Protein AF-A0A9D1VMW0-F1 (afdb_monomer_lite)

Organism: NCBI:txid2838499

InterPro domains:
  IPR000719 Protein kinase domain [PS50011] (1-130)
  IPR003343 Bacterial Ig-like domain, group 2 [PF02368] (404-442)
  IPR008964 Invasin/intimin cell-adhesion fragments [SSF49373] (404-441)
  IPR011009 Protein kinase-like domain superfamily [SSF56112] (6-121)

pLDDT: mean 77.7, std 22.32, range [23.52, 98.25]

Radius of gyration: 31.99 Å; chains: 1; bounding box: 73×51×107 Å

Foldseek 3Di:
DPDPDDDDDDCQQDDDPVDPDPDPPSHPLPDPLLFALCSVVVVSVLDDQLRVLSSVLQVVLCVQQVDTDDPPPVDPPDPASHDCQRPVNLQFFPVLRVLNRVLSPQSNDNHSVSHDRHPVVSVVSVVVSVCQRQLVDFDAADPPPCPPPPPPDPDDPDDDDDDDDDDPDDDDDDDDDDDDDDDDDDDDDDDDDDDDDDPPPPPPPPPPDPPLPDDWDFDPQKFKDWQVGAATPDSLEAEAAAQDKTFIKIFGHPDDDDFDLVDAQQQKKKFKFWDFDPPPSDTHGPPDIDGLNVPSRQKDKYKGAQSHRDNGWGFKIWMKMFGPVLAWFKKWKAFQFKWQQWPVRDIDTDCRQGGIMIATGHNVRRMGIHMDRVVVVPGTHSNGRHRIIIIIMMGMHGPVVFKQKDKDKPDVCQWDADSRRMIGGHDADKTKMKMWIATPPPRDIDMTMHMYGYDHDDD

Secondary structure (DSSP, 8-state):
----------GGG---SSS----GGG-----GGG--HHHHTT-GGG-SHHHHHHHHHHHHHHHHHSSPPPS----TT-S-SS-TTSTTTTTS-HHHHHHHHHHHHHHT-SSGGGS-SSHHHHHHHHHHHHHHHTT-S-PPPP---------------------------S----------------------------------------GGGS-----TTEEEEESSS-SBPGGGEEEEETT-EEEEEEEETT---PPPSS---TTEEEEEEEEETT--S--B-TT--EEGGG-TTSEEEEEEE-----SSBEEEEEEEEEETT--SEEEEEEEEEEEEE-TT--EEE-GGG-EEEEEEE-SS--EEEEEE-GGGGT--BHHHHTT-EEEEEEEEE-STTTEEEEEEES-TTTEEE-TT-EEEE-SSEEEEEEEEEEETTT--EEEEEEEEEEEPPP-

Structure (mmCIF, N/CA/C/O backbone):
data_AF-A0A9D1VMW0-F1
#
_entry.id   AF-A0A9D1VMW0-F1
#
loop_
_atom_site.group_PDB
_atom_site.id
_atom_site.type_symbol
_atom_site.label_atom_id
_atom_site.label_alt_id
_atom_site.label_comp_id
_atom_site.label_asym_id
_atom_site.label_entity_id
_atom_site.label_seq_id
_atom_site.pdbx_PDB_ins_code
_atom_site.Cartn_x
_atom_site.Cartn_y
_atom_site.Cartn_z
_atom_site.occupancy
_atom_site.B_iso_or_equiv
_atom_site.auth_seq_id
_atom_site.auth_comp_id
_atom_site.auth_asym_id
_atom_site.auth_atom_id
_atom_site.pdbx_PDB_model_num
ATOM 1 N N . GLY A 1 1 ? 2.054 22.415 -22.295 1.00 46.44 1 GLY A N 1
ATOM 2 C CA . GLY A 1 1 ? 2.366 21.023 -22.658 1.00 46.44 1 GLY A CA 1
ATOM 3 C C . GLY A 1 1 ? 3.862 20.893 -22.797 1.00 46.44 1 GLY A C 1
ATOM 4 O O . GLY A 1 1 ? 4.492 21.871 -23.187 1.00 46.44 1 GLY A O 1
ATOM 5 N N . PHE A 1 2 ? 4.420 19.737 -22.445 1.00 48.75 2 PHE A N 1
ATOM 6 C CA . PHE A 1 2 ? 5.805 19.427 -22.792 1.00 48.75 2 PHE A CA 1
ATOM 7 C C . PHE A 1 2 ? 5.940 19.350 -24.323 1.00 48.75 2 PHE A C 1
ATOM 9 O O . PHE A 1 2 ? 4.995 18.905 -24.980 1.00 48.75 2 PHE A O 1
ATOM 16 N N . PRO A 1 3 ? 7.051 19.828 -24.904 1.00 61.44 3 PRO A N 1
ATOM 17 C CA . PRO A 1 3 ? 7.286 19.706 -26.338 1.00 61.44 3 PRO A CA 1
ATOM 18 C C . PRO A 1 3 ? 7.309 18.225 -26.739 1.00 61.44 3 PRO A C 1
ATOM 20 O O . PRO A 1 3 ? 7.966 17.417 -26.088 1.00 61.44 3 PRO A O 1
ATOM 23 N N . THR A 1 4 ? 6.576 17.874 -27.796 1.00 75.12 4 THR A N 1
ATOM 24 C CA . THR A 1 4 ? 6.484 16.500 -28.323 1.00 75.12 4 THR A CA 1
ATOM 25 C C . THR A 1 4 ? 7.500 16.212 -29.424 1.00 75.12 4 THR A C 1
ATOM 27 O O . THR A 1 4 ? 7.718 15.051 -29.756 1.00 75.12 4 THR A O 1
ATOM 30 N N . ASP A 1 5 ? 8.134 17.255 -29.965 1.00 81.56 5 ASP A N 1
ATOM 31 C CA . ASP A 1 5 ? 9.057 17.154 -31.091 1.00 81.56 5 ASP A CA 1
ATOM 32 C C . ASP A 1 5 ? 10.479 17.512 -30.645 1.00 81.56 5 ASP A C 1
ATOM 34 O O . ASP A 1 5 ? 10.716 18.579 -30.070 1.00 81.56 5 ASP A O 1
ATOM 38 N N . LEU A 1 6 ? 11.433 16.623 -30.935 1.00 82.75 6 LEU A N 1
ATOM 39 C CA . LEU A 1 6 ? 12.857 16.811 -30.661 1.00 82.75 6 LEU A CA 1
ATOM 40 C C . LEU A 1 6 ? 13.628 16.873 -31.986 1.00 82.75 6 LEU A C 1
ATOM 42 O O . LEU A 1 6 ? 13.471 16.002 -32.841 1.00 82.75 6 LEU A O 1
ATOM 46 N N . LEU A 1 7 ? 14.472 17.892 -32.156 1.00 85.94 7 LEU A N 1
ATOM 47 C CA . LEU A 1 7 ? 15.321 18.068 -33.338 1.00 85.94 7 LEU A CA 1
ATOM 48 C C . LEU A 1 7 ? 16.794 17.993 -32.931 1.00 85.94 7 LEU A C 1
ATOM 50 O O . LEU A 1 7 ? 17.223 18.725 -32.039 1.00 85.94 7 LEU A O 1
ATOM 54 N N . LEU A 1 8 ? 17.568 17.136 -33.604 1.00 85.81 8 LEU A N 1
ATOM 55 C CA . LEU A 1 8 ? 19.022 17.105 -33.459 1.00 85.81 8 LEU A CA 1
ATOM 56 C C . LEU A 1 8 ? 19.636 18.270 -34.245 1.00 85.81 8 LEU A C 1
ATOM 58 O O . LEU A 1 8 ? 19.323 18.474 -35.419 1.00 85.81 8 LEU A O 1
ATOM 62 N N . LEU A 1 9 ? 20.496 19.039 -33.585 1.00 87.25 9 LEU A N 1
ATOM 63 C CA . LEU A 1 9 ? 21.149 20.231 -34.123 1.00 87.25 9 LEU A CA 1
ATOM 64 C C . LEU A 1 9 ? 22.665 20.133 -33.895 1.00 87.25 9 LEU A C 1
ATOM 66 O O . LEU A 1 9 ? 23.126 19.254 -33.175 1.00 87.25 9 LEU A O 1
ATOM 70 N N . ASP A 1 10 ? 23.413 21.080 -34.468 1.00 80.56 10 ASP A N 1
ATOM 71 C CA . ASP A 1 10 ? 24.866 21.242 -34.284 1.00 80.56 10 ASP A CA 1
ATOM 72 C C . ASP A 1 10 ? 25.735 20.116 -34.885 1.00 80.56 10 ASP A C 1
ATOM 74 O O . ASP A 1 10 ? 26.447 19.385 -34.205 1.00 80.56 10 ASP A O 1
ATOM 78 N N . PHE A 1 11 ? 25.718 20.015 -36.217 1.00 80.06 11 PHE A N 1
ATOM 79 C CA . PHE A 1 11 ? 26.520 19.058 -36.995 1.00 80.06 11 PHE A CA 1
ATOM 80 C C . PHE A 1 11 ? 27.968 19.524 -37.253 1.00 80.06 11 PHE A C 1
ATOM 82 O O . PHE A 1 11 ? 28.629 19.041 -38.172 1.00 80.06 11 PHE A O 1
ATOM 89 N N . ASN A 1 12 ? 28.488 20.463 -36.457 1.00 73.12 12 ASN A N 1
ATOM 90 C CA . ASN A 1 12 ? 29.848 20.992 -36.622 1.00 73.12 12 ASN A CA 1
ATOM 91 C C . ASN A 1 12 ? 30.946 19.970 -36.270 1.00 73.12 12 ASN A C 1
ATOM 93 O O . ASN A 1 12 ? 32.117 20.199 -36.568 1.00 73.12 12 ASN A O 1
ATOM 97 N N . SER A 1 13 ? 30.572 18.854 -35.641 1.00 72.38 13 SER A N 1
ATOM 98 C CA . SER A 1 13 ? 31.471 17.789 -35.177 1.00 72.38 13 SER A CA 1
ATOM 99 C C . SER A 1 13 ? 31.332 16.479 -35.964 1.00 72.38 13 SER A C 1
ATOM 101 O O . SER A 1 13 ? 31.787 15.440 -35.497 1.00 72.38 13 SER A O 1
ATOM 103 N N . VAL A 1 14 ? 30.692 16.500 -37.139 1.00 78.06 14 VAL A N 1
ATOM 104 C CA . VAL A 1 14 ? 30.499 15.298 -37.970 1.00 78.06 14 VAL A CA 1
ATOM 105 C C . VAL A 1 14 ? 31.824 14.820 -38.566 1.00 78.06 14 VAL A C 1
ATOM 107 O O . VAL A 1 14 ? 32.599 15.609 -39.106 1.00 78.06 14 VAL A O 1
ATOM 110 N N . TYR A 1 15 ? 32.050 13.506 -38.520 1.00 75.94 15 TYR A N 1
ATOM 111 C CA . TYR A 1 15 ? 33.213 12.839 -39.101 1.00 75.94 15 TYR A CA 1
ATOM 112 C C . TYR A 1 15 ? 32.792 11.906 -40.247 1.00 75.94 15 TYR A C 1
ATOM 114 O O . TYR A 1 15 ? 31.902 11.074 -40.079 1.00 75.94 15 TYR A O 1
ATOM 122 N N . SER A 1 16 ? 33.435 12.030 -41.414 1.00 78.19 16 SER A N 1
ATOM 123 C CA . SER A 1 16 ? 33.201 11.131 -42.553 1.00 78.19 16 SER A CA 1
ATOM 124 C C . SER A 1 16 ? 34.070 9.879 -42.437 1.00 78.19 16 SER A C 1
ATOM 126 O O . SER A 1 16 ? 35.296 9.971 -42.394 1.00 78.19 16 SER A O 1
ATOM 128 N N . LEU A 1 17 ? 33.439 8.701 -42.419 1.00 75.31 17 LEU A N 1
ATOM 129 C CA . LEU A 1 17 ? 34.142 7.411 -42.405 1.00 75.31 17 LEU A CA 1
ATOM 130 C C . LEU A 1 17 ? 34.727 7.044 -43.782 1.00 75.31 17 LEU A C 1
ATOM 132 O O . LEU A 1 17 ? 35.713 6.308 -43.858 1.00 75.31 17 LEU A O 1
ATOM 136 N N . GLU A 1 18 ? 34.130 7.558 -44.863 1.00 72.81 18 GLU A N 1
ATOM 137 C CA . GLU A 1 18 ? 34.525 7.277 -46.251 1.00 72.81 18 GLU A CA 1
ATOM 138 C C . GLU A 1 18 ? 35.667 8.192 -46.717 1.00 72.81 18 GLU A C 1
ATOM 140 O O . GLU A 1 18 ? 36.624 7.740 -47.348 1.00 72.81 18 GLU A O 1
ATOM 145 N N . GLU A 1 19 ? 35.604 9.474 -46.354 1.00 66.12 19 GLU A N 1
ATOM 146 C CA . GLU A 1 19 ? 36.605 10.483 -46.697 1.00 66.12 19 GLU A CA 1
ATOM 147 C C . GLU A 1 19 ? 37.485 10.768 -45.478 1.00 66.12 19 GLU A C 1
ATOM 149 O O . GLU A 1 19 ? 37.269 11.725 -44.733 1.00 66.12 19 GLU A O 1
ATOM 154 N N . LYS A 1 20 ? 38.497 9.920 -45.261 1.00 59.88 20 LYS A N 1
ATOM 155 C CA . LYS A 1 20 ? 39.499 10.126 -44.204 1.00 59.88 20 LYS A CA 1
ATOM 156 C C . LYS A 1 20 ? 40.309 11.392 -44.507 1.00 59.88 20 LYS A C 1
ATOM 158 O O . LYS A 1 20 ? 41.326 11.323 -45.193 1.00 59.88 20 LYS A O 1
ATOM 163 N N . SER A 1 21 ? 39.861 12.553 -44.027 1.00 54.66 21 SER A N 1
ATOM 164 C CA . SER A 1 21 ? 40.627 13.792 -44.170 1.00 54.66 21 SER A CA 1
ATOM 165 C C . SER A 1 21 ? 41.919 13.705 -43.344 1.00 54.66 21 SER A C 1
ATOM 167 O O . SER A 1 21 ? 41.921 13.286 -42.184 1.00 54.66 21 SER A O 1
ATOM 169 N N . GLU A 1 22 ? 43.051 14.061 -43.956 1.00 50.72 22 GLU A N 1
ATOM 170 C CA . GLU A 1 22 ? 44.382 13.987 -43.329 1.00 50.72 22 GLU A CA 1
ATOM 171 C C . GLU A 1 22 ? 44.661 15.141 -42.347 1.00 50.72 22 GLU A C 1
ATOM 173 O O . GLU A 1 22 ? 45.708 15.162 -41.700 1.00 50.72 22 GLU A O 1
ATOM 178 N N . SER A 1 23 ? 43.757 16.118 -42.199 1.00 52.16 23 SER A N 1
ATOM 179 C CA . SER A 1 23 ? 44.008 17.254 -41.308 1.00 52.16 23 SER A CA 1
ATOM 180 C C . SER A 1 23 ? 43.686 16.906 -39.851 1.00 52.16 23 SER A C 1
ATOM 182 O O . SER A 1 23 ? 42.519 16.813 -39.471 1.00 52.16 23 SER A O 1
ATOM 184 N N . GLU A 1 24 ? 44.717 16.799 -39.007 1.00 49.41 24 GLU A N 1
ATOM 185 C CA . GLU A 1 24 ? 44.599 16.635 -37.543 1.00 49.41 24 GLU A CA 1
ATOM 186 C C . GLU A 1 24 ? 43.756 17.729 -36.858 1.00 49.41 24 GLU A C 1
ATOM 188 O O . GLU A 1 24 ? 43.249 17.517 -35.761 1.00 49.41 24 GLU A O 1
ATOM 193 N N . TYR A 1 25 ? 43.559 18.876 -37.514 1.00 47.44 25 TYR A N 1
ATOM 194 C CA . TYR A 1 25 ? 42.905 20.064 -36.958 1.00 47.44 25 TYR A CA 1
ATOM 195 C C . TYR A 1 25 ? 41.378 20.134 -37.143 1.00 47.44 25 TYR A C 1
ATOM 197 O O . TYR A 1 25 ? 40.768 21.091 -36.673 1.00 47.44 25 TYR A O 1
ATOM 205 N N . GLN A 1 26 ? 40.746 19.158 -37.806 1.00 49.38 26 GLN A N 1
ATOM 206 C CA . GLN A 1 26 ? 39.281 19.125 -37.996 1.00 49.38 26 GLN A CA 1
ATOM 207 C C . GLN A 1 26 ? 38.539 18.180 -37.042 1.00 49.38 26 GLN A C 1
ATOM 209 O O . GLN A 1 26 ? 37.317 18.080 -37.104 1.00 49.38 26 GLN A O 1
ATOM 214 N N . TYR A 1 27 ? 39.250 17.494 -36.148 1.00 52.78 27 TYR A N 1
ATOM 215 C CA . TYR A 1 27 ? 38.648 16.517 -35.247 1.00 52.78 27 TYR A CA 1
ATOM 216 C C . TYR A 1 27 ? 38.183 17.199 -33.950 1.00 52.78 27 TYR A C 1
ATOM 218 O O . TYR A 1 27 ? 38.945 17.325 -32.992 1.00 52.78 27 TYR A O 1
ATOM 226 N N . TYR A 1 28 ? 36.938 17.689 -33.918 1.00 55.91 28 TYR A N 1
ATOM 227 C CA . TYR A 1 28 ? 36.309 18.106 -32.663 1.00 55.91 28 TYR A CA 1
ATOM 228 C C . TYR A 1 28 ? 35.990 16.851 -31.846 1.00 55.91 28 TYR A C 1
ATOM 230 O O . TYR A 1 28 ? 35.134 16.061 -32.226 1.00 55.91 28 TYR A O 1
ATOM 238 N N . LEU A 1 29 ? 36.690 16.673 -30.725 1.00 61.06 29 LEU A N 1
ATOM 239 C CA . LEU A 1 29 ? 36.656 15.462 -29.892 1.00 61.06 29 LEU A CA 1
ATOM 240 C C . LEU A 1 29 ? 35.330 15.259 -29.131 1.00 61.06 29 LEU A C 1
ATOM 242 O O . LEU A 1 29 ? 35.194 14.300 -28.384 1.00 61.06 29 LEU A O 1
ATOM 246 N N . GLY A 1 30 ? 34.339 16.133 -29.311 1.00 66.25 30 GLY A N 1
ATOM 247 C CA . GLY A 1 30 ? 33.106 16.103 -28.531 1.00 66.25 30 GLY A CA 1
ATOM 248 C C . GLY A 1 30 ? 33.297 16.668 -27.121 1.00 66.25 30 GLY A C 1
ATOM 249 O O . GLY A 1 30 ? 34.339 17.229 -26.777 1.00 66.25 30 GLY A O 1
ATOM 250 N N . LYS A 1 31 ? 32.253 16.559 -26.298 1.00 81.19 31 LYS A N 1
ATOM 251 C CA . LYS A 1 31 ? 32.287 16.974 -24.890 1.00 81.19 31 LYS A CA 1
ATOM 252 C C . LYS A 1 31 ? 32.791 15.821 -24.026 1.00 81.19 31 LYS A C 1
ATOM 254 O O . LYS A 1 31 ? 32.276 14.716 -24.152 1.00 81.19 31 LYS A O 1
ATOM 259 N N . GLU A 1 32 ? 33.734 16.106 -23.127 1.00 81.75 32 GLU A N 1
ATOM 260 C CA . GLU A 1 32 ? 34.427 15.111 -22.287 1.00 81.75 32 GLU A CA 1
ATOM 261 C C . GLU A 1 32 ? 33.472 14.119 -21.604 1.00 81.75 32 GLU A C 1
ATOM 263 O O . GLU A 1 32 ? 33.677 12.916 -21.711 1.00 81.75 32 GLU A O 1
ATOM 268 N N . ASP A 1 33 ? 32.383 14.604 -21.002 1.00 83.25 33 ASP A N 1
ATOM 269 C CA . ASP A 1 33 ? 31.451 13.772 -20.221 1.00 83.25 33 ASP A CA 1
ATOM 270 C C . ASP A 1 33 ? 30.588 12.803 -21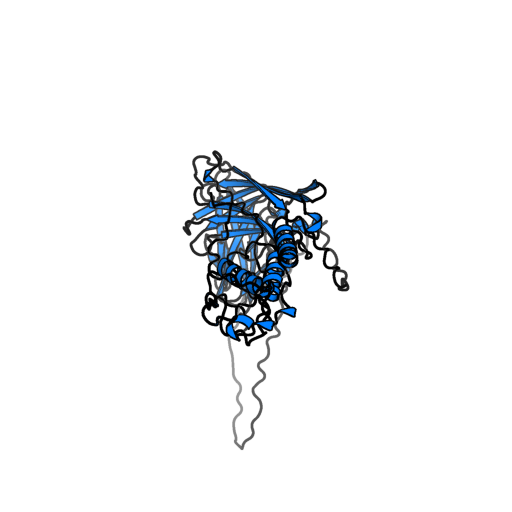.056 1.00 83.25 33 ASP A C 1
ATOM 272 O O . ASP A 1 33 ? 29.948 11.912 -20.501 1.00 83.25 33 ASP A O 1
ATOM 276 N N . TYR A 1 34 ? 30.549 12.968 -22.381 1.00 89.06 34 TYR A N 1
ATOM 277 C CA . TYR A 1 34 ? 29.753 12.134 -23.296 1.00 89.06 34 TYR A CA 1
ATOM 278 C C . TYR A 1 34 ? 30.626 11.374 -24.293 1.00 89.06 34 TYR A C 1
ATOM 280 O O . TYR A 1 34 ? 30.114 10.668 -25.156 1.00 89.06 34 TYR A O 1
ATOM 288 N N . MET A 1 35 ? 31.943 11.543 -24.197 1.00 87.75 35 MET A N 1
ATOM 289 C CA . MET A 1 35 ? 32.893 11.030 -25.166 1.00 87.75 35 MET A CA 1
ATOM 290 C C . MET A 1 35 ? 33.036 9.513 -25.040 1.00 87.75 35 MET A C 1
ATOM 292 O O . MET A 1 35 ? 33.275 8.989 -23.951 1.00 87.75 35 MET A O 1
ATOM 296 N N . ALA A 1 36 ? 32.935 8.810 -26.167 1.00 89.31 36 ALA A N 1
ATOM 297 C CA . ALA A 1 36 ? 33.214 7.381 -26.212 1.00 89.31 36 ALA A CA 1
ATOM 298 C C . ALA A 1 36 ? 34.722 7.095 -26.008 1.00 89.31 36 ALA A C 1
ATOM 300 O O . ALA A 1 36 ? 35.558 7.901 -26.439 1.00 89.31 36 ALA A O 1
ATOM 301 N N . PRO A 1 37 ? 35.101 5.953 -25.399 1.00 88.50 37 PRO A N 1
ATOM 302 C CA . PRO A 1 37 ? 36.499 5.638 -25.083 1.00 88.50 37 PRO A CA 1
ATOM 303 C C . PRO A 1 37 ? 37.457 5.688 -26.283 1.00 88.50 37 PRO A C 1
ATOM 305 O O . PRO A 1 37 ? 38.575 6.183 -26.165 1.00 88.50 37 PRO A O 1
ATOM 308 N N . GLU A 1 38 ? 37.028 5.233 -27.457 1.00 87.44 38 GLU A N 1
ATOM 309 C CA . GLU A 1 38 ? 37.821 5.218 -28.690 1.00 87.44 38 GLU A CA 1
ATOM 310 C C . GLU A 1 38 ? 38.173 6.627 -29.192 1.00 87.44 38 GLU A C 1
ATOM 312 O O . GLU A 1 38 ? 39.244 6.828 -29.772 1.00 87.44 38 GLU A O 1
ATOM 317 N N . ILE A 1 39 ? 37.321 7.627 -28.924 1.00 86.00 39 ILE A N 1
ATOM 318 C CA . ILE A 1 39 ? 37.619 9.032 -29.228 1.00 86.00 39 ILE A CA 1
ATOM 319 C C . ILE A 1 39 ? 38.713 9.532 -28.280 1.00 86.00 39 ILE A C 1
ATOM 321 O O . ILE A 1 39 ? 39.692 10.124 -28.742 1.00 86.00 39 ILE A O 1
ATOM 325 N N . PHE A 1 40 ? 38.570 9.258 -26.978 1.00 80.88 40 PHE A N 1
ATOM 326 C CA . PHE A 1 40 ? 39.535 9.652 -25.947 1.00 80.88 40 PHE A CA 1
ATOM 327 C C . PHE A 1 40 ? 40.914 9.014 -26.175 1.00 80.88 40 PHE A C 1
ATOM 329 O O . PHE A 1 40 ? 41.945 9.661 -26.008 1.00 80.88 40 PHE A O 1
ATOM 336 N N . LEU A 1 41 ? 40.937 7.754 -26.617 1.00 82.94 41 LEU A N 1
ATOM 337 C CA . LEU A 1 41 ? 42.154 7.001 -26.932 1.00 82.94 41 LEU A CA 1
ATOM 338 C C . LEU A 1 41 ? 42.695 7.274 -28.347 1.00 82.94 41 LEU A C 1
ATOM 340 O O . LEU A 1 41 ? 43.680 6.656 -28.753 1.00 82.94 41 LEU A O 1
ATOM 344 N N . HIS A 1 42 ? 42.070 8.182 -29.105 1.00 81.12 42 HIS A N 1
ATOM 345 C CA . HIS A 1 42 ? 42.429 8.528 -30.485 1.00 81.12 42 HIS A CA 1
ATOM 346 C C . HIS A 1 42 ? 42.480 7.326 -31.452 1.00 81.12 42 HIS A C 1
ATOM 348 O O . HIS A 1 42 ? 43.236 7.318 -32.430 1.00 81.12 42 HIS A O 1
ATOM 354 N N . GLN A 1 43 ? 41.644 6.314 -31.223 1.00 83.56 43 GLN A N 1
ATOM 355 C CA . GLN A 1 43 ? 41.577 5.087 -32.016 1.00 83.56 43 GLN A CA 1
ATOM 356 C C . GLN A 1 43 ? 40.698 5.280 -33.257 1.00 83.56 43 GLN A C 1
ATOM 358 O O . GLN A 1 43 ? 39.620 4.711 -33.391 1.00 83.56 43 GLN A O 1
ATOM 363 N N . LYS A 1 44 ? 41.180 6.077 -34.219 1.00 80.69 44 LYS A N 1
ATOM 364 C CA . LYS A 1 44 ? 40.423 6.435 -35.439 1.00 80.69 44 LYS A CA 1
ATOM 365 C C . LYS A 1 44 ? 39.919 5.234 -36.253 1.00 80.69 44 LYS A C 1
ATOM 367 O O . LYS A 1 44 ? 38.943 5.359 -36.983 1.00 80.69 44 LYS A O 1
ATOM 372 N N . ALA A 1 45 ? 40.605 4.093 -36.174 1.00 83.31 45 ALA A N 1
ATOM 373 C CA . ALA A 1 45 ? 40.218 2.871 -36.880 1.00 83.31 45 ALA A CA 1
ATOM 374 C C . ALA A 1 45 ? 38.971 2.195 -36.286 1.00 83.31 45 ALA A C 1
ATOM 376 O O . ALA A 1 45 ? 38.343 1.398 -36.975 1.00 83.31 45 ALA A O 1
ATOM 377 N N . GLU A 1 46 ? 38.628 2.521 -35.041 1.00 86.06 46 GLU A N 1
ATOM 378 C CA . GLU A 1 46 ? 37.496 1.957 -34.306 1.00 86.06 46 GLU A CA 1
ATOM 379 C C . GLU A 1 46 ? 36.289 2.901 -34.283 1.00 86.06 46 GLU A C 1
ATOM 381 O O . GLU A 1 46 ? 35.307 2.619 -33.607 1.00 86.06 46 GLU A O 1
ATOM 386 N N . LEU A 1 47 ? 36.336 4.023 -35.010 1.00 88.19 47 LEU A N 1
ATOM 387 C CA . LEU A 1 47 ? 35.206 4.945 -35.104 1.00 88.19 47 LEU A CA 1
ATOM 388 C C . LEU A 1 47 ? 34.097 4.358 -35.975 1.00 88.19 47 LEU A C 1
ATOM 390 O O . LEU A 1 47 ? 34.347 3.846 -37.068 1.00 88.19 47 LEU A O 1
ATOM 394 N N . GLY A 1 48 ? 32.860 4.507 -35.513 1.00 90.25 48 GLY A N 1
ATOM 395 C CA . GLY A 1 48 ? 31.673 4.078 -36.239 1.00 90.25 48 GLY A CA 1
ATOM 396 C C . GLY A 1 48 ? 30.387 4.568 -35.576 1.00 90.25 48 GLY A C 1
ATOM 397 O O . GLY A 1 48 ? 30.442 5.338 -34.619 1.00 90.25 48 GLY A O 1
ATOM 398 N N . PRO A 1 49 ? 29.211 4.124 -36.049 1.00 92.50 49 PRO A N 1
ATOM 399 C CA . PRO A 1 49 ? 27.924 4.542 -35.485 1.00 92.50 49 PRO A CA 1
ATOM 400 C C . PRO A 1 49 ? 27.795 4.301 -33.970 1.00 92.50 49 PRO A C 1
ATOM 402 O O . PRO A 1 49 ? 27.208 5.114 -33.260 1.00 92.50 49 PRO A O 1
ATOM 405 N N . TRP A 1 50 ? 28.396 3.227 -33.447 1.00 94.56 50 TRP A N 1
ATOM 406 C CA . TRP A 1 50 ? 28.452 2.906 -32.011 1.00 94.56 50 TRP A CA 1
ATOM 407 C C . TRP A 1 50 ? 29.099 4.002 -31.147 1.00 94.56 50 TRP A C 1
ATOM 409 O O . TRP A 1 50 ? 28.848 4.068 -29.940 1.00 94.56 50 TRP A O 1
ATOM 419 N N . THR A 1 51 ? 29.938 4.854 -31.739 1.00 92.06 51 THR A N 1
ATOM 420 C CA . THR A 1 51 ? 30.582 5.989 -31.074 1.00 92.06 51 THR A CA 1
ATOM 421 C C . THR A 1 51 ? 29.549 7.061 -30.706 1.00 92.06 51 THR A C 1
ATOM 423 O O . THR A 1 51 ? 29.523 7.541 -29.570 1.00 92.06 51 THR A O 1
ATOM 426 N N . ASP A 1 52 ? 28.625 7.370 -31.618 1.00 91.44 52 ASP A N 1
ATOM 427 C CA . ASP A 1 52 ? 27.513 8.289 -31.348 1.00 91.44 52 ASP A CA 1
ATOM 428 C C . ASP A 1 52 ? 26.507 7.663 -30.376 1.00 91.44 52 ASP A C 1
ATOM 430 O O . ASP A 1 52 ? 26.007 8.331 -29.469 1.00 91.44 52 ASP A O 1
ATOM 434 N N . LEU A 1 53 ? 26.244 6.359 -30.510 1.00 94.44 53 LEU A N 1
ATOM 435 C CA . LEU A 1 53 ? 25.308 5.638 -29.640 1.00 94.44 53 LEU A CA 1
ATOM 436 C C . LEU A 1 53 ? 25.767 5.599 -28.174 1.00 94.44 53 LEU A C 1
ATOM 438 O O . LEU A 1 53 ? 24.928 5.689 -27.278 1.00 94.44 53 LEU A O 1
ATOM 442 N N . TYR A 1 54 ? 27.078 5.560 -27.918 1.00 93.62 54 TYR A N 1
ATOM 443 C CA . TYR A 1 54 ? 27.618 5.755 -26.569 1.00 93.62 54 TYR A CA 1
ATOM 444 C C . TYR A 1 54 ? 27.220 7.126 -26.002 1.00 93.62 54 TYR A C 1
ATOM 446 O O . TYR A 1 54 ? 26.700 7.221 -24.889 1.00 93.62 54 TYR A O 1
ATOM 454 N N . SER A 1 55 ? 27.401 8.184 -26.798 1.00 92.12 55 SER A N 1
ATOM 455 C CA . SER A 1 55 ? 27.059 9.559 -26.410 1.00 92.12 55 SER A CA 1
ATOM 456 C C . SER A 1 55 ? 25.557 9.710 -26.132 1.00 92.12 55 SER A C 1
ATOM 458 O O . SER A 1 55 ? 25.164 10.364 -25.166 1.00 92.12 55 SER A O 1
ATOM 460 N N . VAL A 1 56 ? 24.706 9.057 -26.932 1.00 93.94 56 VAL A N 1
ATOM 461 C CA . VAL A 1 56 ? 23.249 9.012 -26.716 1.00 93.94 56 VAL A CA 1
ATOM 462 C C . VAL A 1 56 ? 22.910 8.362 -25.374 1.00 93.94 56 VAL A C 1
ATOM 464 O O . VAL A 1 56 ? 22.117 8.915 -24.613 1.00 93.94 56 VAL A O 1
ATOM 467 N N . CYS A 1 57 ? 23.525 7.225 -25.037 1.00 94.06 57 CYS A N 1
ATOM 468 C CA . CYS A 1 57 ? 23.294 6.573 -23.747 1.00 94.06 57 CYS A CA 1
ATOM 469 C C . CYS A 1 57 ? 23.831 7.384 -22.561 1.00 94.06 57 CYS A C 1
ATOM 471 O O . CYS A 1 57 ? 23.236 7.343 -21.486 1.00 94.06 57 CYS A O 1
ATOM 473 N N . ALA A 1 58 ? 24.906 8.153 -22.749 1.00 92.38 58 ALA A N 1
ATOM 474 C CA . ALA A 1 58 ? 25.423 9.062 -21.731 1.00 92.38 58 ALA A CA 1
ATOM 475 C C . ALA A 1 58 ? 24.433 10.192 -21.422 1.00 92.38 58 ALA A C 1
ATOM 477 O O . ALA A 1 58 ? 24.149 10.472 -20.258 1.00 92.38 58 ALA A O 1
ATOM 478 N N . VAL A 1 59 ? 23.836 10.781 -22.463 1.00 93.19 59 VAL A N 1
ATOM 479 C CA . VAL A 1 59 ? 22.742 11.753 -22.313 1.00 93.19 59 VAL A CA 1
ATOM 480 C C . VAL A 1 59 ? 21.524 11.102 -21.659 1.00 93.19 59 VAL A C 1
ATOM 482 O O . VAL A 1 59 ? 20.918 11.695 -20.770 1.00 93.19 59 VAL A O 1
ATOM 485 N N . PHE A 1 60 ? 21.172 9.876 -22.057 1.00 92.88 60 PHE A N 1
ATOM 486 C CA . PHE A 1 60 ? 20.024 9.172 -21.489 1.00 92.88 60 PHE A CA 1
ATOM 487 C C . PHE A 1 60 ? 20.196 8.911 -19.986 1.00 92.88 60 PHE A C 1
ATOM 489 O O . PHE A 1 60 ? 19.282 9.188 -19.213 1.00 92.88 60 PHE A O 1
ATOM 496 N N . TYR A 1 61 ? 21.380 8.465 -19.559 1.00 91.31 61 TYR A N 1
ATOM 497 C CA . TYR A 1 61 ? 21.719 8.316 -18.143 1.00 91.31 61 TYR A CA 1
ATOM 498 C C . TYR A 1 61 ? 21.552 9.630 -17.369 1.00 91.31 61 TYR A C 1
ATOM 500 O O . TYR A 1 61 ? 20.950 9.645 -16.294 1.00 91.31 61 TYR A O 1
ATOM 508 N N . GLU A 1 62 ? 22.044 10.740 -17.918 1.00 91.25 62 GLU A N 1
ATOM 509 C CA . GLU A 1 62 ? 21.949 12.043 -17.258 1.00 91.25 62 GLU A CA 1
ATOM 510 C C . GLU A 1 62 ? 20.504 12.531 -17.140 1.00 91.25 62 GLU A C 1
ATOM 512 O O . GLU A 1 62 ? 20.125 13.073 -16.105 1.00 91.25 62 GLU A O 1
ATOM 517 N N . ILE A 1 63 ? 19.666 12.295 -18.152 1.00 90.12 63 ILE A N 1
ATOM 518 C CA . ILE A 1 63 ? 18.234 12.623 -18.084 1.00 90.12 63 ILE A CA 1
ATOM 519 C C . ILE A 1 63 ? 17.548 11.846 -16.952 1.00 90.12 63 ILE A C 1
ATOM 521 O O . ILE A 1 63 ? 16.707 12.400 -16.247 1.00 90.12 63 ILE A O 1
ATOM 525 N N . LEU A 1 64 ? 17.900 10.572 -16.777 1.00 88.69 64 LEU A N 1
ATOM 526 C CA . LEU A 1 64 ? 17.271 9.691 -15.791 1.00 88.69 64 LEU A CA 1
ATOM 527 C C . LEU A 1 64 ? 17.717 9.979 -14.355 1.00 88.69 64 LEU A C 1
ATOM 529 O O . LEU A 1 64 ? 16.929 9.832 -13.422 1.00 88.69 64 LEU A O 1
ATOM 533 N N . THR A 1 65 ? 18.982 10.355 -14.172 1.00 85.81 65 THR A N 1
ATOM 534 C CA . THR A 1 65 ? 19.599 10.497 -12.844 1.00 85.81 65 THR A CA 1
ATOM 535 C C . THR A 1 65 ? 19.744 11.947 -12.393 1.00 85.81 65 THR A C 1
ATOM 537 O O . THR A 1 65 ? 19.819 12.208 -11.197 1.00 85.81 65 THR A O 1
ATOM 540 N N . GLY A 1 66 ? 19.779 12.896 -13.331 1.00 88.44 66 GLY A N 1
ATOM 541 C CA . GLY A 1 66 ? 20.202 14.273 -13.078 1.00 88.44 66 GLY A CA 1
ATOM 542 C C . GLY A 1 66 ? 21.714 14.424 -12.864 1.00 88.44 66 GLY A C 1
ATOM 543 O O . GLY A 1 66 ? 22.171 15.522 -12.548 1.00 88.44 66 GLY A O 1
ATOM 544 N N . GLU A 1 67 ? 22.492 13.351 -13.032 1.00 86.75 67 GLU A N 1
ATOM 545 C CA . GLU A 1 67 ? 23.928 13.300 -12.757 1.00 86.75 67 GLU A CA 1
ATOM 546 C C . GLU A 1 67 ? 24.735 12.938 -14.012 1.00 86.75 67 GLU A C 1
ATOM 548 O O . GLU A 1 67 ? 24.263 12.253 -14.920 1.00 86.75 67 GLU A O 1
ATOM 553 N N . LYS A 1 68 ? 25.995 13.386 -14.070 1.00 86.69 68 LYS A N 1
ATOM 554 C CA . LYS A 1 68 ? 26.928 12.980 -15.132 1.00 86.69 68 LYS A CA 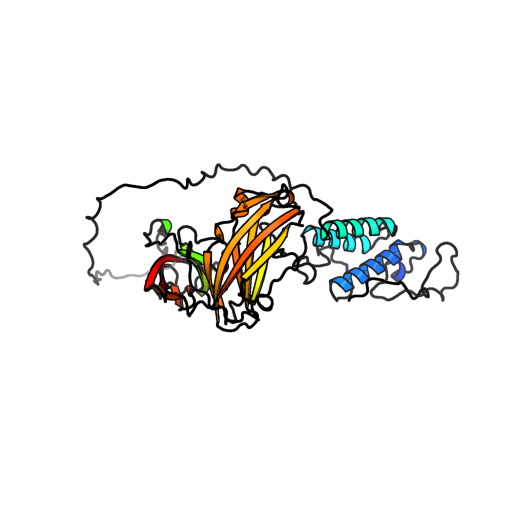1
ATOM 555 C C . LYS A 1 68 ? 27.349 11.525 -14.956 1.00 86.69 68 LYS A C 1
ATOM 557 O O . LYS A 1 68 ? 27.394 11.019 -13.835 1.00 86.69 68 LYS A O 1
ATOM 562 N N . LEU A 1 69 ? 27.733 10.878 -16.057 1.00 84.12 69 LEU A N 1
ATOM 563 C CA . LEU A 1 69 ? 28.329 9.546 -15.993 1.00 84.12 69 LEU A CA 1
ATOM 564 C C . LEU A 1 69 ? 29.582 9.548 -15.090 1.00 84.12 69 LEU A C 1
ATOM 566 O O . LEU A 1 69 ? 30.448 10.412 -15.255 1.00 84.12 69 LEU A O 1
ATOM 570 N N . PRO A 1 70 ? 29.719 8.581 -14.163 1.00 77.38 70 PRO A N 1
ATOM 571 C CA . PRO A 1 70 ? 30.912 8.457 -13.329 1.00 77.38 70 PRO A CA 1
ATOM 572 C C . PRO A 1 70 ? 32.178 8.214 -14.166 1.00 77.38 70 PRO A C 1
ATOM 574 O O . PRO A 1 70 ? 32.184 7.345 -15.040 1.00 77.38 70 PRO A O 1
ATOM 577 N N . LYS A 1 71 ? 33.261 8.951 -13.871 1.00 69.88 71 LYS A N 1
ATOM 578 C CA . LYS A 1 71 ? 34.548 8.844 -14.591 1.00 69.88 71 LYS A CA 1
ATOM 579 C C . LYS A 1 71 ? 35.306 7.542 -14.287 1.00 69.88 71 LYS A C 1
ATOM 581 O O . LYS A 1 71 ? 35.964 7.000 -15.170 1.00 69.88 71 LYS A O 1
ATOM 586 N N . ASP A 1 72 ? 35.164 7.011 -13.073 1.00 62.84 72 ASP A N 1
ATOM 587 C CA . ASP A 1 72 ? 35.830 5.782 -12.627 1.00 62.84 72 ASP A CA 1
ATOM 588 C C . ASP A 1 72 ? 34.925 4.561 -12.850 1.00 62.84 72 ASP A C 1
ATOM 590 O O . ASP A 1 72 ? 34.172 4.143 -11.971 1.00 62.84 72 ASP A O 1
ATOM 594 N N . ARG A 1 73 ? 34.980 3.982 -14.054 1.00 60.66 73 ARG A N 1
ATOM 595 C CA . ARG A 1 73 ? 34.218 2.773 -14.428 1.00 60.66 73 ARG A CA 1
ATOM 596 C C . ARG A 1 73 ? 34.881 1.441 -14.071 1.00 60.66 73 ARG A C 1
ATOM 598 O O . ARG A 1 73 ? 34.294 0.392 -14.312 1.00 60.66 73 ARG A O 1
ATOM 605 N N . GLU A 1 74 ? 36.053 1.473 -13.444 1.00 47.28 74 GLU A N 1
ATOM 606 C CA . GLU A 1 74 ? 36.863 0.305 -13.044 1.00 47.28 74 GLU A CA 1
ATOM 607 C C . GLU A 1 74 ? 36.290 -0.508 -11.858 1.00 47.28 74 GLU A C 1
ATOM 609 O O . GLU A 1 74 ? 37.022 -1.184 -11.141 1.00 47.28 74 GLU A O 1
ATOM 614 N N . LEU A 1 75 ? 34.975 -0.497 -11.626 1.00 42.78 75 LEU A N 1
ATOM 615 C CA . LEU A 1 75 ? 34.341 -1.414 -10.678 1.00 42.78 75 LEU A CA 1
ATOM 616 C C . LEU A 1 75 ? 33.052 -1.971 -11.280 1.00 42.78 75 LEU A C 1
ATOM 618 O O . LEU A 1 75 ? 31.960 -1.443 -11.078 1.00 42.78 75 LEU A O 1
ATOM 622 N N . GLU A 1 76 ? 33.207 -3.113 -11.948 1.00 48.75 76 GLU A N 1
ATOM 623 C CA . GLU A 1 76 ? 32.213 -4.073 -12.460 1.00 48.75 76 GLU A CA 1
ATOM 624 C C . GLU A 1 76 ? 31.159 -4.553 -11.426 1.00 48.75 76 GLU A C 1
ATOM 626 O O . GLU A 1 76 ? 30.510 -5.580 -11.612 1.00 48.75 76 GLU A O 1
ATOM 631 N N . ARG A 1 77 ? 30.983 -3.864 -10.292 1.00 51.69 77 ARG A N 1
ATOM 632 C CA . ARG A 1 77 ? 30.243 -4.368 -9.129 1.00 51.69 77 ARG A CA 1
ATOM 633 C C . ARG A 1 77 ? 28.859 -3.777 -8.913 1.00 51.69 77 ARG A C 1
ATOM 635 O O . ARG A 1 77 ? 28.143 -4.304 -8.064 1.00 51.69 77 ARG A O 1
ATOM 642 N N . ASN A 1 78 ? 28.465 -2.740 -9.650 1.00 56.94 78 ASN A N 1
ATOM 643 C CA . ASN A 1 78 ? 27.089 -2.252 -9.580 1.00 56.94 78 ASN A CA 1
ATOM 644 C C . ASN A 1 78 ? 26.226 -2.996 -10.605 1.00 56.94 78 ASN A C 1
ATOM 646 O O . ASN A 1 78 ? 26.325 -2.804 -11.821 1.00 56.94 78 ASN A O 1
ATOM 650 N N . SER A 1 79 ? 25.370 -3.880 -10.090 1.00 63.28 79 SER A N 1
ATOM 651 C CA . SER A 1 79 ? 24.376 -4.614 -10.876 1.00 63.28 79 SER A CA 1
ATOM 652 C C . SER A 1 79 ? 23.369 -3.688 -11.584 1.00 63.28 79 SER A C 1
ATOM 654 O O . SER A 1 79 ? 22.690 -4.128 -12.508 1.00 63.28 79 SER A O 1
ATOM 656 N N . GLU A 1 80 ? 23.308 -2.406 -11.212 1.00 74.19 80 GLU A N 1
ATOM 657 C CA . GLU A 1 80 ? 22.348 -1.411 -11.699 1.00 74.19 80 GLU A CA 1
ATOM 658 C C . GLU A 1 80 ? 23.062 -0.054 -11.864 1.00 74.19 80 GLU A C 1
ATOM 660 O O . GLU A 1 80 ? 23.711 0.425 -10.934 1.00 74.19 80 GLU A O 1
ATOM 665 N N . LEU A 1 81 ? 22.979 0.551 -13.056 1.00 81.50 81 LEU A N 1
ATOM 666 C CA . LEU A 1 81 ? 23.476 1.907 -13.339 1.00 81.50 81 LEU A CA 1
ATOM 667 C C . LEU A 1 81 ? 22.487 2.966 -12.850 1.00 81.50 81 LEU A C 1
ATOM 669 O O . LEU A 1 81 ? 22.886 3.993 -12.314 1.00 81.50 81 LEU A O 1
ATOM 673 N N . VAL A 1 82 ? 21.196 2.700 -13.030 1.00 85.06 82 VAL A N 1
ATOM 674 C CA . VAL A 1 82 ? 20.109 3.511 -12.490 1.00 85.06 82 VAL A CA 1
ATOM 675 C C . VAL A 1 82 ? 19.361 2.644 -11.499 1.00 85.06 82 VAL A C 1
ATOM 677 O O . VAL A 1 82 ? 18.834 1.592 -11.862 1.00 85.06 82 VAL A O 1
ATOM 680 N N . SER A 1 83 ? 19.322 3.092 -10.246 1.00 82.75 83 SER A N 1
ATOM 681 C CA . SER A 1 83 ? 18.586 2.396 -9.194 1.00 82.75 83 SER A CA 1
ATOM 682 C C . SER A 1 83 ? 17.108 2.246 -9.589 1.00 82.75 83 SER A C 1
ATOM 684 O O . SER A 1 83 ? 16.478 3.252 -9.941 1.00 82.75 83 SER A O 1
ATOM 686 N N . PRO A 1 84 ? 16.513 1.044 -9.475 1.00 76.12 84 PRO A N 1
ATOM 687 C CA . PRO A 1 84 ? 15.068 0.842 -9.587 1.00 76.12 84 PRO A CA 1
ATOM 688 C C . PRO A 1 84 ? 14.264 1.688 -8.588 1.00 76.12 84 PRO A C 1
ATOM 690 O O . PRO A 1 84 ? 13.095 1.963 -8.819 1.00 76.12 84 PRO A O 1
ATOM 693 N N . TYR A 1 85 ? 14.900 2.142 -7.502 1.00 75.69 85 TYR A N 1
ATOM 694 C CA . TYR A 1 85 ? 14.323 3.026 -6.481 1.00 75.69 85 TYR A CA 1
ATOM 695 C C . TYR A 1 85 ? 14.583 4.509 -6.748 1.00 75.69 85 TYR A C 1
ATOM 697 O O . TYR A 1 85 ? 14.326 5.358 -5.893 1.00 75.69 85 TYR A O 1
ATOM 705 N N . SER A 1 86 ? 15.157 4.843 -7.904 1.00 80.44 86 SER A N 1
ATOM 706 C CA . SER A 1 86 ? 15.265 6.234 -8.325 1.00 80.44 86 SER A CA 1
ATOM 707 C C . SER A 1 86 ? 13.869 6.840 -8.453 1.00 80.44 86 SER A C 1
ATOM 709 O O . SER A 1 86 ? 12.908 6.159 -8.811 1.00 80.44 86 SER A O 1
ATOM 711 N N . ARG A 1 87 ? 13.752 8.144 -8.185 1.00 74.06 87 ARG A N 1
ATOM 712 C CA . ARG A 1 87 ? 12.470 8.868 -8.197 1.00 74.06 87 ARG A CA 1
ATOM 713 C C . ARG A 1 87 ? 11.644 8.619 -9.466 1.00 74.06 87 ARG A C 1
ATOM 715 O O . ARG A 1 87 ? 10.424 8.607 -9.384 1.00 74.06 87 ARG A O 1
ATOM 722 N N . ILE A 1 88 ? 12.304 8.446 -10.613 1.00 80.94 88 ILE A N 1
ATOM 723 C CA . ILE A 1 88 ? 11.650 8.264 -11.915 1.00 80.94 88 ILE A CA 1
ATOM 724 C C . ILE A 1 88 ? 11.181 6.818 -12.160 1.00 80.94 88 ILE A C 1
ATOM 726 O O . ILE A 1 88 ? 10.322 6.613 -13.005 1.00 80.94 88 ILE A O 1
ATOM 730 N N . LEU A 1 89 ? 11.734 5.830 -11.441 1.00 80.00 89 LEU A N 1
ATOM 731 C CA . LEU A 1 89 ? 11.423 4.402 -11.606 1.00 80.00 89 LEU A CA 1
ATOM 732 C C . LEU A 1 89 ? 10.664 3.791 -10.424 1.00 80.00 89 LEU A C 1
ATOM 734 O O . LEU A 1 89 ? 10.158 2.679 -10.551 1.00 80.00 89 LEU A O 1
ATOM 738 N N . LEU A 1 90 ? 10.561 4.504 -9.298 1.00 74.81 90 LEU A N 1
ATOM 739 C CA . LEU A 1 90 ? 9.955 4.001 -8.063 1.00 74.81 90 LEU A CA 1
ATOM 740 C C . LEU A 1 90 ? 8.535 3.446 -8.289 1.00 74.81 90 LEU A C 1
ATOM 742 O O . LEU A 1 90 ? 8.175 2.407 -7.756 1.00 74.81 90 LEU A O 1
ATOM 746 N N . HIS A 1 91 ? 7.736 4.102 -9.127 1.00 72.19 91 HIS A N 1
ATOM 747 C CA . HIS A 1 91 ? 6.356 3.688 -9.407 1.00 72.19 91 HIS A CA 1
ATOM 748 C C . HIS A 1 91 ? 6.186 2.982 -10.756 1.00 72.19 91 HIS A C 1
ATOM 750 O O . HIS A 1 91 ? 5.062 2.755 -11.185 1.00 72.19 91 HIS A O 1
ATOM 756 N N . GLU A 1 92 ? 7.287 2.615 -11.415 1.00 79.38 92 GLU A N 1
ATOM 757 C CA . GLU A 1 92 ? 7.273 1.910 -12.701 1.00 79.38 92 GLU A CA 1
ATOM 758 C C . GLU A 1 92 ? 7.297 0.388 -12.525 1.00 79.38 92 GLU A C 1
ATOM 760 O O . GLU A 1 92 ? 7.472 -0.100 -11.413 1.00 79.38 92 GLU A O 1
ATOM 765 N N . LYS A 1 93 ? 7.132 -0.388 -13.608 1.00 80.44 93 LYS A N 1
ATOM 766 C CA . LYS A 1 93 ? 7.186 -1.873 -13.617 1.00 80.44 93 LYS A CA 1
ATOM 767 C C . LYS A 1 93 ? 8.609 -2.414 -13.416 1.00 80.44 93 LYS A C 1
ATOM 769 O O . LYS A 1 93 ? 9.578 -1.734 -13.748 1.00 80.44 93 LYS A O 1
ATOM 774 N N . GLU A 1 94 ? 8.780 -3.646 -12.920 1.00 79.31 94 GLU A N 1
ATOM 775 C CA . GLU A 1 94 ? 10.128 -4.165 -12.560 1.00 79.31 94 GLU A CA 1
ATOM 776 C C . GLU A 1 94 ? 10.982 -4.316 -13.793 1.00 79.31 94 GLU A C 1
ATOM 778 O O . GLU A 1 94 ? 12.107 -3.822 -13.893 1.00 79.31 94 GLU A O 1
ATOM 783 N N . ARG A 1 95 ? 10.330 -4.884 -14.798 1.00 83.12 95 ARG A N 1
ATOM 784 C CA . ARG A 1 95 ? 10.854 -5.072 -16.134 1.00 83.12 95 ARG A CA 1
ATOM 785 C C . ARG A 1 95 ? 11.240 -3.754 -16.804 1.00 83.12 95 ARG A C 1
ATOM 787 O O . ARG A 1 95 ? 12.152 -3.753 -17.627 1.00 83.12 95 ARG A O 1
ATOM 794 N N . THR A 1 96 ? 10.626 -2.625 -16.428 1.00 87.50 96 THR A N 1
ATOM 795 C CA . THR A 1 96 ? 11.051 -1.296 -16.898 1.00 87.50 96 THR A CA 1
ATOM 796 C C . THR A 1 96 ? 12.465 -0.992 -16.414 1.00 87.50 96 THR A C 1
ATOM 798 O O . THR A 1 96 ? 13.330 -0.658 -17.225 1.00 87.50 96 THR A O 1
ATOM 801 N N . ALA A 1 97 ? 12.723 -1.133 -15.110 1.00 87.38 97 ALA A N 1
ATOM 802 C CA . ALA A 1 97 ? 14.033 -0.846 -14.530 1.00 87.38 97 ALA A CA 1
ATOM 803 C C . ALA A 1 97 ? 15.108 -1.812 -15.052 1.00 87.38 97 ALA A C 1
ATOM 805 O O . ALA A 1 97 ? 16.216 -1.380 -15.382 1.00 87.38 97 ALA A O 1
ATOM 806 N N . GLU A 1 98 ? 14.775 -3.097 -15.195 1.00 87.50 98 GLU A N 1
ATOM 807 C CA . GLU A 1 98 ? 15.672 -4.104 -15.770 1.00 87.50 98 GLU A CA 1
ATOM 808 C C . GLU A 1 98 ? 16.043 -3.784 -17.223 1.00 87.50 98 GLU A C 1
ATOM 810 O O . GLU A 1 98 ? 17.229 -3.707 -17.559 1.00 87.50 98 GLU A O 1
ATOM 815 N N . LYS A 1 99 ? 15.044 -3.556 -18.091 1.00 92.50 99 LYS A N 1
ATOM 816 C CA . LYS A 1 99 ? 15.276 -3.284 -19.516 1.00 92.50 99 LYS A CA 1
ATOM 817 C C . LYS A 1 99 ? 16.046 -1.983 -19.718 1.00 92.50 99 LYS A C 1
ATOM 819 O O . LYS A 1 99 ? 16.965 -1.936 -20.535 1.00 92.50 99 LYS A O 1
ATOM 824 N N . LEU A 1 100 ? 15.720 -0.944 -18.953 1.00 93.62 100 LEU A N 1
ATOM 825 C CA . LEU A 1 100 ? 16.432 0.330 -18.980 1.00 93.62 100 LEU A CA 1
ATOM 826 C C . LEU A 1 100 ? 17.907 0.164 -18.593 1.00 93.62 100 LEU A C 1
ATOM 828 O O . LEU A 1 100 ? 18.788 0.663 -19.295 1.00 93.62 100 LEU A O 1
ATOM 832 N N . ASN A 1 101 ? 18.197 -0.586 -17.527 1.00 91.31 101 ASN A N 1
ATOM 833 C CA . ASN A 1 101 ? 19.575 -0.873 -17.133 1.00 91.31 101 ASN A CA 1
ATOM 834 C C . ASN A 1 101 ? 20.308 -1.721 -18.181 1.00 91.31 101 ASN A C 1
ATOM 836 O O . ASN A 1 101 ? 21.487 -1.475 -18.432 1.00 91.31 101 ASN A O 1
ATOM 840 N N . ALA A 1 102 ? 19.632 -2.671 -18.833 1.00 92.88 102 ALA A N 1
ATOM 841 C CA . ALA A 1 102 ? 20.206 -3.449 -19.930 1.00 92.88 102 ALA A CA 1
ATOM 842 C C . ALA A 1 102 ? 20.602 -2.564 -21.128 1.00 92.88 102 ALA A C 1
ATOM 844 O O . ALA A 1 102 ? 21.702 -2.722 -21.660 1.00 92.88 102 ALA A O 1
ATOM 845 N N . ILE A 1 103 ? 19.758 -1.590 -21.497 1.00 95.31 103 ILE A N 1
ATOM 846 C CA . ILE A 1 103 ? 20.050 -0.615 -22.562 1.00 95.31 103 ILE A CA 1
ATOM 847 C C . ILE A 1 103 ? 21.279 0.219 -22.216 1.00 95.31 103 ILE A C 1
ATOM 849 O O . ILE A 1 103 ? 22.201 0.330 -23.025 1.00 95.31 103 ILE A O 1
ATOM 853 N N . LEU A 1 104 ? 21.315 0.789 -21.007 1.00 93.25 104 LEU A N 1
ATOM 854 C CA . LEU A 1 104 ? 22.441 1.612 -20.564 1.00 93.25 104 LEU A CA 1
ATOM 855 C C . LEU A 1 104 ? 23.738 0.802 -20.494 1.00 93.25 104 LEU A C 1
ATOM 857 O O . LEU A 1 104 ? 24.787 1.304 -20.885 1.00 93.25 104 LEU A O 1
ATOM 861 N N . ARG A 1 105 ? 23.675 -0.457 -20.051 1.00 91.31 105 ARG A N 1
ATOM 862 C CA . ARG A 1 105 ? 24.830 -1.363 -20.023 1.00 91.31 105 ARG A CA 1
ATOM 863 C C . ARG A 1 105 ? 25.368 -1.623 -21.420 1.00 91.31 105 ARG A C 1
ATOM 865 O O . ARG A 1 105 ? 26.529 -1.324 -21.662 1.00 91.31 105 ARG A O 1
ATOM 872 N N . LYS A 1 106 ? 24.522 -2.096 -22.343 1.00 93.62 106 LYS A N 1
ATOM 873 C CA . LYS A 1 106 ? 24.938 -2.394 -23.720 1.00 93.62 106 LYS A CA 1
ATOM 874 C C . LYS A 1 106 ? 25.437 -1.140 -24.438 1.00 93.62 106 LYS A C 1
ATOM 876 O O . LYS A 1 106 ? 26.487 -1.170 -25.065 1.00 93.62 106 LYS A O 1
ATOM 881 N N . GLY A 1 107 ? 24.712 -0.027 -24.351 1.00 93.31 107 GLY A N 1
ATOM 882 C CA . GLY A 1 107 ? 25.070 1.205 -25.057 1.00 93.31 107 GLY A CA 1
ATOM 883 C C . GLY A 1 107 ? 26.319 1.896 -24.515 1.00 93.31 107 GLY A C 1
ATOM 884 O O . GLY A 1 107 ? 27.012 2.576 -25.266 1.00 93.31 107 GLY A O 1
ATOM 885 N N . LEU A 1 108 ? 26.642 1.679 -23.241 1.00 91.81 108 LEU A N 1
ATOM 886 C CA . LEU A 1 108 ? 27.835 2.227 -22.615 1.00 91.81 108 LEU A CA 1
ATOM 887 C C . LEU A 1 108 ? 28.961 1.192 -22.461 1.00 91.81 108 LEU A C 1
ATOM 889 O O . LEU A 1 108 ? 29.874 1.420 -21.677 1.00 91.81 108 LEU A O 1
ATOM 893 N N . GLU A 1 109 ? 28.943 0.065 -23.164 1.00 89.94 109 GLU A N 1
ATOM 894 C CA . GLU A 1 109 ? 30.075 -0.869 -23.151 1.00 89.94 109 GLU A CA 1
ATOM 895 C C . GLU A 1 109 ? 31.382 -0.189 -23.595 1.00 89.94 109 GLU A C 1
ATOM 897 O O . GLU A 1 109 ? 31.394 0.629 -24.521 1.00 89.94 109 GLU A O 1
ATOM 902 N N . LEU A 1 110 ? 32.502 -0.531 -22.944 1.00 87.81 110 LEU A N 1
ATOM 903 C CA . LEU A 1 110 ? 33.805 0.067 -23.271 1.00 87.81 110 LEU A CA 1
ATOM 904 C C . LEU A 1 110 ? 34.239 -0.322 -24.688 1.00 87.81 110 LEU A C 1
ATOM 906 O O . LEU A 1 110 ? 34.659 0.525 -25.477 1.00 87.81 110 LEU A O 1
ATOM 910 N N . LEU A 1 111 ? 34.084 -1.605 -25.017 1.00 89.12 111 LEU A N 1
ATOM 911 C CA . LEU A 1 111 ? 34.487 -2.178 -26.294 1.00 89.12 111 LEU A CA 1
ATOM 912 C C . LEU A 1 111 ? 33.414 -1.928 -27.373 1.00 89.12 111 LEU A C 1
ATOM 914 O O . LEU A 1 111 ? 32.281 -2.388 -27.199 1.00 89.12 111 LEU A O 1
ATOM 918 N N . PRO A 1 112 ? 33.745 -1.260 -28.498 1.00 91.69 112 PRO A N 1
ATOM 919 C CA . PRO A 1 112 ? 32.806 -0.978 -29.589 1.00 91.69 112 PRO A CA 1
ATOM 920 C C . PRO A 1 112 ? 31.991 -2.181 -30.073 1.00 91.69 112 PRO A C 1
ATOM 922 O O . PRO A 1 112 ? 30.789 -2.074 -30.301 1.00 91.69 112 PRO A O 1
ATOM 925 N N . GLN A 1 113 ? 32.620 -3.351 -30.174 1.00 92.31 113 GLN A N 1
ATOM 926 C CA . GLN A 1 113 ? 31.993 -4.590 -30.638 1.00 92.31 113 GLN A CA 1
ATOM 927 C C . GLN A 1 113 ? 30.898 -5.133 -29.706 1.00 92.31 113 GLN A C 1
ATOM 929 O O . GLN A 1 113 ? 30.085 -5.944 -30.140 1.00 92.31 113 GLN A O 1
ATOM 934 N N . ASN A 1 114 ? 30.873 -4.701 -28.441 1.00 92.06 114 ASN A N 1
ATOM 935 C CA . ASN A 1 114 ? 29.864 -5.111 -27.464 1.00 92.06 114 ASN A CA 1
ATOM 936 C C . ASN A 1 114 ? 28.696 -4.109 -27.374 1.00 92.06 114 ASN A C 1
ATOM 938 O O . ASN A 1 114 ? 27.696 -4.395 -26.714 1.00 92.06 114 ASN A O 1
ATOM 942 N N . ARG A 1 115 ? 28.800 -2.949 -28.042 1.00 94.56 115 ARG A N 1
ATOM 943 C CA . ARG A 1 115 ? 27.731 -1.944 -28.121 1.00 94.56 115 ARG A CA 1
ATOM 944 C C . ARG A 1 115 ? 26.714 -2.273 -29.208 1.00 94.56 115 ARG A C 1
ATOM 946 O O . ARG A 1 115 ? 26.886 -3.189 -30.012 1.00 94.56 115 ARG A O 1
ATOM 953 N N . TYR A 1 116 ? 25.650 -1.476 -29.252 1.00 97.06 116 TYR A N 1
ATOM 954 C CA . TYR A 1 116 ? 24.783 -1.389 -30.423 1.00 97.06 116 TYR A CA 1
ATOM 955 C C . TYR A 1 116 ? 25.602 -1.018 -31.659 1.00 97.06 116 TYR A C 1
ATOM 957 O O . TYR A 1 116 ? 26.278 0.010 -31.661 1.00 97.06 116 TYR A O 1
ATOM 965 N N . GLN A 1 117 ? 25.542 -1.852 -32.696 1.00 95.75 117 GLN A N 1
ATOM 966 C CA . GLN A 1 117 ? 26.310 -1.618 -33.924 1.00 95.75 117 GLN A CA 1
ATOM 967 C C . GLN A 1 117 ? 25.656 -0.568 -34.827 1.00 95.75 117 GLN A C 1
ATOM 969 O O . GLN A 1 117 ? 26.341 0.141 -35.563 1.00 95.75 117 GLN A O 1
ATOM 974 N N . ASP A 1 118 ? 24.335 -0.427 -34.731 1.00 95.69 118 ASP A N 1
ATOM 975 C CA . ASP A 1 118 ? 23.558 0.564 -35.457 1.00 95.69 118 ASP A CA 1
ATOM 976 C C . ASP A 1 118 ? 22.342 1.046 -34.650 1.00 95.69 118 ASP A C 1
ATOM 978 O O . ASP A 1 118 ? 21.970 0.493 -33.609 1.00 95.69 118 ASP A O 1
ATOM 982 N N . ILE A 1 119 ? 21.716 2.120 -35.140 1.00 94.06 119 ILE A N 1
ATOM 983 C CA . ILE A 1 119 ? 20.540 2.726 -34.505 1.00 94.06 119 ILE A CA 1
ATOM 984 C C . ILE A 1 119 ? 19.311 1.807 -34.533 1.00 94.06 119 ILE A C 1
ATOM 986 O O . ILE A 1 119 ? 18.423 1.954 -33.697 1.00 94.06 119 ILE A O 1
ATOM 990 N N . GLY A 1 120 ? 19.233 0.874 -35.484 1.00 96.31 120 GLY A N 1
ATOM 991 C CA . GLY A 1 120 ? 18.146 -0.092 -35.594 1.00 96.31 120 GLY A CA 1
ATOM 992 C C . GLY A 1 120 ? 18.120 -1.042 -34.402 1.00 96.31 120 GLY A C 1
ATOM 993 O O . GLY A 1 120 ? 17.052 -1.240 -33.822 1.00 96.31 120 GLY A O 1
ATOM 994 N N . GLU A 1 121 ? 19.282 -1.550 -33.982 1.00 96.69 121 GLU A N 1
ATOM 995 C CA . GLU A 1 121 ? 19.385 -2.384 -32.779 1.00 96.69 121 GLU A CA 1
ATOM 996 C C . GLU A 1 121 ? 18.941 -1.632 -31.517 1.00 96.69 121 GLU A C 1
ATOM 998 O O . GLU A 1 121 ? 18.111 -2.133 -30.758 1.00 96.69 121 GLU A O 1
ATOM 1003 N N . MET A 1 122 ? 19.456 -0.414 -31.301 1.00 96.62 122 MET A N 1
ATOM 1004 C CA . MET A 1 122 ? 19.078 0.396 -30.135 1.00 96.62 122 MET A CA 1
ATOM 1005 C C . MET A 1 122 ? 17.587 0.741 -30.162 1.00 96.62 122 MET A C 1
ATOM 1007 O O . MET A 1 122 ? 16.908 0.675 -29.139 1.00 96.62 122 MET A O 1
ATOM 1011 N N . LYS A 1 123 ? 17.051 1.078 -31.340 1.00 96.19 123 LYS A N 1
ATOM 1012 C CA . LYS A 1 123 ? 15.626 1.360 -31.517 1.00 96.19 123 LYS A CA 1
ATOM 1013 C C . LYS A 1 123 ? 14.764 0.152 -31.157 1.00 96.19 123 LYS A C 1
ATOM 1015 O O . LYS A 1 123 ? 13.712 0.359 -30.562 1.00 96.19 123 LYS A O 1
ATOM 1020 N N . GLY A 1 124 ? 15.195 -1.067 -31.479 1.00 96.06 124 GLY A N 1
ATOM 1021 C CA . GLY A 1 124 ? 14.507 -2.293 -31.071 1.00 96.06 124 GLY A CA 1
ATOM 1022 C C . GLY A 1 124 ? 14.367 -2.394 -29.551 1.00 96.06 124 GLY A C 1
ATOM 1023 O O . GLY A 1 124 ? 13.259 -2.570 -29.048 1.00 96.06 124 GLY A O 1
ATOM 1024 N N . ASP A 1 125 ? 15.454 -2.166 -28.813 1.00 96.25 125 ASP A N 1
ATOM 1025 C CA . ASP A 1 125 ? 15.425 -2.213 -27.348 1.00 96.25 125 ASP A CA 1
ATOM 1026 C C . ASP A 1 125 ? 14.614 -1.070 -26.721 1.00 96.25 125 ASP A C 1
ATOM 1028 O O . ASP A 1 125 ? 13.918 -1.282 -25.729 1.00 96.25 125 ASP A O 1
ATOM 1032 N N . ILE A 1 126 ? 14.654 0.131 -27.306 1.00 95.81 126 ILE A N 1
ATOM 1033 C CA . ILE A 1 126 ? 13.817 1.260 -26.874 1.00 95.81 126 ILE A CA 1
ATOM 1034 C C . ILE A 1 126 ? 12.335 0.978 -27.146 1.00 95.81 126 ILE A C 1
ATOM 1036 O O . ILE A 1 126 ? 11.488 1.292 -26.313 1.00 95.81 126 ILE A O 1
ATOM 1040 N N . GLN A 1 127 ? 11.999 0.365 -28.283 1.00 95.38 127 GLN A N 1
ATOM 1041 C CA . GLN A 1 127 ? 10.630 -0.061 -28.583 1.00 95.38 127 GLN A CA 1
ATOM 1042 C C . GLN A 1 127 ? 10.154 -1.143 -27.617 1.00 95.38 127 GLN A C 1
ATOM 1044 O O . GLN A 1 127 ? 8.995 -1.115 -27.211 1.00 95.38 127 GLN A O 1
ATOM 1049 N N . GLU A 1 128 ? 11.039 -2.052 -27.211 1.00 93.25 128 GLU A N 1
ATOM 1050 C CA . GLU A 1 128 ? 10.740 -3.035 -26.177 1.00 93.25 128 GLU A CA 1
ATOM 1051 C C . GLU A 1 128 ? 10.498 -2.363 -24.819 1.00 93.25 128 GLU A C 1
ATOM 1053 O O . GLU A 1 128 ? 9.472 -2.616 -24.197 1.00 93.25 128 GLU A O 1
ATOM 1058 N N . LEU A 1 129 ? 11.361 -1.432 -24.394 1.00 92.81 129 LEU A N 1
ATOM 1059 C CA . LEU A 1 129 ? 11.162 -0.655 -23.164 1.00 92.81 129 LEU A CA 1
ATOM 1060 C C . LEU A 1 129 ? 9.823 0.098 -23.175 1.00 92.81 129 LEU A C 1
ATOM 1062 O O . LEU A 1 129 ? 9.070 0.038 -22.206 1.00 92.81 129 LEU A O 1
ATOM 1066 N N . LEU A 1 130 ? 9.497 0.768 -24.283 1.00 91.00 130 LEU A N 1
ATOM 1067 C CA . LEU A 1 130 ? 8.200 1.425 -24.462 1.00 91.00 130 LEU A CA 1
ATOM 1068 C C . LEU A 1 130 ? 7.046 0.420 -24.425 1.00 91.00 130 LEU A C 1
ATOM 1070 O O . LEU A 1 130 ? 5.987 0.733 -23.888 1.00 91.00 130 LEU A O 1
ATOM 1074 N N . GLY A 1 131 ? 7.262 -0.779 -24.966 1.00 88.12 131 GLY A N 1
ATOM 1075 C CA . GLY A 1 131 ? 6.316 -1.883 -24.935 1.00 88.12 131 GLY A CA 1
ATOM 1076 C C . GLY A 1 131 ? 6.039 -2.415 -23.526 1.00 88.12 131 GLY A C 1
ATOM 1077 O O . GLY A 1 131 ? 4.918 -2.809 -23.218 1.00 88.12 131 GLY A O 1
ATOM 1078 N N . ILE A 1 132 ? 7.036 -2.383 -22.645 1.00 86.69 132 ILE A N 1
ATOM 1079 C CA . ILE A 1 132 ? 6.881 -2.704 -21.221 1.00 86.69 132 ILE A CA 1
ATOM 1080 C C . ILE A 1 132 ? 6.137 -1.566 -20.514 1.00 86.69 132 ILE A C 1
ATOM 1082 O O . ILE A 1 132 ? 5.135 -1.787 -19.831 1.00 86.69 132 ILE A O 1
ATOM 1086 N N . LEU A 1 133 ? 6.570 -0.320 -20.727 1.00 83.69 133 LEU A N 1
ATOM 1087 C CA . LEU A 1 133 ? 5.960 0.872 -20.130 1.00 83.69 133 LEU A CA 1
ATOM 1088 C C . LEU A 1 133 ? 4.466 0.982 -20.457 1.00 83.69 133 LEU A C 1
ATOM 1090 O O . LEU A 1 133 ? 3.659 1.227 -19.566 1.00 83.69 133 LEU A O 1
ATOM 1094 N N . ASN A 1 134 ? 4.074 0.716 -21.700 1.00 81.69 134 ASN A N 1
ATOM 1095 C CA . ASN A 1 134 ? 2.672 0.759 -22.118 1.00 81.69 134 ASN A CA 1
ATOM 1096 C C . ASN A 1 134 ? 1.916 -0.575 -21.944 1.00 81.69 134 ASN A C 1
ATOM 1098 O O . ASN A 1 134 ? 0.740 -0.640 -22.291 1.00 81.69 134 ASN A O 1
ATOM 1102 N N . GLY A 1 135 ? 2.577 -1.627 -21.446 1.00 76.31 135 GLY A N 1
ATOM 1103 C CA . GLY A 1 135 ? 1.979 -2.943 -21.205 1.00 76.31 135 GLY A CA 1
ATOM 1104 C C . GLY A 1 135 ? 1.674 -3.767 -22.464 1.00 76.31 135 GLY A C 1
ATOM 1105 O O . GLY A 1 135 ? 0.905 -4.720 -22.387 1.00 76.31 135 GLY A O 1
ATOM 1106 N N . THR A 1 136 ? 2.216 -3.436 -23.640 1.00 82.88 136 THR A N 1
ATOM 1107 C CA . THR A 1 136 ? 2.032 -4.247 -24.866 1.00 82.88 136 THR A CA 1
ATOM 1108 C C . THR A 1 136 ? 2.891 -5.512 -24.897 1.00 82.88 136 THR A C 1
ATOM 1110 O O . THR A 1 136 ? 2.514 -6.483 -25.556 1.00 82.88 136 THR A O 1
ATOM 1113 N N . ILE A 1 137 ? 4.022 -5.531 -24.188 1.00 81.62 137 ILE A N 1
ATOM 1114 C CA . ILE A 1 137 ? 4.898 -6.703 -24.070 1.00 81.62 137 ILE A CA 1
ATOM 1115 C C . ILE A 1 137 ? 4.555 -7.466 -22.803 1.00 81.62 137 ILE A C 1
ATOM 1117 O O . ILE A 1 137 ? 4.535 -6.889 -21.724 1.00 81.62 137 ILE A O 1
ATOM 1121 N N . ARG A 1 138 ? 4.308 -8.772 -22.946 1.00 68.81 138 ARG A N 1
ATOM 1122 C CA . ARG A 1 138 ? 3.939 -9.662 -21.844 1.00 68.81 138 ARG A CA 1
ATOM 1123 C C . ARG A 1 138 ? 5.079 -10.598 -21.493 1.00 68.81 138 ARG A C 1
ATOM 1125 O O . ARG A 1 138 ? 5.703 -11.172 -22.386 1.00 68.81 138 ARG A O 1
ATOM 1132 N N . PHE A 1 139 ? 5.290 -10.794 -20.200 1.00 70.50 139 PHE A N 1
ATOM 1133 C CA . PHE A 1 139 ? 6.240 -11.766 -19.690 1.00 70.50 139 PHE A CA 1
ATOM 1134 C C . PHE A 1 139 ? 5.488 -13.050 -19.351 1.00 70.50 139 PHE A C 1
ATOM 1136 O O . PHE A 1 139 ? 4.351 -13.016 -18.885 1.00 70.50 139 PHE A O 1
ATOM 1143 N N . ALA A 1 140 ? 6.088 -14.197 -19.665 1.00 57.62 140 ALA A N 1
ATOM 1144 C CA . ALA A 1 140 ? 5.530 -15.465 -19.220 1.00 57.62 140 ALA A CA 1
ATOM 1145 C C . ALA A 1 140 ? 5.686 -15.542 -17.694 1.00 57.62 140 ALA A C 1
ATOM 1147 O O . ALA A 1 140 ? 6.776 -15.211 -17.226 1.00 57.62 140 ALA A O 1
ATOM 1148 N N . PRO A 1 141 ? 4.668 -16.002 -16.943 1.00 55.19 141 PRO A N 1
ATOM 1149 C CA . PRO A 1 141 ? 4.805 -16.226 -15.510 1.00 55.19 141 PRO A CA 1
ATOM 1150 C C . PRO A 1 141 ? 6.038 -17.085 -15.240 1.00 55.19 141 PRO A C 1
ATOM 1152 O O . PRO A 1 141 ? 6.279 -18.068 -15.960 1.00 55.19 141 PRO A O 1
ATOM 1155 N N . LEU A 1 142 ? 6.823 -16.741 -14.217 1.00 55.06 142 LEU A N 1
ATOM 1156 C CA . LEU A 1 142 ? 7.871 -17.635 -13.747 1.00 55.06 142 LEU A CA 1
ATOM 1157 C C . LEU A 1 142 ? 7.185 -18.940 -13.379 1.00 55.06 142 LEU A C 1
ATOM 1159 O O . LEU A 1 142 ? 6.338 -18.973 -12.492 1.00 55.06 142 LEU A O 1
ATOM 1163 N N . VAL A 1 143 ? 7.535 -20.027 -14.071 1.00 47.41 143 VAL A N 1
ATOM 1164 C CA . VAL A 1 143 ? 7.109 -21.359 -13.647 1.00 47.41 143 VAL A CA 1
ATOM 1165 C C . VAL A 1 143 ? 7.622 -21.506 -12.220 1.00 47.41 143 VAL A C 1
ATOM 1167 O O . VAL A 1 143 ? 8.846 -21.510 -12.047 1.00 47.41 143 VAL A O 1
ATOM 1170 N N . PRO A 1 144 ? 6.744 -21.611 -11.205 1.00 43.50 144 PRO A N 1
ATOM 1171 C CA . PRO A 1 144 ? 7.207 -21.729 -9.841 1.00 43.50 144 PRO A CA 1
ATOM 1172 C C . PRO A 1 144 ? 8.119 -22.944 -9.793 1.00 43.50 144 PRO A C 1
ATOM 1174 O O . PRO A 1 144 ? 7.727 -24.046 -10.207 1.00 43.50 144 PRO A O 1
ATOM 1177 N N . GLU A 1 145 ? 9.350 -22.756 -9.320 1.00 36.06 145 GLU A N 1
ATOM 1178 C CA . GLU A 1 145 ? 10.172 -23.887 -8.925 1.00 36.06 145 GLU A CA 1
ATOM 1179 C C . GLU A 1 145 ? 9.284 -24.738 -8.014 1.00 36.06 145 GLU A C 1
ATOM 1181 O O . GLU A 1 145 ? 8.616 -24.194 -7.133 1.00 36.06 145 GLU A O 1
ATOM 1186 N N . LYS A 1 146 ? 9.145 -26.040 -8.304 1.00 28.70 146 LYS A N 1
ATOM 1187 C CA . LYS A 1 146 ? 8.227 -26.927 -7.578 1.00 28.70 146 LYS A CA 1
ATOM 1188 C C . LYS A 1 146 ? 8.669 -27.023 -6.119 1.00 28.70 146 LYS A C 1
ATOM 1190 O O . LYS A 1 146 ? 9.283 -28.006 -5.711 1.00 28.70 146 LYS A O 1
ATOM 1195 N N . VAL A 1 147 ? 8.310 -26.034 -5.313 1.00 32.50 147 VAL A N 1
ATOM 1196 C CA . VAL A 1 147 ? 8.320 -26.125 -3.869 1.00 32.50 147 VAL A CA 1
ATOM 1197 C C . VAL A 1 147 ? 7.300 -27.204 -3.563 1.00 32.50 147 VAL A C 1
ATOM 1199 O O . VAL A 1 147 ? 6.121 -27.093 -3.910 1.00 32.50 147 VAL A O 1
ATOM 1202 N N . GLN A 1 148 ? 7.764 -28.306 -2.979 1.00 28.80 148 GLN A N 1
ATOM 1203 C CA . GLN A 1 148 ? 6.870 -29.318 -2.444 1.00 28.80 148 GLN A CA 1
ATOM 1204 C C . GLN A 1 148 ? 5.933 -28.612 -1.465 1.00 28.80 148 GLN A C 1
ATOM 1206 O O . GLN A 1 148 ? 6.336 -28.277 -0.352 1.00 28.80 148 GLN A O 1
ATOM 1211 N N . LYS A 1 149 ? 4.683 -28.370 -1.881 1.00 29.53 149 LYS A N 1
ATOM 1212 C CA . LYS A 1 149 ? 3.617 -27.958 -0.974 1.00 29.53 149 LYS A CA 1
ATOM 1213 C C . LYS A 1 149 ? 3.550 -29.028 0.116 1.00 29.53 149 LYS A C 1
ATOM 1215 O O . LYS A 1 149 ? 2.992 -30.106 -0.100 1.00 29.53 149 LYS A O 1
ATOM 1220 N N . LYS A 1 150 ? 4.102 -28.747 1.303 1.00 32.66 150 LYS A N 1
ATOM 1221 C CA . LYS A 1 150 ? 3.563 -29.358 2.518 1.00 32.66 150 LYS A CA 1
ATOM 1222 C C . LYS A 1 150 ? 2.083 -29.012 2.486 1.00 32.66 150 LYS A C 1
ATOM 1224 O O . LYS A 1 150 ? 1.735 -27.852 2.288 1.00 32.66 150 LYS A O 1
ATOM 1229 N N . LYS A 1 151 ? 1.229 -30.030 2.579 1.00 27.28 151 LYS A N 1
ATOM 1230 C CA . LYS A 1 151 ? -0.219 -29.858 2.683 1.00 27.28 151 LYS A CA 1
ATOM 1231 C C . LYS A 1 151 ? -0.497 -28.968 3.895 1.00 27.28 151 LYS A C 1
ATOM 1233 O O . LYS A 1 151 ? -0.586 -29.474 5.008 1.00 27.28 151 LYS A O 1
ATOM 1238 N N . GLY A 1 152 ? -0.592 -27.661 3.668 1.00 28.70 152 GLY A N 1
ATOM 1239 C CA . GLY A 1 152 ? -1.241 -26.741 4.579 1.00 28.70 152 GLY A CA 1
ATOM 1240 C C . GLY A 1 152 ? -2.684 -27.194 4.652 1.00 28.70 152 GLY A C 1
ATOM 1241 O O . GLY A 1 152 ? -3.396 -27.223 3.648 1.00 28.70 152 GLY A O 1
ATOM 1242 N N . THR A 1 153 ? -3.075 -27.695 5.813 1.00 27.34 153 THR A N 1
ATOM 1243 C CA . THR A 1 153 ? -4.466 -27.968 6.126 1.00 27.34 153 THR A CA 1
ATOM 1244 C C . THR A 1 153 ? -5.206 -26.647 6.025 1.00 27.34 153 THR A C 1
ATOM 1246 O O . THR A 1 153 ? -5.017 -25.788 6.878 1.00 27.34 153 THR A O 1
ATOM 1249 N N . GLY A 1 154 ? -6.006 -26.482 4.969 1.00 27.28 154 GLY A N 1
ATOM 1250 C CA . GLY A 1 154 ? -6.944 -25.374 4.859 1.00 27.28 154 GLY A CA 1
ATOM 1251 C C . GLY A 1 154 ? -7.745 -25.276 6.153 1.00 27.28 154 GLY A C 1
ATOM 1252 O O . GLY A 1 154 ? -8.440 -26.228 6.530 1.00 27.28 154 GLY A O 1
ATOM 1253 N N . GLY A 1 155 ? -7.570 -24.154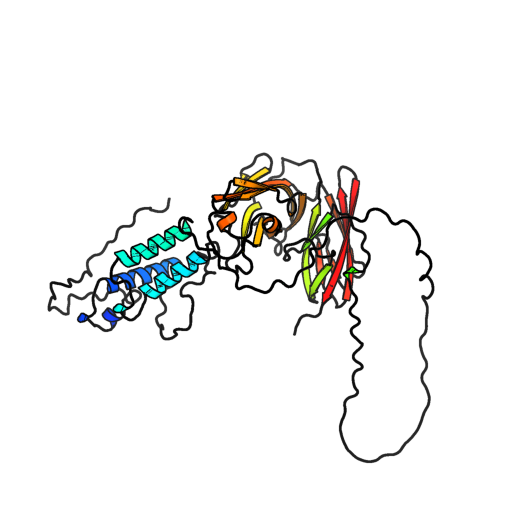 6.850 1.00 29.55 155 GLY A N 1
ATOM 1254 C CA . GLY A 1 155 ? -8.354 -23.787 8.015 1.00 29.55 155 GLY A CA 1
ATOM 1255 C C . GLY A 1 155 ? -9.804 -23.673 7.579 1.00 29.55 155 GLY A C 1
ATOM 1256 O O . GLY A 1 155 ? -10.180 -22.795 6.810 1.00 29.55 155 GLY A O 1
ATOM 1257 N N . LYS A 1 156 ? -10.607 -24.643 8.002 1.00 29.52 156 LYS A N 1
ATOM 1258 C CA . LYS A 1 156 ? -12.032 -24.729 7.710 1.00 29.52 156 LYS A CA 1
ATOM 1259 C C . LYS A 1 156 ? -12.752 -23.605 8.452 1.00 29.52 156 LYS A C 1
ATOM 1261 O O . LYS A 1 156 ? -13.168 -23.795 9.589 1.00 29.52 156 LYS A O 1
ATOM 1266 N N . TRP A 1 157 ? -12.972 -22.474 7.795 1.00 28.94 157 TRP A N 1
ATOM 1267 C CA . TRP A 1 157 ? -14.038 -21.557 8.187 1.00 28.94 157 TRP A CA 1
ATOM 1268 C C . TRP A 1 157 ? -15.381 -22.222 7.868 1.00 28.94 157 TRP A C 1
ATOM 1270 O O . TRP A 1 157 ? -15.897 -22.114 6.758 1.00 28.94 157 TRP A O 1
ATOM 1280 N N . ARG A 1 158 ? -15.892 -23.025 8.815 1.00 28.81 158 ARG A N 1
ATOM 1281 C CA . ARG A 1 158 ? -17.319 -23.346 8.993 1.00 28.81 158 ARG A CA 1
ATOM 1282 C C . ARG A 1 158 ? -17.566 -24.238 10.215 1.00 28.81 158 ARG A C 1
ATOM 1284 O O . ARG A 1 158 ? -17.054 -25.351 10.291 1.00 28.81 158 ARG A O 1
ATOM 1291 N N . ALA A 1 159 ? -18.506 -23.752 11.029 1.00 29.09 159 ALA A N 1
ATOM 1292 C CA . ALA A 1 159 ? -19.297 -24.417 12.065 1.00 29.09 159 ALA A CA 1
ATOM 1293 C C . ALA A 1 159 ? -18.665 -24.564 13.459 1.00 29.09 159 ALA A C 1
ATOM 1295 O O . ALA A 1 159 ? -17.961 -25.531 13.709 1.00 29.09 159 ALA A O 1
ATOM 1296 N N . PHE A 1 160 ? -19.090 -23.706 14.396 1.00 25.17 160 PHE A N 1
ATOM 1297 C CA . PHE A 1 160 ? -19.672 -24.176 15.660 1.00 25.17 160 PHE A CA 1
ATOM 1298 C C . PHE A 1 160 ? -20.712 -23.183 16.201 1.00 25.17 160 PHE A C 1
ATOM 1300 O O . PHE A 1 160 ? -20.420 -22.265 16.957 1.00 25.17 160 PHE A O 1
ATOM 1307 N N . ALA A 1 161 ? -21.969 -23.423 15.825 1.00 27.58 161 ALA A N 1
ATOM 1308 C CA . ALA A 1 161 ? -23.096 -23.134 16.697 1.00 27.58 161 ALA A CA 1
ATOM 1309 C C . ALA A 1 161 ? -23.266 -24.328 17.658 1.00 27.58 161 ALA A C 1
ATOM 1311 O O . ALA A 1 161 ? -23.210 -25.474 17.217 1.00 27.58 161 ALA A O 1
ATOM 1312 N N . GLN A 1 162 ? -23.525 -24.029 18.935 1.00 29.98 162 GLN A N 1
ATOM 1313 C CA . GLN A 1 162 ? -23.958 -24.928 20.021 1.00 29.98 162 GLN A CA 1
ATOM 1314 C C . GLN A 1 162 ? -22.934 -25.925 20.602 1.00 29.98 162 GLN A C 1
ATOM 1316 O O . GLN A 1 162 ? -22.864 -27.065 20.160 1.00 29.98 162 GLN A O 1
ATOM 1321 N N . VAL A 1 163 ? -22.329 -25.570 21.746 1.00 28.31 163 VAL A N 1
ATOM 1322 C CA . VAL A 1 163 ? -22.426 -26.392 22.973 1.00 28.31 163 VAL A CA 1
ATOM 1323 C C . VAL A 1 163 ? -22.569 -25.467 24.182 1.00 28.31 163 VAL A C 1
ATOM 1325 O O . VAL A 1 163 ? -21.683 -24.701 24.541 1.00 28.31 163 VAL A O 1
ATOM 1328 N N . SER A 1 164 ? -23.737 -25.553 24.801 1.00 26.17 164 SER A N 1
ATOM 1329 C CA . SER A 1 164 ? -24.111 -24.953 26.073 1.00 26.17 164 SER A CA 1
ATOM 1330 C C . SER A 1 164 ? -23.445 -25.636 27.274 1.00 26.17 164 SER A C 1
ATOM 1332 O O . SER A 1 164 ? -23.387 -26.860 27.321 1.00 26.17 164 SER A O 1
ATOM 1334 N N . ALA A 1 165 ? -23.123 -24.817 28.281 1.00 28.36 165 ALA A N 1
ATOM 1335 C CA . ALA A 1 165 ? -23.131 -25.102 29.719 1.00 28.36 165 ALA A CA 1
ATOM 1336 C C . ALA A 1 165 ? -22.284 -26.278 30.252 1.00 28.36 165 ALA A C 1
ATOM 1338 O O . ALA A 1 165 ? -22.690 -27.436 30.194 1.00 28.36 165 ALA A O 1
ATOM 1339 N N . GLY A 1 166 ? -21.210 -25.937 30.978 1.00 32.31 166 GLY A N 1
ATOM 1340 C CA . GLY A 1 166 ? -20.806 -26.733 32.141 1.00 32.31 166 GLY A CA 1
ATOM 1341 C C . GLY A 1 166 ? -19.315 -26.956 32.365 1.00 32.31 166 GLY A C 1
ATOM 1342 O O . GLY A 1 166 ? -18.925 -28.108 32.438 1.00 32.31 166 GLY A O 1
ATOM 1343 N N . VAL A 1 167 ? -18.516 -25.905 32.596 1.00 29.86 167 VAL A N 1
ATOM 1344 C CA . VAL A 1 167 ? -17.348 -25.972 33.505 1.00 29.86 167 VAL A CA 1
ATOM 1345 C C . VAL A 1 167 ? -17.170 -24.596 34.161 1.00 29.86 167 VAL A C 1
ATOM 1347 O O . VAL A 1 167 ? -16.386 -23.766 33.722 1.00 29.86 167 VAL A O 1
ATOM 1350 N N . LEU A 1 168 ? -17.966 -24.335 35.200 1.00 29.55 168 LEU A N 1
ATOM 1351 C CA . LEU A 1 168 ? -17.955 -23.098 35.997 1.00 29.55 168 LEU A CA 1
ATOM 1352 C C . LEU A 1 168 ? -17.658 -23.397 37.479 1.00 29.55 168 LEU A C 1
ATOM 1354 O O . LEU A 1 168 ? -18.231 -22.799 38.382 1.00 29.55 168 LEU A O 1
ATOM 1358 N N . ALA A 1 169 ? -16.784 -24.362 37.765 1.00 29.80 169 ALA A N 1
ATOM 1359 C CA . ALA A 1 169 ? -16.391 -24.667 39.139 1.00 29.80 169 ALA A CA 1
ATOM 1360 C C . ALA A 1 169 ? -14.985 -25.268 39.160 1.00 29.80 169 ALA A C 1
ATOM 1362 O O . ALA A 1 169 ? -14.822 -26.461 38.917 1.00 29.80 169 ALA A O 1
ATOM 1363 N N . GLY A 1 170 ? -13.965 -24.451 39.434 1.00 30.08 170 GLY A N 1
ATOM 1364 C CA . GLY A 1 170 ? -12.620 -25.006 39.568 1.00 30.08 170 GLY A CA 1
ATOM 1365 C C . GLY A 1 170 ? -11.497 -24.088 40.023 1.00 30.08 170 GLY A C 1
ATOM 1366 O O . GLY A 1 170 ? -10.582 -24.604 40.648 1.00 30.08 170 GLY A O 1
ATOM 1367 N N . ILE A 1 171 ? -11.516 -22.776 39.756 1.00 32.66 171 ILE A N 1
ATOM 1368 C CA . ILE A 1 171 ? -10.376 -21.907 40.117 1.00 32.66 171 ILE A CA 1
ATOM 1369 C C . ILE A 1 171 ? -10.870 -20.527 40.572 1.00 32.66 171 ILE A C 1
ATOM 1371 O O . ILE A 1 171 ? -10.731 -19.514 39.902 1.00 32.66 171 ILE A O 1
ATOM 1375 N N . LEU A 1 172 ? -11.483 -20.510 41.751 1.00 30.38 172 LEU A N 1
ATOM 1376 C CA . LEU A 1 172 ? -11.643 -19.328 42.596 1.00 30.38 172 LEU A CA 1
ATOM 1377 C C . LEU A 1 172 ? -11.324 -19.792 44.012 1.00 30.38 172 LEU A C 1
ATOM 1379 O O . LEU A 1 172 ? -12.239 -20.108 44.756 1.00 30.38 172 LEU A O 1
ATOM 1383 N N . LEU A 1 173 ? -10.039 -19.950 44.336 1.00 29.42 173 LEU A N 1
ATOM 1384 C CA . LEU A 1 173 ? -9.502 -20.049 45.700 1.00 29.42 173 LEU A CA 1
ATOM 1385 C C . LEU A 1 173 ? -7.971 -20.151 45.609 1.00 29.42 173 LEU A C 1
ATOM 1387 O O . LEU A 1 173 ? -7.451 -21.236 45.376 1.00 29.42 173 LEU A O 1
ATOM 1391 N N . MET A 1 174 ? -7.278 -19.016 45.765 1.00 29.48 174 MET A N 1
ATOM 1392 C CA . MET A 1 174 ? -6.002 -18.842 46.497 1.00 29.48 174 MET A CA 1
ATOM 1393 C C . MET A 1 174 ? -5.309 -17.545 46.055 1.00 29.48 174 MET A C 1
ATOM 1395 O O . MET A 1 174 ? -4.300 -17.545 45.358 1.00 29.48 174 MET A O 1
ATOM 1399 N N . GLY A 1 175 ? -5.861 -16.417 46.503 1.00 24.73 175 GLY A N 1
ATOM 1400 C CA . GLY A 1 175 ? -5.064 -15.224 46.764 1.00 24.73 175 GLY A CA 1
ATOM 1401 C C . GLY A 1 175 ? -4.616 -15.240 48.228 1.00 24.73 175 GLY A C 1
ATOM 1402 O O . GLY A 1 175 ? -5.449 -15.449 49.109 1.00 24.73 175 GLY A O 1
ATOM 1403 N N . GLY A 1 176 ? -3.325 -15.000 48.484 1.00 26.05 176 GLY A N 1
ATOM 1404 C CA . GLY A 1 176 ? -2.830 -14.568 49.797 1.00 26.05 176 GLY A CA 1
ATOM 1405 C C . GLY A 1 176 ? -1.545 -15.234 50.316 1.00 26.05 176 GLY A C 1
ATOM 1406 O O . GLY A 1 176 ? -1.585 -16.376 50.750 1.00 26.05 176 GLY A O 1
ATOM 1407 N N . LEU A 1 177 ? -0.479 -14.417 50.410 1.00 27.20 177 LEU A N 1
ATOM 1408 C CA . LEU A 1 177 ? 0.583 -14.403 51.443 1.00 27.20 177 LEU A CA 1
ATOM 1409 C C . LEU A 1 177 ? 1.558 -15.600 51.560 1.00 27.20 177 LEU A C 1
ATOM 1411 O O . LEU A 1 177 ? 1.152 -16.668 51.995 1.00 27.20 177 LEU A O 1
ATOM 1415 N N . ASN A 1 178 ? 2.879 -15.362 51.413 1.00 26.91 178 ASN A N 1
ATOM 1416 C CA . ASN A 1 178 ? 3.805 -15.338 52.570 1.00 26.91 178 ASN A CA 1
ATOM 1417 C C . ASN A 1 178 ? 5.249 -14.872 52.253 1.00 26.91 178 ASN A C 1
ATOM 1419 O O . ASN A 1 178 ? 5.796 -15.163 51.195 1.00 26.91 178 ASN A O 1
ATOM 1423 N N . TRP A 1 179 ? 5.876 -14.215 53.235 1.00 25.80 179 TRP A N 1
ATOM 1424 C CA . TRP A 1 179 ? 7.243 -13.673 53.256 1.00 25.80 179 TRP A CA 1
ATOM 1425 C C . TRP A 1 179 ? 8.020 -14.334 54.415 1.00 25.80 179 TRP A C 1
ATOM 1427 O O . TRP A 1 179 ? 7.525 -14.348 55.537 1.00 25.80 179 TRP A O 1
ATOM 1437 N N . GLY A 1 180 ? 9.255 -14.796 54.166 1.00 25.84 180 GLY A N 1
ATOM 1438 C CA . GLY A 1 180 ? 10.362 -14.831 55.143 1.00 25.84 180 GLY A CA 1
ATOM 1439 C C . GLY A 1 180 ? 10.566 -16.083 56.016 1.00 25.84 180 GLY A C 1
ATOM 1440 O O . GLY A 1 180 ? 9.711 -16.426 56.819 1.00 25.84 180 GLY A O 1
ATOM 1441 N N . TYR A 1 181 ? 11.762 -16.688 55.939 1.00 28.27 181 TYR A N 1
ATOM 1442 C CA . TYR A 1 181 ? 12.717 -16.854 57.059 1.00 28.27 181 TYR A CA 1
ATOM 1443 C C . TYR A 1 181 ? 13.977 -17.612 56.600 1.00 28.27 181 TYR A C 1
ATOM 1445 O O . TYR A 1 181 ? 13.886 -18.669 55.983 1.00 28.27 181 TYR A O 1
ATOM 1453 N N . GLY A 1 182 ? 15.157 -17.094 56.950 1.00 27.69 182 GLY A N 1
ATOM 1454 C CA . GLY A 1 182 ? 16.426 -17.827 56.905 1.00 27.69 182 GLY A CA 1
ATOM 1455 C C . GLY A 1 182 ? 16.842 -18.336 58.289 1.00 27.69 182 GLY A C 1
ATOM 1456 O O . GLY A 1 182 ? 16.378 -17.795 59.291 1.00 27.69 182 GLY A O 1
ATOM 1457 N N . LEU A 1 183 ? 17.728 -19.345 58.319 1.00 25.59 183 LEU A N 1
ATOM 1458 C CA . LEU A 1 183 ? 18.838 -19.588 59.272 1.00 25.59 183 LEU A CA 1
ATOM 1459 C C . LEU A 1 183 ? 19.130 -21.093 59.425 1.00 25.59 183 LEU A C 1
ATOM 1461 O O . LEU A 1 183 ? 18.307 -21.816 59.972 1.00 25.59 183 LEU A O 1
ATOM 1465 N N . ALA A 1 184 ? 20.354 -21.523 59.095 1.00 28.05 184 ALA A N 1
ATOM 1466 C CA . ALA A 1 184 ? 21.133 -22.467 59.911 1.00 28.05 184 ALA A CA 1
ATOM 1467 C C . ALA A 1 184 ? 22.605 -22.519 59.453 1.00 28.05 184 ALA A C 1
ATOM 1469 O O . ALA A 1 184 ? 22.914 -22.653 58.277 1.00 28.05 184 ALA A O 1
ATOM 1470 N N . MET A 1 185 ? 23.500 -22.373 60.429 1.00 26.16 185 MET A N 1
ATOM 1471 C CA . MET A 1 185 ? 24.948 -22.142 60.347 1.00 26.16 185 MET A CA 1
ATOM 1472 C C . MET A 1 185 ? 25.818 -23.398 60.139 1.00 26.16 185 MET A C 1
ATOM 1474 O O . MET A 1 185 ? 25.487 -24.467 60.641 1.00 26.16 185 MET A O 1
ATOM 1478 N N . GLY A 1 186 ? 27.039 -23.201 59.612 1.00 26.27 186 GLY A N 1
ATOM 1479 C CA . GLY A 1 186 ? 28.200 -24.093 59.793 1.00 26.27 186 GLY A CA 1
ATOM 1480 C C . GLY A 1 186 ? 29.537 -23.393 59.466 1.00 26.27 186 GLY A C 1
ATOM 1481 O O . GLY A 1 186 ? 29.687 -22.821 58.398 1.00 26.27 186 GLY A O 1
ATOM 1482 N N . ARG A 1 187 ? 30.494 -23.373 60.410 1.00 25.77 187 ARG A N 1
ATOM 1483 C CA . ARG A 1 187 ? 31.756 -22.583 60.428 1.00 25.77 187 ARG A CA 1
ATOM 1484 C C . ARG A 1 187 ? 33.000 -23.345 59.903 1.00 25.77 187 ARG A C 1
ATOM 1486 O O . ARG A 1 187 ? 33.181 -24.472 60.334 1.00 25.77 187 ARG A O 1
ATOM 1493 N N . ARG A 1 188 ? 33.909 -22.599 59.224 1.00 25.16 188 ARG A N 1
ATOM 1494 C CA . ARG A 1 188 ? 35.419 -22.615 59.157 1.00 25.16 188 ARG A CA 1
ATOM 1495 C C . ARG A 1 188 ? 36.136 -23.945 58.783 1.00 25.16 188 ARG A C 1
ATOM 1497 O O . ARG A 1 188 ? 35.850 -24.958 59.391 1.00 25.16 188 ARG A O 1
ATOM 1504 N N . VAL A 1 189 ? 37.131 -24.022 57.877 1.00 24.20 189 VAL A N 1
ATOM 1505 C CA . VAL A 1 189 ? 38.493 -23.405 57.822 1.00 24.20 189 VAL A CA 1
ATOM 1506 C C . VAL A 1 189 ? 39.087 -23.565 56.389 1.00 24.20 189 VAL A C 1
ATOM 1508 O O . VAL A 1 189 ? 38.684 -24.461 55.663 1.00 24.20 189 VAL A O 1
ATOM 1511 N N . GLN A 1 190 ? 40.033 -22.682 56.027 1.00 26.81 190 GLN A N 1
ATOM 1512 C CA . GLN A 1 190 ? 40.793 -22.482 54.766 1.00 26.81 190 GLN A CA 1
ATOM 1513 C C . GLN A 1 190 ? 41.543 -23.693 54.153 1.00 26.81 190 GLN A C 1
ATOM 1515 O O . GLN A 1 190 ? 42.181 -24.419 54.907 1.00 26.81 190 GLN A O 1
ATOM 1520 N N . SER A 1 191 ? 41.659 -23.744 52.808 1.00 23.52 191 SER A N 1
ATOM 1521 C CA . SER A 1 191 ? 42.943 -23.708 52.051 1.00 23.52 191 SER A CA 1
ATOM 1522 C C . SER A 1 191 ? 42.754 -23.747 50.515 1.00 23.52 191 SER A C 1
ATOM 1524 O O . SER A 1 191 ? 41.996 -24.568 50.023 1.00 23.52 191 SER A O 1
ATOM 1526 N N . GLU A 1 192 ? 43.502 -22.880 49.820 1.00 23.88 192 GLU A N 1
ATOM 1527 C CA . GLU A 1 192 ? 44.101 -23.004 48.468 1.00 23.88 192 GLU A CA 1
ATOM 1528 C C . GLU A 1 192 ? 43.260 -23.343 47.209 1.00 23.88 192 GLU A C 1
ATOM 1530 O O . GLU A 1 192 ? 42.799 -24.456 47.006 1.00 23.88 192 GLU A O 1
ATOM 1535 N N . ALA A 1 193 ? 43.181 -22.321 46.341 1.00 32.50 193 ALA A N 1
ATOM 1536 C CA . ALA A 1 193 ? 43.281 -22.297 44.873 1.00 32.50 193 ALA A CA 1
ATOM 1537 C C . ALA A 1 193 ? 42.773 -23.482 44.023 1.00 32.50 193 ALA A C 1
ATOM 1539 O O . ALA A 1 193 ? 43.473 -24.474 43.883 1.00 32.50 193 ALA A O 1
ATOM 1540 N N . GLU A 1 194 ? 41.671 -23.255 43.296 1.00 27.17 194 GLU A N 1
ATOM 1541 C CA . GLU A 1 194 ? 41.547 -23.422 41.832 1.00 27.17 194 GLU A CA 1
ATOM 1542 C C . GLU A 1 194 ? 40.154 -22.933 41.369 1.00 27.17 194 GLU A C 1
ATOM 1544 O O . GLU A 1 194 ? 39.148 -23.159 42.032 1.00 27.17 194 GLU A O 1
ATOM 1549 N N . ASN A 1 195 ? 40.106 -22.197 40.257 1.00 30.42 195 ASN A N 1
ATOM 1550 C CA . ASN A 1 195 ? 38.892 -21.840 39.505 1.00 30.42 195 ASN A CA 1
ATOM 1551 C C . ASN A 1 195 ? 38.656 -23.004 38.518 1.00 30.42 195 ASN A C 1
ATOM 1553 O O . ASN A 1 195 ? 39.647 -23.358 37.872 1.00 30.42 195 ASN A O 1
ATOM 1557 N N . PRO A 1 196 ? 37.453 -23.600 38.349 1.00 39.75 196 PRO A N 1
ATOM 1558 C CA . PRO A 1 196 ? 36.324 -22.880 37.746 1.00 39.75 196 PRO A CA 1
ATOM 1559 C C . PRO A 1 196 ? 34.909 -23.348 38.155 1.00 39.75 196 PRO A C 1
ATOM 1561 O O . PRO A 1 196 ? 34.696 -24.486 38.545 1.00 39.75 196 PRO A O 1
ATOM 1564 N N . GLU A 1 197 ? 33.945 -22.439 38.019 1.00 28.53 197 GLU A N 1
ATOM 1565 C CA . GLU A 1 197 ? 32.627 -22.604 37.368 1.00 28.53 197 GLU A CA 1
ATOM 1566 C C . GLU A 1 197 ? 31.668 -21.558 37.945 1.00 28.53 197 GLU A C 1
ATOM 1568 O O . GLU A 1 197 ? 31.423 -21.474 39.150 1.00 28.53 197 GLU A O 1
ATOM 1573 N N . ALA A 1 198 ? 31.198 -20.676 37.062 1.00 32.12 198 ALA A N 1
ATOM 1574 C CA . ALA A 1 198 ? 30.131 -19.740 37.373 1.00 32.12 198 ALA A CA 1
ATOM 1575 C C . ALA A 1 198 ? 28.883 -20.548 37.765 1.00 32.12 198 ALA A C 1
ATOM 1577 O O . ALA A 1 198 ? 28.644 -21.585 37.146 1.00 32.12 198 ALA A O 1
ATOM 1578 N N . PRO A 1 199 ? 28.091 -20.113 38.762 1.00 31.83 199 PRO A N 1
ATOM 1579 C CA . PRO A 1 199 ? 26.837 -20.785 39.055 1.00 31.83 199 PRO A CA 1
ATOM 1580 C C . PRO A 1 199 ? 25.987 -20.746 37.787 1.00 31.83 199 PRO A C 1
ATOM 1582 O O . PRO A 1 199 ? 25.783 -19.667 37.223 1.00 31.83 199 PRO A O 1
ATOM 1585 N N . GLU A 1 200 ? 25.543 -21.919 37.338 1.00 33.31 200 GLU A N 1
ATOM 1586 C CA . GLU A 1 200 ? 24.487 -22.048 36.346 1.00 33.31 200 GLU A CA 1
ATOM 1587 C C . GLU A 1 200 ? 23.350 -21.128 36.790 1.00 33.31 200 GLU A C 1
ATOM 1589 O O . GLU A 1 200 ? 22.720 -21.323 37.832 1.00 33.31 200 GLU A O 1
ATOM 1594 N N . THR A 1 201 ? 23.150 -20.048 36.040 1.00 33.31 201 THR A N 1
ATOM 1595 C CA . THR A 1 201 ? 21.876 -19.354 36.042 1.00 33.31 201 THR A CA 1
ATOM 1596 C C . THR A 1 201 ? 20.856 -20.413 35.675 1.00 33.31 201 THR A C 1
ATOM 1598 O O . THR A 1 201 ? 20.896 -20.902 34.549 1.00 33.31 201 THR A O 1
ATOM 1601 N N . GLU A 1 202 ? 20.000 -20.801 36.622 1.00 33.69 202 GLU A N 1
ATOM 1602 C CA . GLU A 1 202 ? 18.759 -21.498 36.306 1.00 33.69 202 GLU A CA 1
ATOM 1603 C C . GLU A 1 202 ? 18.072 -20.667 35.218 1.00 33.69 202 GLU A C 1
ATOM 1605 O O . GLU A 1 202 ? 17.532 -19.587 35.475 1.00 33.69 202 GLU A O 1
ATOM 1610 N N . GLU A 1 203 ? 18.192 -21.121 33.970 1.00 36.31 203 GLU A N 1
ATOM 1611 C CA . GLU A 1 203 ? 17.344 -20.669 32.887 1.00 36.31 203 GLU A CA 1
ATOM 1612 C C . GLU A 1 203 ? 15.935 -21.045 33.331 1.00 36.31 203 GLU A C 1
ATOM 1614 O O . GLU A 1 203 ? 15.563 -22.217 33.338 1.00 36.31 203 GLU A O 1
ATOM 1619 N N . LEU A 1 204 ? 15.179 -20.050 33.804 1.00 37.06 204 LEU A N 1
ATOM 1620 C CA . LEU A 1 204 ? 13.735 -20.164 33.932 1.00 37.06 204 LEU A CA 1
ATOM 1621 C C . LEU A 1 204 ? 13.248 -20.725 32.598 1.00 37.06 204 LEU A C 1
ATOM 1623 O O . LEU A 1 204 ? 13.407 -20.054 31.577 1.00 37.06 204 LEU A O 1
ATOM 1627 N N . GLU A 1 205 ? 12.732 -21.957 32.605 1.00 37.50 205 GLU A N 1
ATOM 1628 C CA . GLU A 1 205 ? 12.112 -22.560 31.431 1.00 37.50 205 GLU A CA 1
ATOM 1629 C C . GLU A 1 205 ? 11.127 -21.533 30.863 1.00 37.50 205 GLU A C 1
ATOM 1631 O O . GLU A 1 205 ? 10.151 -21.162 31.525 1.00 37.50 205 GLU A O 1
ATOM 1636 N N . ASP A 1 206 ? 11.443 -21.013 29.673 1.00 46.59 206 ASP A N 1
ATOM 1637 C CA . ASP A 1 206 ? 10.666 -20.009 28.949 1.00 46.59 206 ASP A CA 1
ATOM 1638 C C . ASP A 1 206 ? 9.339 -20.697 28.594 1.00 46.59 206 ASP A C 1
ATOM 1640 O O . ASP A 1 206 ? 9.195 -21.349 27.559 1.00 46.59 206 ASP A O 1
ATOM 1644 N N . THR A 1 207 ? 8.393 -20.669 29.536 1.00 54.88 207 THR A N 1
ATOM 1645 C CA . THR A 1 207 ? 7.073 -21.268 29.370 1.00 54.88 207 THR A CA 1
ATOM 1646 C C . THR A 1 207 ? 6.412 -20.487 28.247 1.00 54.88 207 THR A C 1
ATOM 1648 O O . THR A 1 207 ? 5.939 -19.371 28.456 1.00 54.88 207 THR A O 1
ATOM 1651 N N . GLN A 1 208 ? 6.450 -21.034 27.031 1.00 64.25 208 GLN A N 1
ATOM 1652 C CA . GLN A 1 208 ? 5.788 -20.440 25.880 1.00 64.25 208 GLN A CA 1
ATOM 1653 C C . GLN A 1 208 ? 4.284 -20.512 26.122 1.00 64.25 208 GLN A C 1
ATOM 1655 O O . GLN A 1 208 ? 3.659 -21.561 25.977 1.00 64.25 208 GLN A O 1
ATOM 1660 N N . ILE A 1 209 ? 3.720 -19.390 26.559 1.00 77.00 209 ILE A N 1
ATOM 1661 C CA . ILE A 1 209 ? 2.278 -19.210 26.662 1.00 77.00 209 ILE A CA 1
ATOM 1662 C C . ILE A 1 209 ? 1.751 -19.079 25.236 1.00 77.00 209 ILE A C 1
ATOM 1664 O O . ILE A 1 209 ? 2.175 -18.195 24.491 1.00 77.00 209 ILE A O 1
ATOM 1668 N N . ASP A 1 210 ? 0.828 -19.959 24.865 1.00 85.88 210 ASP A N 1
ATOM 1669 C CA . ASP A 1 210 ? 0.072 -19.825 23.626 1.00 85.88 210 ASP A CA 1
ATOM 1670 C C . ASP A 1 210 ? -0.991 -18.736 23.811 1.00 85.88 210 ASP A C 1
ATOM 1672 O O . ASP A 1 210 ? -2.019 -18.943 24.461 1.00 85.88 210 ASP A O 1
ATOM 1676 N N . LEU A 1 211 ? -0.701 -17.547 23.284 1.00 88.38 211 LEU A N 1
ATOM 1677 C CA . LEU A 1 211 ? -1.551 -16.368 23.428 1.00 88.38 211 LEU A CA 1
ATOM 1678 C C . LEU A 1 211 ? -2.904 -16.527 22.721 1.00 88.38 211 LEU A C 1
ATOM 1680 O O . LEU A 1 211 ? -3.868 -15.901 23.150 1.00 88.38 211 LEU A O 1
ATOM 1684 N N . SER A 1 212 ? -3.005 -17.396 21.708 1.00 87.12 212 SER A N 1
ATOM 1685 C CA . SER A 1 212 ? -4.261 -17.654 20.983 1.00 87.12 212 SER A CA 1
ATOM 1686 C C . SER A 1 212 ? -5.336 -18.311 21.861 1.00 87.12 212 SER A C 1
ATOM 1688 O O . SER A 1 212 ? -6.523 -18.292 21.538 1.00 87.12 212 SER A O 1
ATOM 1690 N N . LEU A 1 213 ? -4.933 -18.886 23.000 1.00 88.06 213 LEU A N 1
ATOM 1691 C CA . LEU A 1 213 ? -5.831 -19.529 23.958 1.00 88.06 213 LEU A CA 1
ATOM 1692 C C . LEU A 1 213 ? -6.387 -18.561 25.010 1.00 88.06 213 LEU A C 1
ATOM 1694 O O . LEU A 1 213 ? -7.234 -18.961 25.814 1.00 88.06 213 LEU A O 1
ATOM 1698 N N . ILE A 1 214 ? -5.909 -17.314 25.045 1.00 88.88 214 ILE A N 1
ATOM 1699 C CA . ILE A 1 214 ? -6.417 -16.297 25.964 1.00 88.88 214 ILE A CA 1
ATOM 1700 C C . ILE A 1 214 ? -7.789 -15.836 25.445 1.00 88.88 214 ILE A C 1
ATOM 1702 O O . ILE A 1 214 ? -7.889 -15.379 24.308 1.00 88.88 214 ILE A O 1
ATOM 1706 N N . PRO A 1 215 ? -8.865 -15.958 26.243 1.00 90.62 215 PRO A N 1
ATOM 1707 C CA . PRO A 1 215 ? -10.195 -15.572 25.797 1.00 90.62 215 PRO A CA 1
ATOM 1708 C C . PRO A 1 215 ? -10.294 -14.052 25.646 1.00 90.62 215 PRO A C 1
ATOM 1710 O O . PRO A 1 215 ? -9.929 -13.314 26.559 1.00 90.62 215 PRO A O 1
ATOM 1713 N N . LEU A 1 216 ? -10.845 -13.610 24.516 1.00 93.81 216 LEU A N 1
ATOM 1714 C CA . LEU A 1 216 ? -11.111 -12.207 24.213 1.00 93.81 216 LEU A CA 1
ATOM 1715 C C . LEU A 1 216 ? -12.612 -11.964 24.048 1.00 93.81 216 LEU A C 1
ATOM 1717 O O . LEU A 1 216 ? -13.342 -12.805 23.519 1.00 93.81 216 LEU A O 1
ATOM 1721 N N . GLU A 1 217 ? -13.068 -10.794 24.483 1.00 94.88 217 GLU A N 1
ATOM 1722 C CA . GLU A 1 217 ? -14.395 -10.267 24.174 1.00 94.88 217 GLU A CA 1
ATOM 1723 C C . GLU A 1 217 ? -14.346 -9.598 22.795 1.00 94.88 217 GLU A C 1
ATOM 1725 O O . GLU A 1 217 ? -13.779 -8.515 22.629 1.00 94.88 217 GLU A O 1
ATOM 1730 N N . LEU A 1 218 ? -14.900 -10.277 21.789 1.00 94.69 218 LEU A N 1
ATOM 1731 C CA . LEU A 1 218 ? -14.838 -9.863 20.389 1.00 94.69 218 LEU A CA 1
ATOM 1732 C C . LEU A 1 218 ? -16.217 -9.457 19.862 1.00 94.69 218 LEU A C 1
ATOM 1734 O O . LEU A 1 218 ? -17.230 -10.084 20.174 1.00 94.69 218 LEU A O 1
ATOM 1738 N N . ASP A 1 219 ? -16.218 -8.443 19.004 1.00 94.88 219 ASP A N 1
ATOM 1739 C CA . ASP A 1 219 ? -17.334 -8.081 18.132 1.00 94.88 219 ASP A CA 1
ATOM 1740 C C . ASP A 1 219 ? -16.871 -8.258 16.682 1.00 94.88 219 ASP A C 1
ATOM 1742 O O . ASP A 1 219 ? -15.987 -7.538 16.217 1.00 94.88 219 ASP A O 1
ATOM 1746 N N . ASP A 1 220 ? -17.459 -9.221 15.966 1.00 90.88 220 ASP A N 1
ATOM 1747 C CA . ASP A 1 220 ? -17.074 -9.584 14.592 1.00 90.88 220 ASP A CA 1
ATOM 1748 C C . ASP A 1 220 ? -17.278 -8.445 13.577 1.00 90.88 220 ASP A C 1
ATOM 1750 O O . ASP A 1 220 ? -16.725 -8.485 12.466 1.00 90.88 220 ASP A O 1
ATOM 1754 N N . SER A 1 221 ? -18.074 -7.434 13.946 1.00 93.56 221 SER A N 1
ATOM 1755 C CA . SER A 1 221 ? -18.277 -6.224 13.154 1.00 93.56 221 SER A CA 1
ATOM 1756 C C . SER A 1 221 ? -17.201 -5.161 13.383 1.00 93.56 221 SER A C 1
ATOM 1758 O O . SER A 1 221 ? -17.201 -4.151 12.685 1.00 93.56 221 SER A O 1
ATOM 1760 N N . VAL A 1 222 ? -16.259 -5.380 14.306 1.00 95.75 222 VAL A N 1
ATOM 1761 C CA . VAL A 1 222 ? -15.117 -4.496 14.555 1.00 95.75 222 VAL A CA 1
ATOM 1762 C C . VAL A 1 222 ? -13.822 -5.229 14.223 1.00 95.75 222 VAL A C 1
ATOM 1764 O O . VAL A 1 222 ? -13.417 -6.166 14.907 1.00 95.75 222 VAL A O 1
ATOM 1767 N N . VAL A 1 223 ? -13.135 -4.778 13.177 1.00 93.31 223 VAL A N 1
ATOM 1768 C CA . VAL A 1 223 ? -11.861 -5.357 12.740 1.00 93.31 223 VAL A CA 1
ATOM 1769 C C . VAL A 1 223 ? -10.711 -4.437 13.117 1.00 93.31 223 VAL A C 1
ATOM 1771 O O . VAL A 1 223 ? -10.747 -3.235 12.854 1.00 93.31 223 VAL A O 1
ATOM 1774 N N . LEU A 1 224 ? -9.669 -5.024 13.705 1.00 93.69 224 LEU A N 1
ATOM 1775 C CA . LEU A 1 224 ? -8.434 -4.335 14.058 1.00 93.69 224 LEU A CA 1
ATOM 1776 C C . LEU A 1 224 ? -7.330 -4.706 13.073 1.00 93.69 224 LEU A C 1
ATOM 1778 O O . LEU A 1 224 ? -7.113 -5.879 12.772 1.00 93.69 224 LEU A O 1
ATOM 1782 N N . THR A 1 225 ? -6.626 -3.692 12.588 1.00 89.44 225 THR A N 1
ATOM 1783 C CA . THR A 1 225 ? -5.484 -3.832 11.675 1.00 89.44 225 THR A CA 1
ATOM 1784 C C . THR A 1 225 ? -4.347 -2.949 12.164 1.00 89.44 225 THR A C 1
ATOM 1786 O O . THR A 1 225 ? -4.589 -1.866 12.692 1.00 89.44 225 THR A O 1
ATOM 1789 N N . GLU A 1 226 ? -3.101 -3.375 12.005 1.00 86.56 226 GLU A N 1
ATOM 1790 C CA . GLU A 1 226 ? -1.965 -2.506 12.311 1.00 86.56 226 GLU A CA 1
ATOM 1791 C C . GLU A 1 226 ? -1.746 -1.490 11.176 1.00 86.56 226 GLU A C 1
ATOM 1793 O O . GLU A 1 226 ? -1.995 -1.776 10.010 1.00 86.56 226 GLU A O 1
ATOM 1798 N N . LYS A 1 227 ? -1.197 -0.311 11.471 1.00 77.44 227 LYS A N 1
ATOM 1799 C CA . LYS A 1 227 ? -0.825 0.685 10.455 1.00 77.44 227 LYS A CA 1
ATOM 1800 C C . LYS A 1 227 ? 0.163 0.126 9.426 1.00 77.44 227 LYS A C 1
ATOM 1802 O O . LYS A 1 227 ? 0.035 0.403 8.234 1.00 77.44 227 LYS A O 1
ATOM 1807 N N . ASN A 1 228 ? 1.166 -0.624 9.891 1.00 63.69 228 ASN A N 1
ATOM 1808 C CA . ASN A 1 228 ? 2.248 -1.142 9.048 1.00 63.69 228 ASN A CA 1
ATOM 1809 C C . ASN A 1 228 ? 2.040 -2.604 8.621 1.00 63.69 228 ASN A C 1
ATOM 1811 O O . ASN A 1 228 ? 2.738 -3.076 7.717 1.00 63.69 228 ASN A O 1
ATOM 1815 N N . VAL A 1 229 ? 1.098 -3.311 9.254 1.00 61.25 229 VAL A N 1
ATOM 1816 C CA . VAL A 1 229 ? 0.774 -4.712 8.968 1.00 61.25 229 VAL A CA 1
ATOM 1817 C C . VAL A 1 229 ? -0.600 -4.805 8.316 1.00 61.25 229 VAL A C 1
ATOM 1819 O O . VAL A 1 229 ? -1.585 -4.215 8.735 1.00 61.25 229 VAL A O 1
ATOM 1822 N N . ARG A 1 230 ? -0.607 -5.523 7.200 1.00 61.19 230 ARG A N 1
ATOM 1823 C CA . ARG A 1 230 ? -1.482 -5.318 6.043 1.00 61.19 230 ARG A CA 1
ATOM 1824 C C . ARG A 1 230 ? -2.774 -6.136 6.069 1.00 61.19 230 ARG A C 1
ATOM 1826 O O . ARG A 1 230 ? -3.494 -6.134 5.078 1.00 61.19 230 ARG A O 1
ATOM 1833 N N . TRP A 1 231 ? -3.030 -6.834 7.169 1.00 68.62 231 TRP A N 1
ATOM 1834 C CA . TRP A 1 231 ? -4.130 -7.777 7.360 1.00 68.62 231 TRP A CA 1
ATOM 1835 C C . TRP A 1 231 ? -4.792 -7.545 8.724 1.00 68.62 231 TRP A C 1
ATOM 1837 O O . TRP A 1 231 ? -4.176 -6.931 9.607 1.00 68.62 231 TRP A O 1
ATOM 1847 N N . PRO A 1 232 ? -6.042 -8.011 8.913 1.00 81.19 232 PRO A N 1
ATOM 1848 C CA . PRO A 1 232 ? -6.629 -8.149 10.242 1.00 81.19 232 PRO A CA 1
ATOM 1849 C C . PRO A 1 232 ? -5.652 -8.844 11.184 1.00 81.19 232 PRO A C 1
ATOM 1851 O O . PRO A 1 232 ? -4.962 -9.773 10.767 1.00 81.19 232 PRO A O 1
ATOM 1854 N N . LEU A 1 233 ? -5.573 -8.399 12.437 1.00 86.44 233 LEU A N 1
ATOM 1855 C CA . LEU A 1 233 ? -4.704 -9.044 13.420 1.00 86.44 233 LEU A CA 1
ATOM 1856 C C . LEU A 1 233 ? -5.038 -10.540 13.515 1.00 86.44 233 LEU A C 1
ATOM 1858 O O . LEU A 1 233 ? -6.172 -10.907 13.820 1.00 86.44 233 LEU A O 1
ATOM 1862 N N . GLU A 1 234 ? -4.045 -11.392 13.258 1.00 86.38 234 GLU A N 1
ATOM 1863 C CA . GLU A 1 234 ? -4.188 -12.842 13.390 1.00 86.38 234 GLU A CA 1
ATOM 1864 C C . GLU A 1 234 ? -4.451 -13.175 14.862 1.00 86.38 234 GLU A C 1
ATOM 1866 O O . GLU A 1 234 ? -3.727 -12.707 15.743 1.00 86.38 234 GLU A O 1
ATOM 1871 N N . ASP A 1 235 ? -5.540 -13.900 15.122 1.00 89.56 235 ASP A N 1
ATOM 1872 C CA . ASP A 1 235 ? -6.051 -14.205 16.466 1.00 89.56 235 ASP A CA 1
ATOM 1873 C C . ASP A 1 235 ? -6.234 -12.969 17.373 1.00 89.56 235 ASP A C 1
ATOM 1875 O O . ASP A 1 235 ? -6.207 -13.075 18.599 1.00 89.56 235 ASP A O 1
ATOM 1879 N N . ASN A 1 236 ? -6.405 -11.776 16.784 1.00 93.56 236 ASN A N 1
ATOM 1880 C CA . ASN A 1 236 ? -6.404 -10.497 17.497 1.00 93.56 236 ASN A CA 1
ATOM 1881 C C . ASN A 1 236 ? -5.114 -10.266 18.317 1.00 93.56 236 ASN A C 1
ATOM 1883 O O . ASN A 1 236 ? -5.146 -9.626 19.368 1.00 93.56 236 ASN A O 1
ATOM 1887 N N . ILE A 1 237 ? -3.964 -10.756 17.840 1.00 93.69 237 ILE A N 1
ATOM 1888 C CA . ILE A 1 237 ? -2.658 -10.583 18.485 1.00 93.69 237 ILE A CA 1
ATOM 1889 C C . ILE A 1 237 ? -1.811 -9.571 17.706 1.00 93.69 237 ILE A C 1
ATOM 1891 O O . ILE A 1 237 ? -1.454 -9.773 16.546 1.00 93.69 237 ILE A O 1
ATOM 1895 N N . LEU A 1 238 ? -1.415 -8.493 18.380 1.00 93.62 238 LEU A N 1
ATOM 1896 C CA . LEU A 1 238 ? -0.449 -7.514 17.897 1.00 93.62 238 LEU A CA 1
ATOM 1897 C C . LEU A 1 238 ? 0.927 -7.783 18.517 1.00 93.62 238 LEU A C 1
ATOM 1899 O O . LEU A 1 238 ? 1.113 -7.655 19.726 1.00 93.62 238 LEU A O 1
ATOM 1903 N N . ASN A 1 239 ? 1.917 -8.109 17.688 1.00 92.44 239 ASN A N 1
ATOM 1904 C CA . ASN A 1 239 ? 3.287 -8.350 18.140 1.00 92.44 239 ASN A CA 1
ATOM 1905 C C . ASN A 1 239 ? 4.141 -7.089 17.974 1.00 92.44 239 ASN A C 1
ATOM 1907 O O . ASN A 1 239 ? 4.325 -6.611 16.858 1.00 92.44 239 ASN A O 1
ATOM 1911 N N . LEU A 1 240 ? 4.713 -6.585 19.067 1.00 92.12 240 LEU A N 1
ATOM 1912 C CA . LEU A 1 240 ? 5.562 -5.393 19.072 1.00 92.12 240 LEU A CA 1
ATOM 1913 C C . LEU A 1 240 ? 6.922 -5.675 19.690 1.00 92.12 240 LEU A C 1
ATOM 1915 O O . LEU A 1 240 ? 7.061 -6.470 20.616 1.00 92.12 240 LEU A O 1
ATOM 1919 N N . GLN A 1 241 ? 7.938 -4.966 19.210 1.00 92.19 241 GLN A N 1
ATOM 1920 C CA . GLN A 1 241 ? 9.228 -4.937 19.887 1.00 92.19 241 GLN A CA 1
ATOM 1921 C C . GLN A 1 241 ? 9.180 -3.937 21.043 1.00 92.19 241 GLN A C 1
ATOM 1923 O O . GLN A 1 241 ? 8.580 -2.868 20.939 1.00 92.19 241 GLN A O 1
ATOM 1928 N N . GLU A 1 242 ? 9.835 -4.271 22.146 1.00 92.31 242 GLU A N 1
ATOM 1929 C CA . GLU A 1 242 ? 9.988 -3.379 23.294 1.00 92.31 242 GLU A CA 1
ATOM 1930 C C . GLU A 1 242 ? 10.529 -1.999 22.867 1.00 92.31 242 GLU A C 1
ATOM 1932 O O . GLU A 1 242 ? 11.440 -1.909 22.038 1.00 92.31 242 GLU A O 1
ATOM 1937 N N . GLN A 1 243 ? 9.965 -0.922 23.430 1.00 91.00 243 GLN A N 1
ATOM 1938 C CA . GLN A 1 243 ? 10.284 0.475 23.093 1.00 91.00 243 GLN A CA 1
ATOM 1939 C C . GLN A 1 243 ? 9.965 0.875 21.640 1.00 91.00 243 GLN A C 1
ATOM 1941 O O . GLN A 1 243 ? 10.571 1.802 21.099 1.00 91.00 243 GLN A O 1
ATOM 1946 N N . THR A 1 244 ? 9.018 0.193 20.993 1.00 92.56 244 THR A N 1
ATOM 1947 C CA . THR A 1 244 ? 8.469 0.609 19.693 1.00 92.56 244 THR A CA 1
ATOM 1948 C C . THR A 1 244 ? 7.016 1.050 19.821 1.00 92.56 244 THR A C 1
ATOM 1950 O O . THR A 1 244 ? 6.344 0.766 20.814 1.00 92.56 244 THR A O 1
ATOM 1953 N N . SER A 1 245 ? 6.530 1.776 18.816 1.00 92.06 245 SER A N 1
ATOM 1954 C CA . SER A 1 245 ? 5.129 2.177 18.733 1.00 92.06 245 SER A CA 1
ATOM 1955 C C . SER A 1 245 ? 4.568 1.915 17.347 1.00 92.06 245 SER A C 1
ATOM 1957 O O . SER A 1 245 ? 5.278 2.107 16.359 1.00 92.06 245 SER A O 1
ATOM 1959 N N . THR A 1 246 ? 3.290 1.569 17.277 1.00 92.38 246 THR A N 1
ATOM 1960 C CA . THR A 1 246 ? 2.527 1.467 16.028 1.00 92.38 246 THR A CA 1
ATOM 1961 C C . THR A 1 246 ? 1.118 2.003 16.259 1.00 92.38 246 THR A C 1
ATOM 1963 O O . THR A 1 246 ? 0.699 2.144 17.406 1.00 92.38 246 THR A O 1
ATOM 1966 N N . SER A 1 247 ? 0.381 2.293 15.196 1.00 91.69 247 SER A N 1
ATOM 1967 C CA . SER A 1 247 ? -1.030 2.680 15.307 1.00 91.69 247 SER A CA 1
ATOM 1968 C C . SER A 1 247 ? -1.914 1.516 14.889 1.00 91.69 247 SER A C 1
ATOM 1970 O O . SER A 1 247 ? -1.557 0.771 13.977 1.00 91.69 247 SER A O 1
ATOM 1972 N N . VAL A 1 248 ? -3.060 1.354 15.542 1.00 92.25 248 VAL A N 1
ATOM 1973 C CA . VAL A 1 248 ? -4.075 0.376 15.141 1.00 92.25 248 VAL A CA 1
ATOM 1974 C C . VAL A 1 248 ? -5.232 1.108 14.484 1.00 92.25 248 VAL A C 1
ATOM 1976 O O . VAL A 1 248 ? -5.787 2.050 15.041 1.00 92.25 248 VAL A O 1
ATOM 1979 N N . ARG A 1 249 ? -5.594 0.660 13.285 1.00 91.19 249 ARG A N 1
ATOM 1980 C CA . ARG A 1 249 ? -6.792 1.097 12.577 1.00 91.19 249 ARG A CA 1
ATOM 1981 C C . ARG A 1 249 ? -7.963 0.213 12.975 1.00 91.19 249 ARG A C 1
ATOM 1983 O O . ARG A 1 249 ? -7.843 -1.015 13.017 1.00 91.19 249 ARG A O 1
ATOM 1990 N N . VAL A 1 250 ? -9.099 0.866 13.181 1.00 94.69 250 VAL A N 1
ATOM 1991 C CA . VAL A 1 250 ? -10.386 0.239 13.468 1.00 94.69 250 VAL A CA 1
ATOM 1992 C C . VAL A 1 250 ? -11.266 0.336 12.226 1.00 94.69 250 VAL A C 1
ATOM 1994 O O . VAL A 1 250 ? -11.435 1.421 11.671 1.00 94.69 250 VAL A O 1
ATOM 1997 N N . MET A 1 251 ? -11.827 -0.790 11.794 1.00 94.75 251 MET A N 1
ATOM 1998 C CA . MET A 1 251 ? -12.822 -0.851 10.726 1.00 94.75 251 MET A CA 1
ATOM 1999 C C . MET A 1 251 ? -14.142 -1.375 11.285 1.00 94.75 251 MET A C 1
ATOM 2001 O O . MET A 1 251 ? -14.181 -2.440 11.902 1.00 94.75 251 MET A O 1
ATOM 2005 N N . LEU A 1 252 ? -15.220 -0.638 11.039 1.00 96.06 252 LEU A N 1
ATOM 2006 C CA . LEU A 1 252 ? -16.584 -1.055 11.328 1.00 96.06 252 LEU A CA 1
ATOM 2007 C C . LEU A 1 252 ? -17.208 -1.703 10.088 1.00 96.06 252 LEU A C 1
ATOM 2009 O O . LEU A 1 252 ? -17.411 -1.042 9.068 1.00 96.06 252 LEU A O 1
ATOM 2013 N N . LYS A 1 253 ? -17.549 -2.989 10.187 1.00 92.31 253 LYS A N 1
ATOM 2014 C CA . LYS A 1 253 ? -18.366 -3.687 9.190 1.00 92.31 253 LYS A CA 1
ATOM 2015 C C . LYS A 1 253 ? -19.828 -3.294 9.343 1.00 92.31 253 LYS A C 1
ATOM 2017 O O . LYS A 1 253 ? -20.321 -3.133 10.464 1.00 92.31 253 LYS A O 1
ATOM 2022 N N . ASP A 1 254 ? -20.508 -3.189 8.205 1.00 86.44 254 ASP A N 1
ATOM 2023 C CA . ASP A 1 254 ? -21.954 -2.961 8.112 1.00 86.44 254 ASP A CA 1
ATOM 2024 C C . ASP A 1 254 ? -22.444 -1.738 8.909 1.00 86.44 254 ASP A C 1
ATOM 2026 O O . ASP A 1 254 ? -23.561 -1.714 9.428 1.00 86.44 254 ASP A O 1
ATOM 2030 N N . TYR A 1 255 ? -21.593 -0.719 9.039 1.00 92.69 255 TYR A N 1
ATOM 2031 C CA . TYR A 1 255 ? -21.923 0.525 9.719 1.00 92.69 255 TYR A CA 1
ATOM 2032 C C . TYR A 1 255 ? -22.439 1.565 8.726 1.00 92.69 255 TYR A C 1
ATOM 2034 O O . TYR A 1 255 ? -21.979 1.654 7.591 1.00 92.69 255 TYR A O 1
ATOM 2042 N N . SER A 1 256 ? -23.430 2.341 9.155 1.00 89.56 256 SER A N 1
ATOM 2043 C CA . SER A 1 256 ? -24.027 3.409 8.363 1.00 89.56 256 SER A CA 1
ATOM 2044 C C . SER A 1 256 ? -24.275 4.596 9.269 1.00 89.56 256 SER A C 1
ATOM 2046 O O . SER A 1 256 ? -24.834 4.450 10.352 1.00 89.56 256 SER A O 1
ATOM 2048 N N . HIS A 1 257 ? -23.957 5.783 8.773 1.00 90.94 257 HIS A N 1
ATOM 2049 C CA . HIS A 1 257 ? -24.167 7.030 9.490 1.00 90.94 257 HIS A CA 1
ATOM 2050 C C . HIS A 1 257 ? -24.649 8.128 8.543 1.00 90.94 257 HIS A C 1
ATOM 2052 O O . HIS A 1 257 ? -24.584 8.012 7.316 1.00 90.94 257 HIS A O 1
ATOM 2058 N N . LYS A 1 258 ? -25.154 9.222 9.115 1.00 86.50 258 LYS A N 1
ATOM 2059 C CA . LYS A 1 258 ? -25.436 10.428 8.338 1.00 86.50 258 LYS A CA 1
ATOM 2060 C C . LYS A 1 258 ? -24.130 11.126 7.988 1.00 86.50 258 LYS A C 1
ATOM 2062 O O . LYS A 1 258 ? -23.248 11.275 8.832 1.00 86.50 258 LYS A O 1
ATOM 2067 N N . ARG A 1 259 ? -24.032 11.586 6.743 1.00 80.88 259 ARG A N 1
ATOM 2068 C CA . ARG A 1 259 ? -22.897 12.377 6.266 1.00 80.88 259 ARG A CA 1
ATOM 2069 C C . ARG A 1 259 ? -23.211 13.860 6.367 1.00 80.88 259 ARG A C 1
ATOM 2071 O O . ARG A 1 259 ? -24.322 14.283 6.039 1.00 80.88 259 ARG A O 1
ATOM 2078 N N . ASN A 1 260 ? -22.213 14.632 6.774 1.00 82.50 260 ASN A N 1
ATOM 2079 C CA . ASN A 1 260 ? -22.224 16.073 6.614 1.00 82.50 260 ASN A CA 1
ATOM 2080 C C . ASN A 1 260 ? -21.557 16.421 5.277 1.00 82.50 260 ASN A C 1
ATOM 2082 O O . ASN A 1 260 ? -20.389 16.116 5.063 1.00 82.50 260 ASN A O 1
ATOM 2086 N N . LEU A 1 261 ? -22.322 17.016 4.364 1.00 82.00 261 LEU A N 1
ATOM 2087 C CA . LEU A 1 261 ? -21.838 17.388 3.029 1.00 82.00 261 LEU A CA 1
ATOM 2088 C C . LEU A 1 261 ? -21.283 18.819 2.985 1.00 82.00 261 LEU A C 1
ATOM 2090 O O . LEU A 1 261 ? -20.838 19.266 1.936 1.00 82.00 261 LEU A O 1
ATOM 2094 N N . GLU A 1 262 ? -21.338 19.553 4.100 1.00 79.94 262 GLU A N 1
ATOM 2095 C CA . GLU A 1 262 ? -20.755 20.898 4.201 1.00 79.94 262 GLU A CA 1
ATOM 2096 C C . GLU A 1 262 ? -19.236 20.859 4.433 1.00 79.94 262 GLU A C 1
ATOM 2098 O O . GLU 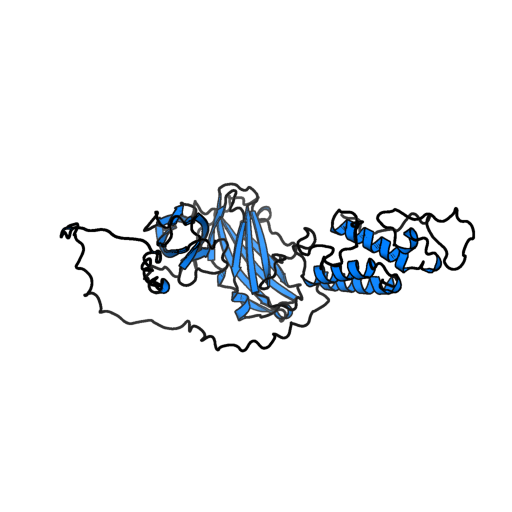A 1 262 ? -18.555 21.868 4.247 1.00 79.94 262 GLU A O 1
ATOM 2103 N N . ASP A 1 263 ? -18.707 19.700 4.829 1.00 75.62 263 ASP A N 1
ATOM 2104 C CA . ASP A 1 263 ? -17.289 19.498 5.108 1.00 75.62 263 ASP A CA 1
ATOM 2105 C C . ASP A 1 263 ? -16.491 19.390 3.806 1.00 75.62 263 ASP A C 1
ATOM 2107 O O . ASP A 1 263 ? -16.918 18.731 2.857 1.00 75.62 263 ASP A O 1
ATOM 2111 N N . VAL A 1 264 ? -15.313 20.016 3.756 1.00 72.31 264 VAL A N 1
ATOM 2112 C CA . VAL A 1 264 ? -14.483 20.046 2.545 1.00 72.31 264 VAL A CA 1
ATOM 2113 C C . VAL A 1 264 ? -13.167 19.306 2.784 1.00 72.31 264 VAL A C 1
ATOM 2115 O O . VAL A 1 264 ? -12.361 19.705 3.623 1.00 72.31 264 VAL A O 1
ATOM 2118 N N . TYR A 1 265 ? -12.922 18.249 2.006 1.00 76.81 265 TYR A N 1
ATOM 2119 C CA . TYR A 1 265 ? -11.719 17.403 2.088 1.00 76.81 265 TYR A CA 1
ATOM 2120 C C . TYR A 1 265 ? -10.708 17.766 1.015 1.00 76.81 265 TYR A C 1
ATOM 2122 O O . TYR A 1 265 ? -10.274 16.949 0.210 1.00 76.81 265 TYR A O 1
ATOM 2130 N N . GLU A 1 266 ? -10.346 19.038 1.016 1.00 71.12 266 GLU A N 1
ATOM 2131 C CA . GLU A 1 266 ? -9.406 19.616 0.073 1.00 71.12 266 GLU A CA 1
ATOM 2132 C C . GLU A 1 266 ? -8.058 18.878 0.128 1.00 71.12 266 GLU A C 1
ATOM 2134 O O . GLU A 1 266 ? -7.630 18.251 -0.827 1.00 71.12 266 GLU A O 1
ATOM 2139 N N . GLN A 1 267 ? -7.405 18.813 1.279 1.00 77.94 267 GLN A N 1
ATOM 2140 C CA . GLN A 1 267 ? -6.007 18.357 1.351 1.00 77.94 267 GLN A CA 1
ATOM 2141 C C . GLN A 1 267 ? -5.816 16.835 1.458 1.00 77.94 267 GLN A C 1
ATOM 2143 O O . GLN A 1 267 ? -4.731 16.363 1.812 1.00 77.94 267 GLN A O 1
ATOM 2148 N N . TYR A 1 268 ? -6.859 16.074 1.127 1.00 86.44 268 TYR A N 1
ATOM 2149 C CA . TYR A 1 268 ? -6.861 14.621 1.179 1.00 86.44 268 TYR A CA 1
ATOM 2150 C C . TYR A 1 268 ? -6.797 14.023 -0.218 1.00 86.44 268 TYR A C 1
ATOM 2152 O O . TYR A 1 268 ? -7.531 14.422 -1.123 1.00 86.44 268 TYR A O 1
ATOM 2160 N N . SER A 1 269 ? -5.958 13.004 -0.355 1.00 88.19 269 SER A N 1
ATOM 2161 C CA . SER A 1 269 ? -5.830 12.234 -1.585 1.00 88.19 269 SER A CA 1
ATOM 2162 C C . SER A 1 269 ? -6.138 10.767 -1.340 1.00 88.19 269 SER A C 1
ATOM 2164 O O . SER A 1 269 ? -5.803 10.206 -0.292 1.00 88.19 269 SER A O 1
ATOM 2166 N N . LEU A 1 270 ? -6.769 10.154 -2.333 1.00 88.81 270 LEU A N 1
ATOM 2167 C CA . LEU A 1 270 ? -7.124 8.749 -2.341 1.00 88.81 270 LEU A CA 1
ATOM 2168 C C . LEU A 1 270 ? -6.644 8.128 -3.652 1.00 88.81 270 LEU A C 1
ATOM 2170 O O . LEU A 1 270 ? -6.831 8.695 -4.732 1.00 88.81 270 LEU A O 1
ATOM 2174 N N . PHE A 1 271 ? -6.011 6.965 -3.581 1.00 88.88 271 PHE A N 1
ATOM 2175 C CA . PHE A 1 271 ? -5.652 6.216 -4.779 1.00 88.88 271 PHE A CA 1
ATOM 2176 C C . PHE A 1 271 ? -5.664 4.720 -4.528 1.00 88.88 271 PHE A C 1
ATOM 2178 O O . PHE A 1 271 ? -5.328 4.232 -3.452 1.00 88.88 271 PHE A O 1
ATOM 2185 N N . CYS A 1 272 ? -6.055 3.986 -5.559 1.00 90.56 272 CYS A N 1
ATOM 2186 C CA . CYS A 1 272 ? -5.957 2.539 -5.578 1.00 90.56 272 CYS A CA 1
ATOM 2187 C C . CYS A 1 272 ? -4.545 2.124 -5.972 1.00 90.56 272 CYS A C 1
ATOM 2189 O O . CYS A 1 272 ? -3.877 2.834 -6.722 1.00 90.56 272 CYS A O 1
ATOM 2191 N N . PHE A 1 273 ? -4.118 0.942 -5.553 1.00 88.94 273 PHE A N 1
ATOM 2192 C CA . PHE A 1 273 ? -2.862 0.365 -6.011 1.00 88.94 273 PHE A CA 1
ATOM 2193 C C . PHE A 1 273 ? -2.914 -1.163 -6.035 1.00 88.94 273 PHE A C 1
ATOM 2195 O O . PHE A 1 273 ? -3.815 -1.793 -5.476 1.00 88.94 273 PHE A O 1
ATOM 2202 N N . TYR A 1 274 ? -1.882 -1.751 -6.628 1.00 88.25 274 TYR A N 1
ATOM 2203 C CA . TYR A 1 274 ? -1.559 -3.165 -6.506 1.00 88.25 274 TYR A CA 1
ATOM 2204 C C . TYR A 1 274 ? -0.046 -3.379 -6.368 1.00 88.25 274 TYR A C 1
ATOM 2206 O O . TYR A 1 274 ? 0.749 -2.490 -6.686 1.00 88.25 274 TYR A O 1
ATOM 2214 N N . SER A 1 275 ? 0.365 -4.540 -5.854 1.00 84.25 275 SER A N 1
ATOM 2215 C CA . SER A 1 275 ? 1.782 -4.890 -5.697 1.00 84.25 275 SER A CA 1
ATOM 2216 C C . SER A 1 275 ? 2.008 -6.405 -5.598 1.00 84.25 275 SER A C 1
ATOM 2218 O O . SER A 1 275 ? 1.110 -7.164 -5.221 1.00 84.25 275 SER A O 1
ATOM 2220 N N . GLY A 1 276 ? 3.223 -6.847 -5.932 1.00 79.69 276 GLY A N 1
ATOM 2221 C CA . GLY A 1 276 ? 3.674 -8.231 -5.769 1.00 79.69 276 GLY A CA 1
ATOM 2222 C C . GLY A 1 276 ? 4.461 -8.461 -4.478 1.00 79.69 276 GLY A C 1
ATOM 2223 O O . GLY A 1 276 ? 4.949 -7.537 -3.823 1.00 79.69 276 GLY A O 1
ATOM 2224 N N . LYS A 1 277 ? 4.603 -9.723 -4.075 1.00 71.00 277 LYS A N 1
ATOM 2225 C CA . LYS A 1 277 ? 5.297 -10.100 -2.843 1.00 71.00 277 LYS A CA 1
ATOM 2226 C C . LYS A 1 277 ? 6.785 -9.825 -2.977 1.00 71.00 277 LYS A C 1
ATOM 2228 O O . LYS A 1 277 ? 7.466 -10.414 -3.806 1.00 71.00 277 LYS A O 1
ATOM 2233 N N . GLY A 1 278 ? 7.301 -8.980 -2.090 1.00 60.88 278 GLY A N 1
ATOM 2234 C CA . GLY A 1 278 ? 8.714 -8.617 -2.108 1.00 60.88 278 GLY A CA 1
ATOM 2235 C C . GLY A 1 278 ? 9.074 -7.620 -3.205 1.00 60.88 278 GLY A C 1
ATOM 2236 O O . GLY A 1 278 ? 10.254 -7.289 -3.303 1.00 60.88 278 GLY A O 1
ATOM 2237 N N . ASP A 1 279 ? 8.094 -7.101 -3.956 1.00 64.75 279 ASP A N 1
ATOM 2238 C CA . ASP A 1 279 ? 8.306 -5.921 -4.784 1.00 64.75 279 ASP A CA 1
ATOM 2239 C C . ASP A 1 279 ? 8.635 -4.753 -3.852 1.00 64.75 279 ASP A C 1
ATOM 2241 O O . ASP A 1 279 ? 7.821 -4.282 -3.053 1.00 64.75 279 ASP A O 1
ATOM 2245 N N . LYS A 1 280 ? 9.896 -4.342 -3.893 1.00 55.12 280 LYS A N 1
ATOM 2246 C CA . LYS A 1 280 ? 10.408 -3.251 -3.071 1.00 55.12 280 LYS A CA 1
ATOM 2247 C C . LYS A 1 280 ? 10.241 -1.900 -3.774 1.00 55.12 280 LYS A C 1
ATOM 2249 O O . LYS A 1 280 ? 10.462 -0.875 -3.134 1.00 55.12 280 LYS A O 1
ATOM 2254 N N . ARG A 1 281 ? 9.891 -1.880 -5.066 1.00 62.19 281 ARG A N 1
ATOM 2255 C CA . ARG A 1 281 ? 9.922 -0.679 -5.912 1.00 62.19 281 ARG A CA 1
ATOM 2256 C C . ARG A 1 281 ? 8.764 0.246 -5.548 1.00 62.19 281 ARG A C 1
ATOM 2258 O O . ARG A 1 281 ? 8.987 1.434 -5.382 1.00 62.19 281 ARG A O 1
ATOM 2265 N N . GLY A 1 282 ? 7.597 -0.299 -5.213 1.00 61.88 282 GLY A N 1
ATOM 2266 C CA . GLY A 1 282 ? 6.524 0.462 -4.579 1.00 61.88 282 GLY A CA 1
ATOM 2267 C C . GLY A 1 282 ? 5.138 0.077 -5.076 1.00 61.88 282 GLY A C 1
ATOM 2268 O O . GLY A 1 282 ? 4.932 -0.949 -5.715 1.00 61.88 282 GLY A O 1
ATOM 2269 N N . TRP A 1 283 ? 4.166 0.913 -4.736 1.00 71.50 283 TRP A N 1
ATOM 2270 C CA . TRP A 1 283 ? 2.750 0.741 -5.044 1.00 71.50 283 TRP A CA 1
ATOM 2271 C C . TRP A 1 283 ? 2.529 1.127 -6.514 1.00 71.50 283 TRP A C 1
ATOM 2273 O O . TRP A 1 283 ? 2.926 2.225 -6.910 1.00 71.50 283 TRP A O 1
ATOM 2283 N N . GLN A 1 284 ? 1.914 0.254 -7.317 1.00 74.06 284 GLN A N 1
ATOM 2284 C CA . GLN A 1 284 ? 1.528 0.569 -8.697 1.00 74.06 284 GLN A CA 1
ATOM 2285 C C . GLN A 1 284 ? 0.125 1.181 -8.690 1.00 74.06 284 GLN A C 1
ATOM 2287 O O . GLN A 1 284 ? -0.835 0.479 -8.382 1.00 74.06 284 GLN A O 1
ATOM 2292 N N . TYR A 1 285 ? -0.006 2.473 -9.004 1.00 70.00 285 TYR A N 1
ATOM 2293 C CA . TYR A 1 285 ? -1.288 3.206 -8.956 1.00 70.00 285 TYR A CA 1
ATOM 2294 C C . TYR A 1 285 ? -1.629 3.963 -10.255 1.00 70.00 285 TYR A C 1
ATOM 2296 O O . TYR A 1 285 ? -2.612 4.704 -10.319 1.00 70.00 285 TYR A O 1
ATOM 2304 N N . GLY A 1 286 ? -0.833 3.767 -11.314 1.00 66.25 286 GLY A N 1
ATOM 2305 C CA . GLY A 1 286 ? -1.118 4.261 -12.666 1.00 66.25 286 GLY A CA 1
ATOM 2306 C C . GLY A 1 286 ? -1.235 5.783 -12.792 1.00 66.25 286 GLY A C 1
ATOM 2307 O O . GLY A 1 286 ? -2.029 6.247 -13.609 1.00 66.25 286 GLY A O 1
ATOM 2308 N N . ASP A 1 287 ? -0.518 6.541 -11.955 1.00 65.88 287 ASP A N 1
ATOM 2309 C CA . ASP A 1 287 ? -0.584 8.009 -11.853 1.00 65.88 287 ASP A CA 1
ATOM 2310 C C . ASP A 1 287 ? -2.002 8.563 -11.609 1.00 65.88 287 ASP A C 1
ATOM 2312 O O . ASP A 1 287 ? -2.310 9.717 -11.924 1.00 65.88 287 ASP A O 1
ATOM 2316 N N . ARG A 1 288 ? -2.900 7.741 -11.050 1.00 74.00 288 ARG A N 1
ATOM 2317 C CA . ARG A 1 288 ? -4.280 8.126 -10.738 1.00 74.00 288 ARG A CA 1
ATOM 2318 C C . ARG A 1 288 ? -4.435 8.437 -9.260 1.00 74.00 288 ARG A C 1
ATOM 2320 O O . ARG A 1 288 ? -4.841 7.585 -8.475 1.00 74.00 288 ARG A O 1
ATOM 2327 N N . THR A 1 289 ? -4.162 9.686 -8.916 1.00 73.69 289 THR A N 1
ATOM 2328 C CA . THR A 1 289 ? -4.532 10.263 -7.623 1.00 73.69 289 THR A CA 1
ATOM 2329 C C . THR A 1 289 ? -5.877 10.966 -7.748 1.00 73.69 289 THR A C 1
ATOM 2331 O O . THR A 1 289 ? -6.094 11.747 -8.679 1.00 73.69 289 THR A O 1
ATOM 2334 N N . TYR A 1 290 ? -6.790 10.665 -6.829 1.00 74.19 290 TYR A N 1
ATOM 2335 C CA . TYR A 1 290 ? -8.102 11.288 -6.748 1.00 74.19 290 TYR A CA 1
ATOM 2336 C C . TYR A 1 290 ? -8.128 12.217 -5.543 1.00 74.19 290 TYR A C 1
ATOM 2338 O O . TYR A 1 290 ? -7.795 11.806 -4.433 1.00 74.19 290 TYR A O 1
ATOM 2346 N N . ASP A 1 291 ? -8.561 13.452 -5.769 1.00 74.19 291 ASP A N 1
ATOM 2347 C CA . ASP A 1 291 ? -8.745 14.426 -4.702 1.00 74.19 291 ASP A CA 1
ATOM 2348 C C . ASP A 1 291 ? -10.236 14.736 -4.536 1.00 74.19 291 ASP A C 1
ATOM 2350 O O . ASP A 1 291 ? -10.945 14.980 -5.523 1.00 74.19 291 ASP A O 1
ATOM 2354 N N . PHE A 1 292 ? -10.707 14.788 -3.289 1.00 70.94 292 PHE A N 1
ATOM 2355 C CA . PHE A 1 292 ? -12.109 15.089 -2.969 1.00 70.94 292 PHE A CA 1
ATOM 2356 C C . PHE A 1 292 ? -12.504 16.541 -3.281 1.00 70.94 292 PHE A C 1
ATOM 2358 O O . PHE A 1 292 ? -13.692 16.825 -3.421 1.00 70.94 292 PHE A O 1
ATOM 2365 N N . PHE A 1 293 ? -11.535 17.435 -3.536 1.00 57.34 293 PHE A N 1
ATOM 2366 C CA . PHE A 1 293 ? -11.752 18.785 -4.090 1.00 57.34 293 PHE A CA 1
ATOM 2367 C C . PHE A 1 293 ? -12.746 18.842 -5.260 1.00 57.34 293 PHE A C 1
ATOM 2369 O O . PHE A 1 293 ? -13.298 19.897 -5.566 1.00 57.34 293 PHE A O 1
ATOM 2376 N N . ARG A 1 294 ? -12.884 17.741 -6.005 1.00 61.44 294 ARG A N 1
ATOM 2377 C CA . ARG A 1 294 ? -13.622 17.701 -7.269 1.00 61.44 294 ARG A CA 1
ATOM 2378 C C . ARG A 1 294 ? -15.031 17.125 -7.145 1.00 61.44 294 ARG A C 1
ATOM 2380 O O . ARG A 1 294 ? -15.673 16.943 -8.177 1.00 61.44 294 ARG A O 1
ATOM 2387 N N . THR A 1 295 ? -15.508 16.836 -5.934 1.00 72.00 295 THR A N 1
ATOM 2388 C CA . THR A 1 295 ? -16.799 16.166 -5.708 1.00 72.00 295 THR A CA 1
ATOM 2389 C C . THR A 1 295 ? -17.692 16.967 -4.776 1.00 72.00 295 THR A C 1
ATOM 2391 O O . THR A 1 295 ? -17.242 17.393 -3.721 1.00 72.00 295 THR A O 1
ATOM 2394 N N . GLU A 1 296 ? -18.958 17.162 -5.157 1.00 72.25 296 GLU A N 1
ATOM 2395 C CA . GLU A 1 296 ? -19.923 17.963 -4.384 1.00 72.25 296 GLU A CA 1
ATOM 2396 C C . GLU A 1 296 ? -20.400 17.270 -3.095 1.00 72.25 296 GLU A C 1
ATOM 2398 O O . GLU A 1 296 ? -20.924 17.934 -2.207 1.00 72.25 296 GLU A O 1
ATOM 2403 N N . ASP A 1 297 ? -20.244 15.948 -2.984 1.00 80.31 297 ASP A N 1
ATOM 2404 C CA . ASP A 1 297 ? -20.794 15.130 -1.897 1.00 80.31 297 ASP A CA 1
ATOM 2405 C C . ASP A 1 297 ? -19.751 14.235 -1.205 1.00 80.31 297 ASP A C 1
ATOM 2407 O O . ASP A 1 297 ? -20.111 13.247 -0.554 1.00 80.31 297 ASP A O 1
ATOM 2411 N N . ASN A 1 298 ? -18.464 14.566 -1.362 1.00 82.94 298 ASN A N 1
ATOM 2412 C CA . ASN A 1 298 ? -17.337 13.820 -0.797 1.00 82.94 298 ASN A CA 1
ATOM 2413 C C . ASN A 1 298 ? -17.373 12.315 -1.125 1.00 82.94 298 ASN A C 1
ATOM 2415 O O . ASN A 1 298 ? -16.990 11.485 -0.298 1.00 82.94 298 ASN A O 1
ATOM 2419 N N . ALA A 1 299 ? -17.863 11.953 -2.315 1.00 87.69 299 ALA A N 1
ATOM 2420 C CA . ALA A 1 299 ? -17.906 10.587 -2.821 1.00 87.69 299 ALA A CA 1
ATOM 2421 C C . ALA A 1 299 ? -17.141 10.475 -4.143 1.00 87.69 299 ALA A C 1
ATOM 2423 O O . ALA A 1 299 ? -17.309 11.290 -5.047 1.00 87.69 299 ALA A O 1
ATOM 2424 N N . LEU A 1 300 ? -16.319 9.438 -4.280 1.00 89.00 300 LEU A N 1
ATOM 2425 C CA . LEU A 1 300 ? -15.480 9.201 -5.450 1.00 89.00 300 LEU A CA 1
ATOM 2426 C C . LEU A 1 300 ? -15.577 7.745 -5.895 1.00 89.00 300 LEU A C 1
ATOM 2428 O O . LEU A 1 300 ? -15.528 6.830 -5.077 1.00 89.00 300 LEU A O 1
ATOM 2432 N N . GLN A 1 301 ? -15.611 7.550 -7.212 1.00 90.94 301 GLN A N 1
ATOM 2433 C CA . GLN A 1 301 ? -15.302 6.267 -7.829 1.00 90.94 301 GLN A CA 1
ATOM 2434 C C . GLN A 1 301 ? -13.876 6.310 -8.369 1.00 90.94 301 GLN A C 1
ATOM 2436 O O . GLN A 1 301 ? -13.557 7.073 -9.285 1.00 90.94 301 GLN A O 1
ATOM 2441 N N . MET A 1 302 ? -13.022 5.463 -7.815 1.00 91.69 302 MET A N 1
ATOM 2442 C CA . MET A 1 302 ? -11.669 5.250 -8.293 1.00 91.69 302 MET A CA 1
ATOM 2443 C C . MET A 1 302 ? -11.638 4.043 -9.215 1.00 91.69 302 MET A C 1
ATOM 2445 O O . MET A 1 302 ? -12.144 2.979 -8.873 1.00 91.69 302 MET A O 1
ATOM 2449 N N . VAL A 1 303 ? -10.994 4.195 -10.368 1.00 91.25 303 VAL A N 1
ATOM 2450 C CA . VAL A 1 303 ? -10.721 3.086 -11.286 1.00 91.25 303 VAL A CA 1
ATOM 2451 C C . VAL A 1 303 ? -9.227 3.031 -11.561 1.00 91.25 303 VAL A C 1
ATOM 2453 O O . VAL A 1 303 ? -8.666 3.951 -12.169 1.00 91.25 303 VAL A O 1
ATOM 2456 N N . LEU A 1 304 ? -8.592 1.943 -11.138 1.00 91.75 304 LEU A N 1
ATOM 2457 C CA . LEU A 1 304 ? -7.205 1.615 -11.435 1.00 91.75 304 LEU A CA 1
ATOM 2458 C C . LEU A 1 304 ? -7.160 0.514 -12.498 1.00 91.75 304 LEU A C 1
ATOM 2460 O O . LEU A 1 304 ? -7.462 -0.637 -12.193 1.00 91.75 304 LEU A O 1
ATOM 2464 N N . PRO A 1 305 ? -6.800 0.834 -13.749 1.00 89.38 305 PRO A N 1
ATOM 2465 C CA . PRO A 1 305 ? -6.632 -0.187 -14.769 1.00 89.38 305 PRO A CA 1
ATOM 2466 C C . PRO A 1 305 ? -5.388 -1.036 -14.484 1.00 89.38 305 PRO A C 1
ATOM 2468 O O . PRO A 1 305 ? -4.323 -0.503 -14.174 1.00 89.38 305 PRO A O 1
ATOM 2471 N N . PHE A 1 306 ? -5.502 -2.350 -14.663 1.00 87.38 306 PHE A N 1
ATOM 2472 C CA . PHE A 1 306 ? -4.365 -3.258 -14.569 1.00 87.38 306 PHE A CA 1
ATOM 2473 C C . PHE A 1 306 ? -3.629 -3.300 -15.907 1.00 87.38 306 PHE A C 1
ATOM 2475 O O . PHE A 1 306 ? -4.163 -3.754 -16.921 1.00 87.38 306 PHE A O 1
ATOM 2482 N N . GLN A 1 307 ? -2.408 -2.769 -15.912 1.00 77.75 307 GLN A N 1
ATOM 2483 C CA . GLN A 1 307 ? -1.580 -2.613 -17.116 1.00 77.75 307 GLN A CA 1
ATOM 2484 C C . GLN A 1 307 ? -0.227 -3.317 -16.990 1.00 77.75 307 GLN A C 1
ATOM 2486 O O . GLN A 1 307 ? 0.599 -3.248 -17.901 1.00 77.75 307 GLN A O 1
ATOM 2491 N N . ASP A 1 308 ? 0.030 -3.937 -15.840 1.00 78.19 308 ASP A N 1
ATOM 2492 C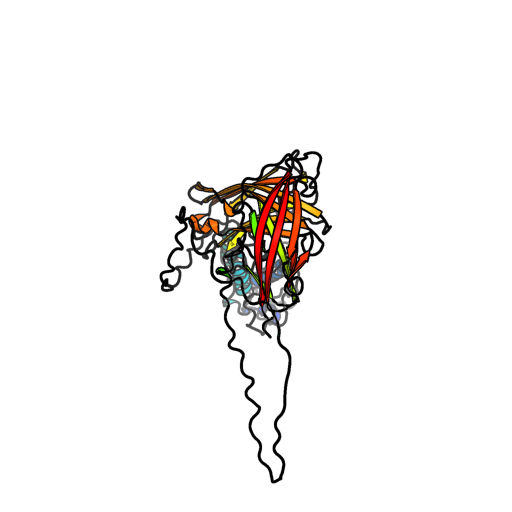 CA . ASP A 1 308 ? 1.294 -4.597 -15.572 1.00 78.19 308 ASP A CA 1
ATOM 2493 C C . ASP A 1 308 ? 1.312 -6.017 -16.129 1.00 78.19 308 ASP A C 1
ATOM 2495 O O . ASP A 1 308 ? 0.283 -6.670 -16.283 1.00 78.19 308 ASP A O 1
ATOM 2499 N N . THR A 1 309 ? 2.509 -6.463 -16.465 1.00 73.69 309 THR A N 1
ATOM 2500 C CA . THR A 1 309 ? 2.779 -7.730 -17.136 1.00 73.69 309 THR A CA 1
ATOM 2501 C C . THR A 1 309 ? 3.874 -8.511 -16.422 1.00 73.69 309 THR A C 1
ATOM 2503 O O . THR A 1 309 ? 4.482 -9.382 -17.039 1.00 73.69 309 THR A O 1
ATOM 2506 N N . ASN A 1 310 ? 4.184 -8.164 -15.169 1.00 78.31 310 ASN A N 1
ATOM 2507 C CA . ASN A 1 310 ? 5.209 -8.847 -14.386 1.00 78.31 310 ASN A CA 1
ATOM 2508 C C . ASN A 1 310 ? 4.939 -10.357 -14.291 1.00 78.31 310 ASN A C 1
ATOM 2510 O O . ASN A 1 310 ? 3.803 -10.820 -14.302 1.00 78.31 310 ASN A O 1
ATOM 2514 N N . ASP A 1 311 ? 6.014 -11.119 -14.164 1.00 72.44 311 ASP A N 1
ATOM 2515 C CA . ASP A 1 311 ? 6.028 -12.579 -14.129 1.00 72.44 311 ASP A CA 1
ATOM 2516 C C . ASP A 1 311 ? 6.058 -13.170 -12.711 1.00 72.44 311 ASP A C 1
ATOM 2518 O O . ASP A 1 311 ? 6.279 -14.371 -12.546 1.00 72.44 311 ASP A O 1
ATOM 2522 N N . PHE A 1 312 ? 5.847 -12.330 -11.697 1.00 78.06 312 PHE A N 1
ATOM 2523 C CA . PHE A 1 312 ? 5.689 -12.717 -10.296 1.00 78.06 312 PHE A CA 1
ATOM 2524 C C . PHE A 1 312 ? 4.234 -12.566 -9.835 1.00 78.06 312 PHE A C 1
ATOM 2526 O O . PHE A 1 312 ? 3.441 -11.884 -10.474 1.00 78.06 312 PHE A O 1
ATOM 2533 N N . ASP A 1 313 ? 3.882 -13.189 -8.711 1.00 84.12 313 ASP A N 1
ATOM 2534 C CA . ASP A 1 313 ? 2.497 -13.233 -8.232 1.00 84.12 313 ASP A CA 1
ATOM 2535 C C . ASP A 1 313 ? 1.966 -11.845 -7.832 1.00 84.12 313 ASP A C 1
ATOM 2537 O O . ASP A 1 313 ? 2.631 -11.069 -7.127 1.00 84.12 313 ASP A O 1
ATOM 2541 N N . LEU A 1 314 ? 0.716 -11.566 -8.209 1.00 85.50 314 LEU A N 1
ATOM 2542 C CA . LEU A 1 314 ? -0.039 -10.435 -7.684 1.00 85.50 314 LEU A CA 1
ATOM 2543 C C . LEU A 1 314 ? -0.411 -10.752 -6.238 1.00 85.50 314 LEU A C 1
ATOM 2545 O O . LEU A 1 314 ? -1.200 -11.650 -5.959 1.00 85.50 314 LEU A O 1
ATOM 2549 N N . SER A 1 315 ? 0.148 -10.003 -5.297 1.00 85.62 315 SER A N 1
ATOM 2550 C CA . SER A 1 315 ? 0.035 -10.370 -3.885 1.00 85.62 315 SER A CA 1
ATOM 2551 C C . SER A 1 315 ? -0.974 -9.536 -3.129 1.00 85.62 315 SER A C 1
ATOM 2553 O O . SER A 1 315 ? -1.661 -10.075 -2.268 1.00 85.62 315 SER A O 1
ATOM 2555 N N . TYR A 1 316 ? -1.066 -8.246 -3.445 1.00 86.56 316 TYR A N 1
ATOM 2556 C CA . TYR A 1 316 ? -1.957 -7.342 -2.735 1.00 86.56 316 TYR A CA 1
ATOM 2557 C C . TYR A 1 316 ? -2.573 -6.332 -3.685 1.00 86.56 316 TYR A C 1
ATOM 2559 O O . TYR A 1 316 ? -1.927 -5.838 -4.616 1.00 86.56 316 TYR A O 1
ATOM 2567 N N . ILE A 1 317 ? -3.793 -5.951 -3.350 1.00 90.44 317 ILE A N 1
ATOM 2568 C CA . ILE A 1 317 ? -4.464 -4.763 -3.858 1.00 90.44 317 ILE A CA 1
ATOM 2569 C C . ILE A 1 317 ? -4.834 -3.863 -2.683 1.00 90.44 317 ILE A C 1
ATOM 2571 O O . ILE A 1 317 ? -4.840 -4.294 -1.525 1.00 90.44 317 ILE A O 1
ATOM 2575 N N . GLY A 1 318 ? -5.168 -2.610 -2.963 1.00 90.56 318 GLY A N 1
ATOM 2576 C CA . GLY A 1 318 ? -5.747 -1.778 -1.925 1.00 90.56 318 GLY A CA 1
ATOM 2577 C C . GLY A 1 318 ? -5.940 -0.320 -2.278 1.00 90.56 318 GLY A C 1
ATOM 2578 O O . GLY A 1 318 ? -5.904 0.078 -3.441 1.00 90.56 318 GLY A O 1
ATOM 2579 N N . VAL A 1 319 ? -6.148 0.459 -1.222 1.00 90.88 319 VAL A N 1
ATOM 2580 C CA . VAL A 1 319 ? -6.418 1.891 -1.233 1.00 90.88 319 VAL A CA 1
ATOM 2581 C C . VAL A 1 319 ? -5.442 2.598 -0.295 1.00 90.88 319 VAL A C 1
ATOM 2583 O O . VAL A 1 319 ? -5.234 2.175 0.838 1.00 90.88 319 VAL A O 1
ATOM 2586 N N . VAL A 1 320 ? -4.832 3.683 -0.753 1.00 89.94 320 VAL A N 1
ATOM 2587 C CA . VAL A 1 320 ? -4.081 4.606 0.098 1.00 89.94 320 VAL A CA 1
ATOM 2588 C C . VAL A 1 320 ? -4.921 5.846 0.321 1.00 89.94 320 VAL A C 1
ATOM 2590 O O . VAL A 1 320 ? -5.464 6.392 -0.637 1.00 89.94 320 VAL A O 1
ATOM 2593 N N . PHE A 1 321 ? -4.978 6.296 1.571 1.00 91.31 321 PHE A N 1
ATOM 2594 C CA . PHE A 1 321 ? -5.581 7.563 1.955 1.00 91.31 321 PHE A CA 1
ATOM 2595 C C . PHE A 1 321 ? -4.556 8.420 2.694 1.00 91.31 321 PHE A C 1
ATOM 2597 O O . PHE A 1 321 ? -3.988 7.990 3.700 1.00 91.31 321 PHE A O 1
ATOM 2604 N N . ALA A 1 322 ? -4.287 9.615 2.175 1.00 90.75 322 ALA A N 1
ATOM 2605 C CA . ALA A 1 322 ? -3.238 10.487 2.689 1.00 90.75 322 ALA A CA 1
ATOM 2606 C C . ALA A 1 322 ? -3.744 11.911 2.921 1.00 90.75 322 ALA A C 1
ATOM 2608 O O . ALA A 1 322 ? -4.458 12.462 2.083 1.00 90.75 322 ALA A O 1
ATOM 2609 N N . ASN A 1 323 ? -3.310 12.501 4.034 1.00 89.75 323 ASN A N 1
ATOM 2610 C CA . ASN A 1 323 ? -3.492 13.905 4.378 1.00 89.75 323 ASN A CA 1
ATOM 2611 C C . ASN A 1 323 ? -2.147 14.635 4.241 1.00 89.75 323 ASN A C 1
ATOM 2613 O O . ASN A 1 323 ? -1.209 14.372 4.993 1.00 89.75 323 ASN A O 1
ATOM 2617 N N . TYR A 1 324 ? -2.056 15.582 3.309 1.00 86.19 324 TYR A N 1
ATOM 2618 C CA . TYR A 1 324 ? -0.815 16.317 3.044 1.00 86.19 324 TYR A CA 1
ATOM 2619 C C . TYR A 1 324 ? -0.622 17.585 3.888 1.00 86.19 324 TYR A C 1
ATOM 2621 O O . TYR A 1 324 ? 0.357 18.304 3.681 1.00 86.19 324 TYR A O 1
ATOM 2629 N N . ASN A 1 325 ? -1.505 17.867 4.849 1.00 84.50 325 ASN A N 1
ATOM 2630 C CA . ASN A 1 325 ? -1.279 18.935 5.827 1.00 84.50 325 ASN A CA 1
ATOM 2631 C C . ASN A 1 325 ? -0.330 18.538 6.947 1.00 84.50 325 ASN A C 1
ATOM 2633 O O . ASN A 1 325 ? 0.237 19.426 7.583 1.00 84.50 325 ASN A O 1
ATOM 2637 N N . TYR A 1 326 ? -0.176 17.232 7.195 1.00 84.69 326 TYR A N 1
ATOM 2638 C CA . TYR A 1 326 ? 0.570 16.710 8.342 1.00 84.69 326 TYR A CA 1
ATOM 2639 C C . TYR A 1 326 ? 0.027 17.243 9.684 1.00 84.69 326 TYR A C 1
ATOM 2641 O O . TYR A 1 326 ? 0.754 17.320 10.671 1.00 84.69 326 TYR A O 1
ATOM 2649 N N . ASP A 1 327 ? -1.248 17.641 9.720 1.00 86.88 327 ASP A N 1
ATOM 2650 C CA . ASP A 1 327 ? -1.918 18.165 10.902 1.00 86.88 327 ASP A CA 1
ATOM 2651 C C . ASP A 1 327 ? -2.664 17.066 11.660 1.00 86.88 327 ASP A C 1
ATOM 2653 O O . ASP A 1 327 ? -3.005 16.008 11.125 1.00 86.88 327 ASP A O 1
ATOM 2657 N N . LYS A 1 328 ? -2.927 17.333 12.943 1.00 90.56 328 LYS A N 1
ATOM 2658 C CA . LYS A 1 328 ? -3.777 16.459 13.745 1.00 90.56 328 LYS A CA 1
ATOM 2659 C C . LYS A 1 328 ? -5.211 16.540 13.252 1.00 90.56 328 LYS A C 1
ATOM 2661 O O . LYS A 1 328 ? -5.850 17.583 13.378 1.00 90.56 328 LYS A O 1
ATOM 2666 N N . SER A 1 329 ? -5.711 15.435 12.725 1.00 90.94 329 SER A N 1
ATOM 2667 C CA . SER A 1 329 ? -7.066 15.342 12.193 1.00 90.94 329 SER A CA 1
ATOM 2668 C C . SER A 1 329 ? -7.572 13.907 12.231 1.00 90.94 329 SER A C 1
ATOM 2670 O O . SER A 1 329 ? -6.805 12.952 12.359 1.00 90.94 329 SER A O 1
ATOM 2672 N N . THR A 1 330 ? -8.887 13.754 12.138 1.00 91.94 330 THR A N 1
ATOM 2673 C CA . THR A 1 330 ? -9.540 12.450 12.068 1.00 91.94 330 THR A CA 1
ATOM 2674 C C . THR A 1 330 ? -10.449 12.396 10.855 1.00 91.94 330 THR A C 1
ATOM 2676 O O . THR A 1 330 ? -11.055 13.397 10.463 1.00 91.94 330 THR A O 1
ATOM 2679 N N . ALA A 1 331 ? -10.549 11.219 10.257 1.00 92.50 331 ALA A N 1
ATOM 2680 C CA . ALA A 1 331 ? -11.421 10.977 9.126 1.00 92.50 331 ALA A CA 1
ATOM 2681 C C . ALA A 1 331 ? -12.106 9.623 9.269 1.00 92.50 331 ALA A C 1
ATOM 2683 O O . ALA A 1 331 ? -11.550 8.667 9.811 1.00 92.50 331 ALA A O 1
ATOM 2684 N N . LEU A 1 332 ? -13.319 9.566 8.744 1.00 93.69 332 LEU A N 1
ATOM 2685 C CA . LEU A 1 332 ? -14.070 8.352 8.518 1.00 93.69 332 LEU A CA 1
ATOM 2686 C C . LEU A 1 332 ? -14.070 8.109 7.010 1.00 93.69 332 LEU A C 1
ATOM 2688 O O . LEU A 1 332 ? -14.612 8.917 6.258 1.00 93.69 332 LEU A O 1
ATOM 2692 N N . LEU A 1 333 ? -13.382 7.054 6.577 1.00 94.19 333 LEU A N 1
ATOM 2693 C CA . LEU A 1 333 ? -13.327 6.640 5.176 1.00 94.19 333 LEU A CA 1
ATOM 2694 C C . LEU A 1 333 ? -14.257 5.444 4.983 1.00 94.19 333 LEU A C 1
ATOM 2696 O O . LEU A 1 333 ? -13.945 4.341 5.429 1.00 94.19 333 LEU A O 1
ATOM 2700 N N . ASP A 1 334 ? -15.366 5.651 4.288 1.00 95.00 334 ASP A N 1
ATOM 2701 C CA . ASP A 1 334 ? -16.303 4.590 3.939 1.00 95.00 334 ASP A CA 1
ATOM 2702 C C . ASP A 1 334 ? -15.930 4.007 2.584 1.00 95.00 334 ASP A C 1
ATOM 2704 O O . ASP A 1 334 ? -16.081 4.660 1.550 1.00 95.00 334 ASP A O 1
ATOM 2708 N N . ILE A 1 335 ? -15.473 2.759 2.566 1.00 95.12 335 ILE A N 1
ATOM 2709 C CA . ILE A 1 335 ? -15.349 1.995 1.325 1.00 95.12 335 ILE A CA 1
ATOM 2710 C C . ILE A 1 335 ? -16.663 1.246 1.137 1.00 95.12 335 ILE A C 1
ATOM 2712 O O . ILE A 1 335 ? -16.951 0.269 1.826 1.00 95.12 335 ILE A O 1
ATOM 2716 N N . THR A 1 336 ? -17.474 1.743 0.208 1.00 95.25 336 THR A N 1
ATOM 2717 C CA . THR A 1 336 ? -18.834 1.240 -0.050 1.00 95.25 336 THR A CA 1
ATOM 2718 C C . THR A 1 336 ? -18.862 0.113 -1.073 1.00 95.25 336 THR A C 1
ATOM 2720 O O . THR A 1 336 ? -19.769 -0.716 -1.058 1.00 95.25 336 THR A O 1
ATOM 2723 N N . SER A 1 337 ? -17.868 0.070 -1.961 1.00 96.38 337 SER A N 1
ATOM 2724 C CA . SER A 1 337 ? -17.679 -1.018 -2.911 1.00 96.38 337 SER A CA 1
ATOM 2725 C C . SER A 1 337 ? -16.195 -1.164 -3.247 1.00 96.38 337 SER A C 1
ATOM 2727 O O . SER A 1 337 ? -15.455 -0.180 -3.307 1.00 96.38 337 SER A O 1
ATOM 2729 N N . CYS A 1 338 ? -15.758 -2.400 -3.476 1.00 96.38 338 CYS A N 1
ATOM 2730 C CA . CYS A 1 338 ? -14.436 -2.709 -4.005 1.00 96.38 338 CYS A CA 1
ATOM 2731 C C . CYS A 1 338 ? -14.566 -3.924 -4.928 1.00 96.38 338 CYS A C 1
ATOM 2733 O O . CYS A 1 338 ? -14.972 -5.003 -4.501 1.00 96.38 338 CYS A O 1
ATOM 2735 N N . THR A 1 339 ? -14.298 -3.741 -6.219 1.00 97.69 339 THR A N 1
ATOM 2736 C CA . THR A 1 339 ? -14.446 -4.777 -7.246 1.00 97.69 339 THR A CA 1
ATOM 2737 C C . THR A 1 339 ? -13.149 -4.945 -8.019 1.00 97.69 339 THR A C 1
ATOM 2739 O O . THR A 1 339 ? -12.698 -4.014 -8.688 1.00 97.69 339 THR A O 1
ATOM 2742 N N . LEU A 1 340 ? -12.602 -6.157 -8.007 1.00 97.00 340 LEU A N 1
ATOM 2743 C CA . LEU A 1 340 ? -11.563 -6.583 -8.933 1.00 97.00 340 LEU A CA 1
ATOM 2744 C C . LEU A 1 340 ? -12.232 -7.143 -10.191 1.00 97.00 340 LEU A C 1
ATOM 2746 O O . LEU A 1 340 ? -12.987 -8.109 -10.130 1.00 97.00 340 LEU A O 1
ATOM 2750 N N . THR A 1 341 ? -11.964 -6.532 -11.338 1.00 97.19 341 THR A N 1
ATOM 2751 C CA . THR A 1 341 ? -12.312 -7.080 -12.650 1.00 97.19 341 THR A CA 1
ATOM 2752 C C . THR A 1 341 ? -11.054 -7.692 -13.249 1.00 97.19 341 THR A C 1
ATOM 2754 O O . THR A 1 341 ? -10.071 -6.971 -13.427 1.00 97.19 341 THR A O 1
ATOM 2757 N N . ASP A 1 342 ? -11.070 -8.992 -13.533 1.00 94.69 342 ASP A N 1
ATOM 2758 C CA . ASP A 1 342 ? -9.928 -9.696 -14.127 1.00 94.69 342 ASP A CA 1
ATOM 2759 C C . ASP A 1 342 ? -9.799 -9.427 -15.642 1.00 94.69 342 ASP A C 1
ATOM 2761 O O . ASP A 1 342 ? -10.608 -8.710 -16.243 1.00 94.69 342 ASP A O 1
ATOM 2765 N N . GLY A 1 343 ? -8.756 -9.974 -16.269 1.00 90.12 343 GLY A N 1
ATOM 2766 C CA . GLY A 1 343 ? -8.475 -9.796 -17.695 1.00 90.12 343 GLY A CA 1
ATOM 2767 C C . GLY A 1 343 ? -9.479 -10.478 -18.632 1.00 90.12 343 GLY A C 1
ATOM 2768 O O . GLY A 1 343 ? -9.560 -10.121 -19.810 1.00 90.12 343 GLY A O 1
ATOM 2769 N N . GLU A 1 344 ? -10.275 -11.425 -18.128 1.00 93.19 344 GLU A N 1
ATOM 2770 C CA . GLU A 1 344 ? -11.392 -12.039 -18.857 1.00 93.19 344 GLU A CA 1
ATOM 2771 C C . GLU A 1 344 ? -12.696 -11.234 -18.708 1.00 93.19 344 GLU A C 1
ATOM 2773 O O . GLU A 1 344 ? -13.658 -11.453 -19.451 1.00 93.19 344 GLU A O 1
ATOM 2778 N N . GLY A 1 345 ? -12.725 -10.271 -17.784 1.00 93.69 345 GLY A N 1
ATOM 2779 C CA . GLY A 1 345 ? -13.881 -9.440 -17.474 1.00 93.69 345 GLY A CA 1
ATOM 2780 C C . GLY A 1 345 ? -14.783 -10.009 -16.377 1.00 93.69 345 GLY A C 1
ATOM 2781 O O . GLY A 1 345 ? -15.873 -9.465 -16.165 1.00 93.69 345 GLY A O 1
ATOM 2782 N N . ASN A 1 346 ? -14.375 -11.072 -15.673 1.00 97.00 346 ASN A N 1
ATOM 2783 C CA . ASN A 1 346 ? -15.115 -11.533 -14.500 1.00 97.00 346 ASN A CA 1
ATOM 2784 C C . ASN A 1 346 ? -14.926 -10.532 -13.357 1.00 97.00 346 ASN A C 1
ATOM 2786 O O . ASN A 1 346 ? -13.856 -9.950 -13.181 1.00 97.00 346 ASN A O 1
ATOM 2790 N N . ARG A 1 347 ? -15.992 -10.320 -12.584 1.00 97.62 347 ARG A N 1
ATOM 2791 C CA . ARG A 1 347 ? -16.029 -9.348 -11.489 1.00 97.62 347 ARG A CA 1
ATOM 2792 C C . ARG A 1 347 ? -16.050 -10.080 -10.156 1.00 97.62 347 ARG A C 1
ATOM 2794 O O . ARG A 1 347 ? -16.949 -10.885 -9.922 1.00 97.62 347 ARG A O 1
ATOM 2801 N N . HIS A 1 348 ? -15.107 -9.732 -9.293 1.00 97.38 348 HIS A N 1
ATOM 2802 C CA . HIS A 1 348 ? -14.906 -10.316 -7.973 1.00 97.38 348 HIS A CA 1
ATOM 2803 C C . HIS A 1 348 ? -15.018 -9.216 -6.919 1.00 97.38 348 HIS A C 1
ATOM 2805 O O . HIS A 1 348 ? -14.366 -8.175 -7.021 1.00 97.38 348 HIS A O 1
ATOM 2811 N N . GLU A 1 349 ? -15.889 -9.416 -5.937 1.00 96.69 349 GLU A N 1
ATOM 2812 C CA . GLU A 1 349 ? -16.080 -8.467 -4.842 1.00 96.69 349 GLU A CA 1
ATOM 2813 C C . GLU A 1 349 ? -15.001 -8.673 -3.777 1.00 96.69 349 GLU A C 1
ATOM 2815 O O . GLU A 1 349 ? -14.738 -9.797 -3.352 1.00 96.69 349 GLU A O 1
ATOM 2820 N N . ILE A 1 350 ? -14.381 -7.573 -3.362 1.00 94.69 350 ILE A N 1
ATOM 2821 C CA . ILE A 1 350 ? -13.311 -7.548 -2.372 1.00 94.69 350 ILE A CA 1
ATOM 2822 C C . ILE A 1 350 ? -13.899 -7.016 -1.066 1.00 94.69 350 ILE A C 1
ATOM 2824 O O . ILE A 1 350 ? -13.948 -5.811 -0.823 1.00 94.69 350 ILE A O 1
ATOM 2828 N N . THR A 1 351 ? -14.397 -7.928 -0.241 1.00 92.75 351 THR A N 1
ATOM 2829 C CA . THR A 1 351 ? -15.110 -7.635 1.005 1.00 92.75 351 THR A CA 1
ATOM 2830 C C . THR A 1 351 ? -14.212 -7.153 2.137 1.00 92.75 351 THR A C 1
ATOM 2832 O O . THR A 1 351 ? -14.690 -6.445 3.015 1.00 92.75 351 THR A O 1
ATOM 2835 N N . ASP A 1 352 ? -12.925 -7.502 2.131 1.00 90.94 352 ASP A N 1
ATOM 2836 C CA . ASP A 1 352 ? -12.007 -7.196 3.239 1.00 90.94 352 ASP A CA 1
ATOM 2837 C C . ASP A 1 352 ? -11.805 -5.700 3.485 1.00 90.94 352 ASP A C 1
ATOM 2839 O O . ASP A 1 352 ? -11.488 -5.284 4.599 1.00 90.94 352 ASP A O 1
ATOM 2843 N N . LEU A 1 353 ? -11.968 -4.893 2.437 1.00 90.75 353 LEU A N 1
ATOM 2844 C CA . LEU A 1 353 ? -11.828 -3.443 2.509 1.00 90.75 353 LEU A CA 1
ATOM 2845 C C . LEU A 1 353 ? -13.163 -2.732 2.736 1.00 90.75 353 LEU A C 1
ATOM 2847 O O . LEU A 1 353 ? -13.141 -1.544 3.045 1.00 90.75 353 LEU A O 1
ATOM 2851 N N . ILE A 1 354 ? -14.300 -3.417 2.572 1.00 94.19 354 ILE A N 1
ATOM 2852 C CA . ILE A 1 354 ? -15.632 -2.806 2.646 1.00 94.19 354 ILE A CA 1
ATOM 2853 C C . ILE A 1 354 ? -15.999 -2.535 4.107 1.00 94.19 354 ILE A C 1
ATOM 2855 O O . ILE A 1 354 ? -15.989 -3.433 4.950 1.00 94.19 354 ILE A O 1
ATOM 2859 N N . GLY A 1 355 ? -16.357 -1.285 4.389 1.00 94.88 355 GLY A N 1
ATOM 2860 C CA . GLY A 1 355 ? -16.710 -0.814 5.724 1.00 94.88 355 GLY A CA 1
ATOM 2861 C C . GLY A 1 355 ? -16.249 0.615 5.986 1.00 94.88 355 GLY A C 1
ATOM 2862 O O . GLY A 1 355 ? -15.652 1.268 5.124 1.00 94.88 355 GLY A O 1
ATOM 2863 N N . SER A 1 356 ? -16.523 1.084 7.201 1.00 96.19 356 SER A N 1
ATOM 2864 C CA . SER A 1 356 ? -16.136 2.415 7.670 1.00 96.19 356 SER A CA 1
ATOM 2865 C C . SER A 1 356 ? -14.813 2.338 8.427 1.00 96.19 356 SER A C 1
ATOM 2867 O O . SER A 1 356 ? -14.722 1.716 9.488 1.00 96.19 356 SER A O 1
ATOM 2869 N N . HIS A 1 357 ? -13.773 2.960 7.878 1.00 94.81 357 HIS A N 1
ATOM 2870 C CA . HIS A 1 357 ? -12.422 2.980 8.439 1.00 94.81 357 HIS A CA 1
ATOM 2871 C C . HIS A 1 357 ? -12.213 4.246 9.262 1.00 94.81 357 HIS A C 1
ATOM 2873 O O . HIS A 1 357 ? -12.311 5.356 8.740 1.00 94.81 357 HIS A O 1
ATOM 2879 N N . LEU A 1 358 ? -11.893 4.075 10.543 1.00 94.94 358 LEU A N 1
ATOM 2880 C CA . LEU A 1 358 ? -11.623 5.165 11.474 1.00 94.94 358 LEU A CA 1
ATOM 2881 C C . LEU A 1 358 ? -10.129 5.482 11.430 1.00 94.94 358 LEU A C 1
ATOM 2883 O O . LEU A 1 358 ? -9.299 4.651 11.812 1.00 94.94 358 LEU A O 1
ATOM 2887 N N . LEU A 1 359 ? -9.790 6.668 10.927 1.00 93.25 359 LEU A N 1
ATOM 2888 C CA . LEU A 1 359 ? -8.422 7.050 10.596 1.00 93.25 359 LEU A CA 1
ATOM 2889 C C . LEU A 1 359 ? -8.010 8.309 11.357 1.00 93.25 359 LEU A C 1
ATOM 2891 O O . LEU A 1 359 ? -8.739 9.300 11.399 1.00 93.25 359 LEU A O 1
ATOM 2895 N N . TYR A 1 360 ? -6.806 8.262 11.918 1.00 92.88 360 TYR A N 1
ATOM 2896 C CA . TYR A 1 360 ? -6.199 9.342 12.690 1.00 92.88 360 TYR A CA 1
ATOM 2897 C C . TYR A 1 360 ? -4.917 9.787 11.995 1.00 92.88 360 TYR A C 1
ATOM 2899 O O . TYR A 1 360 ? -4.073 8.958 11.654 1.00 92.88 360 TYR A O 1
ATOM 2907 N N . PHE A 1 361 ? -4.780 11.085 11.766 1.00 92.19 361 PHE A N 1
ATOM 2908 C CA . PHE A 1 361 ? -3.640 11.688 11.089 1.00 92.19 361 PHE A CA 1
ATOM 2909 C C . PHE A 1 361 ? -2.884 12.603 12.045 1.00 92.19 361 PHE A C 1
ATOM 2911 O O . PHE A 1 361 ? -3.478 13.267 12.893 1.00 92.19 361 PHE A O 1
ATOM 2918 N N . ASP A 1 362 ? -1.566 12.628 11.890 1.00 90.75 362 ASP A N 1
ATOM 2919 C CA . ASP A 1 362 ? -0.649 13.556 12.545 1.00 90.75 362 ASP A CA 1
ATOM 2920 C C . ASP A 1 362 ? 0.629 13.694 11.689 1.00 90.75 362 ASP A C 1
ATOM 2922 O O . ASP A 1 362 ? 0.700 13.173 10.570 1.00 90.75 362 ASP A O 1
ATOM 2926 N N . GLU A 1 363 ? 1.651 14.375 12.211 1.00 89.44 363 GLU A N 1
ATOM 2927 C CA . GLU A 1 363 ? 2.933 14.579 11.521 1.00 89.44 363 GLU A CA 1
ATOM 2928 C C . GLU A 1 363 ? 3.654 13.262 11.145 1.00 89.44 363 GLU A C 1
ATOM 2930 O O . GLU A 1 363 ? 4.361 13.200 10.138 1.00 89.44 363 GLU A O 1
ATOM 2935 N N . GLU A 1 364 ? 3.460 12.186 11.913 1.00 85.81 364 GLU A N 1
ATOM 2936 C CA . GLU A 1 364 ? 4.066 10.861 11.710 1.00 85.81 364 GLU A CA 1
ATOM 2937 C C . GLU A 1 364 ? 3.116 9.871 10.990 1.00 85.81 364 GLU A C 1
ATOM 2939 O O . GLU A 1 364 ? 3.547 8.895 10.362 1.00 85.81 364 GLU A O 1
ATOM 2944 N N . ASN A 1 365 ? 1.808 10.111 11.066 1.00 86.69 365 ASN A N 1
ATOM 2945 C CA . ASN A 1 365 ? 0.709 9.273 10.587 1.00 86.69 365 ASN A CA 1
ATOM 2946 C C . ASN A 1 365 ? -0.085 9.948 9.456 1.00 86.69 365 ASN A C 1
ATOM 2948 O O . ASN A 1 365 ? -1.298 9.809 9.369 1.00 86.69 365 ASN A O 1
ATOM 2952 N N . TRP A 1 366 ? 0.600 10.654 8.558 1.00 89.62 366 TRP A N 1
ATOM 2953 C CA . TRP A 1 366 ? -0.027 11.398 7.458 1.00 89.62 366 TRP A CA 1
ATOM 2954 C C . TRP A 1 366 ? -0.608 10.515 6.330 1.00 89.62 366 TRP A C 1
ATOM 2956 O O . TRP A 1 366 ? -1.372 11.000 5.498 1.00 89.62 366 TRP A O 1
ATOM 2966 N N . GLN A 1 367 ? -0.284 9.217 6.295 1.00 89.62 367 GLN A N 1
ATOM 2967 C CA . GLN A 1 367 ? -0.746 8.263 5.280 1.00 89.62 367 GLN A CA 1
ATOM 2968 C C . GLN A 1 367 ? -1.207 6.945 5.909 1.00 89.62 367 GLN A C 1
ATOM 2970 O O . GLN A 1 367 ? -0.504 6.359 6.739 1.00 89.62 367 GLN A O 1
ATOM 2975 N N . TRP A 1 368 ? -2.340 6.437 5.419 1.00 89.50 368 TRP A N 1
ATOM 2976 C CA . TRP A 1 368 ? -2.879 5.117 5.725 1.00 89.50 368 TRP A CA 1
ATOM 2977 C C . TRP A 1 368 ? -2.938 4.239 4.480 1.00 89.50 368 TRP A C 1
ATOM 2979 O O . TRP A 1 368 ? -3.491 4.623 3.452 1.00 89.50 368 TRP A O 1
ATOM 2989 N N . ASN A 1 369 ? -2.408 3.024 4.605 1.00 88.00 369 ASN A N 1
ATOM 2990 C CA . ASN A 1 369 ? -2.428 2.015 3.553 1.00 88.00 369 ASN A CA 1
ATOM 2991 C C . ASN A 1 369 ? -3.440 0.928 3.924 1.00 88.00 369 ASN A C 1
ATOM 2993 O O . ASN A 1 369 ? -3.262 0.200 4.902 1.00 88.00 369 ASN A O 1
ATOM 2997 N N . LEU A 1 370 ? -4.532 0.841 3.175 1.00 88.81 370 LEU A N 1
ATOM 2998 C CA . LEU A 1 370 ? -5.574 -0.166 3.327 1.00 88.81 370 LEU A CA 1
ATOM 2999 C C . LEU A 1 370 ? -5.316 -1.234 2.264 1.00 88.81 370 LEU A C 1
ATOM 3001 O O . LEU A 1 370 ? -5.477 -0.979 1.078 1.00 88.81 370 LEU A O 1
ATOM 3005 N N . THR A 1 371 ? -4.857 -2.409 2.673 1.00 86.81 371 THR A N 1
ATOM 3006 C CA . THR A 1 371 ? -4.423 -3.504 1.790 1.00 86.81 371 THR A CA 1
ATOM 3007 C C . THR A 1 371 ? -5.226 -4.764 2.078 1.00 86.81 371 THR A C 1
ATOM 3009 O O . THR A 1 371 ? -5.648 -4.968 3.212 1.00 86.81 371 THR A O 1
ATOM 3012 N N . THR A 1 372 ? -5.366 -5.632 1.083 1.00 87.50 372 THR A N 1
ATOM 3013 C CA . THR A 1 372 ? -5.901 -6.994 1.235 1.00 87.50 372 THR A CA 1
ATOM 3014 C C . THR A 1 372 ? -5.204 -7.935 0.253 1.00 87.50 372 THR A C 1
ATOM 3016 O O . THR A 1 372 ? -4.725 -7.497 -0.798 1.00 87.50 372 THR A O 1
ATOM 3019 N N . ASP A 1 373 ? -5.128 -9.213 0.618 1.00 88.06 373 ASP A N 1
ATOM 3020 C CA . ASP A 1 373 ? -4.704 -10.327 -0.228 1.00 88.06 373 ASP A CA 1
ATOM 3021 C C . ASP A 1 373 ? -5.884 -11.149 -0.773 1.00 88.06 373 ASP A C 1
ATOM 3023 O O . ASP A 1 373 ? -5.658 -12.109 -1.505 1.00 88.06 373 ASP A O 1
ATOM 3027 N N . GLN A 1 374 ? -7.134 -10.752 -0.509 1.00 90.81 374 GLN A N 1
ATOM 3028 C CA . GLN A 1 374 ? -8.341 -11.428 -1.001 1.00 90.81 374 GLN A CA 1
ATOM 3029 C C . GLN A 1 374 ? -8.376 -11.556 -2.531 1.00 90.81 374 GLN A C 1
ATOM 3031 O O . GLN A 1 374 ? -9.025 -12.447 -3.073 1.00 90.81 374 GLN A O 1
ATOM 3036 N N . ASN A 1 375 ? -7.635 -10.715 -3.261 1.00 91.38 375 ASN A N 1
ATOM 3037 C CA . ASN A 1 375 ? -7.443 -10.906 -4.698 1.00 91.38 375 ASN A CA 1
ATOM 3038 C C . ASN A 1 375 ? -6.924 -12.318 -5.040 1.00 91.38 375 ASN A C 1
ATOM 3040 O O . ASN A 1 375 ? -7.273 -12.843 -6.094 1.00 91.38 375 ASN A O 1
ATOM 3044 N N . GLN A 1 376 ? -6.143 -12.940 -4.151 1.00 91.12 376 GLN A N 1
ATOM 3045 C CA . GLN A 1 376 ? -5.557 -14.271 -4.330 1.00 91.12 376 GLN A CA 1
ATOM 3046 C C . GLN A 1 376 ? -6.592 -15.406 -4.332 1.00 91.12 376 GLN A C 1
ATOM 3048 O O . GLN A 1 376 ? -6.286 -16.507 -4.791 1.00 91.12 376 GLN A O 1
ATOM 3053 N N . ASP A 1 377 ? -7.824 -15.153 -3.881 1.00 93.31 377 ASP A N 1
ATOM 3054 C CA . ASP A 1 377 ? -8.926 -16.113 -4.014 1.00 93.31 377 ASP A CA 1
ATOM 3055 C C . ASP A 1 377 ? -9.397 -16.260 -5.471 1.00 93.31 377 ASP A C 1
ATOM 3057 O O . ASP A 1 377 ? -10.029 -17.260 -5.826 1.00 93.31 377 ASP A O 1
ATOM 3061 N N . PHE A 1 378 ? -9.092 -15.272 -6.319 1.00 93.56 378 PHE A N 1
ATOM 3062 C CA . PHE A 1 378 ? -9.635 -15.148 -7.672 1.00 93.56 378 PHE A CA 1
ATOM 3063 C C . PHE A 1 378 ? -8.560 -15.165 -8.759 1.00 93.56 378 PHE A C 1
ATOM 3065 O O . PHE A 1 378 ? -8.775 -15.742 -9.822 1.00 93.56 378 PHE A O 1
ATOM 3072 N N . VAL A 1 379 ? -7.415 -14.534 -8.497 1.00 90.75 379 VAL A N 1
ATOM 3073 C CA . VAL A 1 379 ? -6.323 -14.327 -9.457 1.00 90.75 379 VAL A CA 1
ATOM 3074 C C . VAL A 1 379 ? -4.977 -14.610 -8.797 1.00 90.75 379 VAL A C 1
ATOM 3076 O O . VAL A 1 379 ? -4.804 -14.362 -7.608 1.00 90.75 379 VAL A O 1
ATOM 3079 N N . THR A 1 380 ? -4.014 -15.126 -9.556 1.00 85.00 380 THR A N 1
ATOM 3080 C CA . THR A 1 380 ? -2.684 -15.486 -9.039 1.00 85.00 380 THR A CA 1
ATOM 3081 C C . THR A 1 380 ? -1.616 -14.499 -9.499 1.00 85.00 380 THR A C 1
ATOM 3083 O O . THR A 1 380 ? -0.847 -13.996 -8.681 1.00 85.00 380 THR A O 1
ATOM 3086 N N . ASP A 1 381 ? -1.562 -14.197 -10.797 1.00 86.12 381 ASP A N 1
ATOM 3087 C CA . ASP A 1 381 ? -0.490 -13.390 -11.389 1.00 86.12 381 ASP A CA 1
ATOM 3088 C C . ASP A 1 381 ? -1.007 -12.155 -12.148 1.00 86.12 381 ASP A C 1
ATOM 3090 O O . ASP A 1 381 ? -2.210 -11.923 -12.289 1.00 86.12 381 ASP A O 1
ATOM 3094 N N . PHE A 1 382 ? -0.086 -11.307 -12.615 1.00 85.06 382 PHE A N 1
ATOM 3095 C CA . PHE A 1 382 ? -0.447 -10.106 -13.378 1.00 85.06 382 PHE A CA 1
ATOM 3096 C C . PHE A 1 382 ? -1.058 -10.418 -14.748 1.00 85.06 382 PHE A C 1
ATOM 3098 O O . PHE A 1 382 ? -1.767 -9.582 -15.308 1.00 85.06 382 PHE A O 1
ATOM 3105 N N . GLY A 1 383 ? -0.811 -11.610 -15.293 1.00 83.88 383 GLY A N 1
ATOM 3106 C CA . GLY A 1 383 ? -1.451 -12.090 -16.509 1.00 83.88 383 GLY A CA 1
ATOM 3107 C C . GLY A 1 383 ? -2.956 -12.275 -16.329 1.00 83.88 383 GLY A C 1
ATOM 3108 O O . GLY A 1 383 ? -3.708 -11.875 -17.219 1.00 83.88 383 GLY A O 1
ATOM 3109 N N . ASP A 1 384 ? -3.388 -12.791 -15.175 1.00 87.81 384 ASP A N 1
ATOM 3110 C CA . ASP A 1 384 ? -4.807 -12.996 -14.848 1.00 87.81 384 ASP A CA 1
ATOM 3111 C C . ASP A 1 384 ? -5.597 -11.679 -14.806 1.00 87.81 384 ASP A C 1
ATOM 3113 O O . ASP A 1 384 ? -6.763 -11.634 -15.192 1.00 87.81 384 ASP A O 1
ATOM 3117 N N . ILE A 1 385 ? -4.973 -10.585 -14.360 1.00 88.94 385 ILE A N 1
ATOM 3118 C CA . ILE A 1 385 ? -5.631 -9.276 -14.209 1.00 88.94 385 ILE A CA 1
ATOM 3119 C C . ILE A 1 385 ? -5.433 -8.331 -15.397 1.00 88.94 385 ILE A C 1
ATOM 3121 O O . ILE A 1 385 ? -6.096 -7.294 -15.463 1.00 88.94 385 ILE A O 1
ATOM 3125 N N . TYR A 1 386 ? -4.535 -8.643 -16.334 1.00 87.31 386 TYR A N 1
ATOM 3126 C CA . TYR A 1 386 ? -4.169 -7.729 -17.415 1.00 87.31 386 TYR A CA 1
ATOM 3127 C C . TYR A 1 386 ? -5.377 -7.314 -18.269 1.00 87.31 386 TYR A C 1
ATOM 3129 O O . TYR A 1 386 ? -6.091 -8.149 -18.821 1.00 87.31 386 TYR A O 1
ATOM 3137 N N . GLY A 1 387 ? -5.563 -6.003 -18.453 1.00 86.81 387 GLY A N 1
ATOM 3138 C CA . GLY A 1 387 ? -6.705 -5.444 -19.186 1.00 86.81 387 GLY A CA 1
ATOM 3139 C C . GLY A 1 387 ? -7.978 -5.306 -18.344 1.00 86.81 387 GLY A C 1
ATOM 3140 O O . GLY A 1 387 ? -8.925 -4.649 -18.780 1.00 86.81 387 GLY A O 1
ATOM 3141 N N . GLY A 1 388 ? -7.973 -5.859 -17.132 1.00 93.19 388 GLY A N 1
ATOM 3142 C CA . GLY A 1 388 ? -8.965 -5.631 -16.096 1.00 93.19 388 GLY A CA 1
ATOM 3143 C C . GLY A 1 388 ? -8.750 -4.314 -15.342 1.00 93.19 388 GLY A C 1
ATOM 3144 O O . GLY A 1 388 ? -8.027 -3.409 -15.779 1.00 93.19 388 GLY A O 1
ATOM 3145 N N . ASN A 1 389 ? -9.398 -4.180 -14.187 1.00 94.44 389 ASN A N 1
ATOM 3146 C CA . ASN A 1 389 ? -9.246 -3.021 -13.308 1.00 94.44 389 ASN A CA 1
ATOM 3147 C C . ASN A 1 389 ? -9.654 -3.323 -11.862 1.00 94.44 389 ASN A C 1
ATOM 3149 O O . ASN A 1 389 ? -10.447 -4.224 -11.604 1.00 94.44 389 ASN A O 1
ATOM 3153 N N . LEU A 1 390 ? -9.162 -2.506 -10.937 1.00 95.81 390 LEU A N 1
ATOM 3154 C CA . LEU A 1 390 ? -9.717 -2.360 -9.600 1.00 95.81 390 LEU A CA 1
ATOM 3155 C C . LEU A 1 390 ? -10.629 -1.130 -9.581 1.00 95.81 390 LEU A C 1
ATOM 3157 O O . LEU A 1 390 ? -10.181 -0.026 -9.895 1.00 95.81 390 LEU A O 1
ATOM 3161 N N . THR A 1 391 ? -11.896 -1.321 -9.225 1.00 95.94 391 THR A N 1
ATOM 3162 C CA . THR A 1 391 ? -12.874 -0.242 -9.044 1.00 95.94 391 THR A CA 1
ATOM 3163 C C . THR A 1 391 ? -13.248 -0.136 -7.572 1.00 95.94 391 THR A C 1
ATOM 3165 O O . THR A 1 391 ? -13.620 -1.140 -6.969 1.00 95.94 391 THR A O 1
ATOM 3168 N N . VAL A 1 392 ? -13.165 1.062 -7.000 1.00 96.19 392 VAL A N 1
ATOM 3169 C CA . VAL A 1 392 ? -13.473 1.321 -5.589 1.00 96.19 392 VAL A CA 1
ATOM 3170 C C . VAL A 1 392 ? -14.362 2.548 -5.479 1.00 96.19 392 VAL A C 1
ATOM 3172 O O . VAL A 1 392 ? -13.988 3.619 -5.953 1.00 96.19 392 VAL A O 1
ATOM 3175 N N . ASP A 1 393 ? -15.505 2.400 -4.818 1.00 94.56 393 ASP A N 1
ATOM 3176 C CA . ASP A 1 393 ? -16.383 3.514 -4.466 1.00 94.56 393 ASP A CA 1
ATOM 3177 C C . ASP A 1 393 ? -16.163 3.884 -2.999 1.00 94.56 393 ASP A C 1
ATOM 3179 O O . ASP A 1 393 ? -16.415 3.076 -2.097 1.00 94.56 393 ASP A O 1
ATOM 3183 N N . ALA A 1 394 ? -15.704 5.109 -2.759 1.00 94.50 394 ALA A N 1
ATOM 3184 C CA . ALA A 1 394 ? -15.348 5.591 -1.434 1.00 94.50 394 ALA A CA 1
ATOM 3185 C C . ALA A 1 394 ? -16.019 6.923 -1.101 1.00 94.50 394 ALA A C 1
ATOM 3187 O O . ALA A 1 394 ? -16.279 7.749 -1.978 1.00 94.50 394 ALA A O 1
ATOM 3188 N N . GLN A 1 395 ? -16.274 7.135 0.185 1.00 92.25 395 GLN A N 1
ATOM 3189 C CA . GLN A 1 395 ? -16.832 8.364 0.734 1.00 92.25 395 GLN A CA 1
ATOM 3190 C C . GLN A 1 395 ? -16.026 8.783 1.961 1.00 92.25 395 GLN A C 1
ATOM 3192 O O . GLN A 1 395 ? -15.461 7.933 2.646 1.00 92.25 395 GLN A O 1
ATOM 3197 N N . VAL A 1 396 ? -15.953 10.084 2.234 1.00 91.44 396 VAL A N 1
ATOM 3198 C CA . VAL A 1 396 ? -15.227 10.602 3.399 1.00 91.44 396 VAL A CA 1
ATOM 3199 C C . VAL A 1 396 ? -16.096 11.538 4.235 1.00 91.44 396 VAL A C 1
ATOM 3201 O O . VAL A 1 396 ? -16.897 12.312 3.706 1.00 91.44 396 VAL A O 1
ATOM 3204 N N . GLY A 1 397 ? -15.924 11.461 5.552 1.00 89.75 397 GLY A N 1
ATOM 3205 C CA . GLY A 1 397 ? -16.516 12.370 6.528 1.00 89.75 397 GLY A CA 1
ATOM 3206 C C . GLY A 1 397 ? -15.625 12.554 7.757 1.00 89.75 397 GLY A C 1
ATOM 3207 O O . GLY A 1 397 ? -14.573 11.923 7.888 1.00 89.75 397 GLY A O 1
ATOM 3208 N N . TYR A 1 398 ? -16.023 13.443 8.669 1.00 89.56 398 TYR A N 1
ATOM 3209 C CA . TYR A 1 398 ? -15.289 13.645 9.914 1.00 89.56 398 TYR A CA 1
ATOM 3210 C C . TYR A 1 398 ? -15.689 12.556 10.893 1.00 89.56 398 TYR A C 1
ATOM 3212 O O . TYR A 1 398 ? -16.872 12.270 11.072 1.00 89.56 398 TYR A O 1
ATOM 3220 N N . LEU A 1 399 ? -14.693 11.974 11.554 1.00 92.19 399 LEU A N 1
ATOM 3221 C CA . LEU A 1 399 ? -14.936 10.935 12.543 1.00 92.19 399 LEU A CA 1
ATOM 3222 C C . LEU A 1 399 ? -15.587 11.504 13.806 1.00 92.19 399 LEU A C 1
ATOM 3224 O O . LEU A 1 399 ? -16.580 10.964 14.290 1.00 92.19 399 LEU A O 1
ATOM 3228 N N . GLU A 1 400 ? -15.042 12.609 14.327 1.00 90.06 400 GLU A N 1
ATOM 3229 C CA . GLU A 1 400 ? -15.442 13.142 15.633 1.00 90.06 400 GLU A CA 1
ATOM 3230 C C . GLU A 1 400 ? -16.948 13.402 15.790 1.00 90.06 400 GLU A C 1
ATOM 3232 O O . GLU A 1 400 ? -17.476 13.076 16.851 1.00 90.06 400 GLU A O 1
ATOM 3237 N N . PRO A 1 401 ? -17.686 13.958 14.814 1.00 91.19 401 PRO A N 1
ATOM 3238 C CA . PRO A 1 401 ? -19.127 14.165 14.962 1.00 91.19 401 PRO A CA 1
ATOM 3239 C C . PRO A 1 401 ? -19.957 12.874 14.973 1.00 91.19 401 PRO A C 1
ATOM 3241 O O . PRO A 1 401 ? -21.125 12.922 15.356 1.00 91.19 401 PRO A O 1
ATOM 3244 N N . VAL A 1 402 ? -19.382 11.745 14.552 1.00 93.44 402 VAL A N 1
ATOM 3245 C CA . VAL A 1 402 ? -20.113 10.510 14.241 1.00 93.44 402 VAL A CA 1
ATOM 3246 C C . VAL A 1 402 ? -19.895 9.435 15.307 1.00 93.44 402 VAL A C 1
ATOM 3248 O O . VAL A 1 402 ? -20.866 8.881 15.822 1.00 93.44 402 VAL A O 1
ATOM 3251 N N . VAL A 1 403 ? -18.641 9.162 15.678 1.00 95.31 403 VAL A N 1
ATOM 3252 C CA . VAL A 1 403 ? -18.288 8.078 16.608 1.00 95.31 403 VAL A CA 1
ATOM 3253 C C . VAL A 1 403 ? -17.343 8.592 17.690 1.00 95.31 403 VAL A C 1
ATOM 3255 O O . VAL A 1 403 ? -16.326 9.214 17.393 1.00 95.31 403 VAL A O 1
ATOM 3258 N N . ASP A 1 404 ? -17.652 8.292 18.952 1.00 95.81 404 ASP A N 1
ATOM 3259 C CA . ASP A 1 404 ? -16.692 8.389 20.053 1.00 95.81 404 ASP A CA 1
ATOM 3260 C C . ASP A 1 404 ? -15.885 7.093 20.164 1.00 95.81 404 ASP A C 1
ATOM 3262 O O . ASP A 1 404 ? -16.451 6.001 20.247 1.00 95.81 404 ASP A O 1
ATOM 3266 N N . VAL A 1 405 ? -14.558 7.217 20.222 1.00 96.75 405 VAL A N 1
ATOM 3267 C CA . VAL A 1 405 ? -13.629 6.088 20.357 1.00 96.75 405 VAL A CA 1
ATOM 3268 C C . VAL A 1 405 ? -12.921 6.172 21.700 1.00 96.75 405 VAL A C 1
ATOM 3270 O O . VAL A 1 405 ? -12.361 7.204 22.060 1.00 96.75 405 VAL A O 1
ATOM 3273 N N . THR A 1 406 ? -12.945 5.082 22.462 1.00 97.38 406 THR A N 1
ATOM 3274 C CA . THR A 1 406 ? -12.249 4.970 23.748 1.00 97.38 406 THR A CA 1
ATOM 3275 C C . THR A 1 406 ? -11.366 3.736 23.762 1.00 97.38 406 THR A C 1
ATOM 3277 O O . THR A 1 406 ? -11.814 2.639 23.435 1.00 97.38 406 THR A O 1
ATOM 3280 N N . TRP A 1 407 ? -10.125 3.912 24.205 1.00 97.88 407 TRP A N 1
ATOM 3281 C CA . TRP A 1 407 ? -9.143 2.845 24.344 1.00 97.88 407 TRP A CA 1
ATOM 3282 C C . TRP A 1 407 ? -8.793 2.594 25.811 1.00 97.88 407 TRP A C 1
ATOM 3284 O O . TRP A 1 407 ? -8.734 3.521 26.622 1.00 97.88 407 TRP A O 1
ATOM 3294 N N . LYS A 1 408 ? -8.525 1.333 26.157 1.00 97.94 408 LYS A N 1
ATOM 3295 C CA . LYS A 1 408 ? -8.097 0.931 27.501 1.00 97.94 408 LYS A CA 1
ATOM 3296 C C . LYS A 1 408 ? -7.072 -0.196 27.437 1.00 97.94 408 LYS A C 1
ATOM 3298 O O . LYS A 1 408 ? -7.292 -1.173 26.732 1.00 97.94 408 LYS A O 1
ATOM 3303 N N . SER A 1 409 ? -6.009 -0.079 28.234 1.00 98.06 409 SER A N 1
ATOM 3304 C CA . SER A 1 409 ? -5.047 -1.156 28.510 1.00 98.06 409 SER A CA 1
ATOM 3305 C C . SER A 1 409 ? -5.295 -1.768 29.880 1.00 98.06 409 SER A C 1
ATOM 3307 O O . SER A 1 409 ? -5.539 -1.036 30.844 1.00 98.06 409 SER A O 1
ATOM 3309 N N . GLU A 1 410 ? -5.253 -3.097 29.961 1.00 98.19 410 GLU A N 1
ATOM 3310 C CA . GLU A 1 410 ? -5.286 -3.819 31.234 1.00 98.19 410 GLU A CA 1
ATOM 3311 C C . GLU A 1 410 ? -3.987 -3.641 32.026 1.00 98.19 410 GLU A C 1
ATOM 3313 O O . GLU A 1 410 ? -4.038 -3.513 33.249 1.00 98.19 410 GLU A O 1
ATOM 3318 N N . ASP A 1 411 ? -2.845 -3.564 31.334 1.00 98.00 411 ASP A N 1
ATOM 3319 C CA . ASP A 1 411 ? -1.527 -3.333 31.927 1.00 98.00 411 ASP A CA 1
ATOM 3320 C C . ASP A 1 411 ? -0.720 -2.287 31.122 1.00 98.00 411 ASP A C 1
ATOM 3322 O O . ASP A 1 411 ? 0.041 -2.623 30.203 1.00 98.00 411 ASP A O 1
ATOM 3326 N N . PRO A 1 412 ? -0.857 -0.991 31.475 1.00 97.81 412 PRO A N 1
ATOM 3327 C CA . PRO A 1 412 ? -0.097 0.106 30.875 1.00 97.81 412 PRO A CA 1
ATOM 3328 C C . PRO A 1 412 ? 1.419 0.060 31.115 1.00 97.81 412 PRO A C 1
ATOM 3330 O O . PRO A 1 412 ? 2.141 0.867 30.518 1.00 97.81 412 PRO A O 1
ATOM 3333 N N . ASP A 1 413 ? 1.915 -0.810 31.997 1.00 97.62 413 ASP A N 1
ATOM 3334 C CA . ASP A 1 413 ? 3.352 -1.004 32.185 1.00 97.62 413 ASP A CA 1
ATOM 3335 C C . ASP A 1 413 ? 3.921 -1.995 31.161 1.00 97.62 413 ASP A C 1
ATOM 333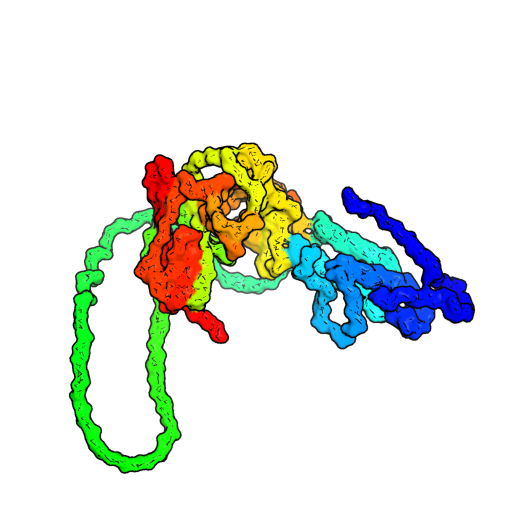7 O O . ASP A 1 413 ? 5.124 -1.976 30.919 1.00 97.62 413 ASP A O 1
ATOM 3341 N N . ILE A 1 414 ? 3.081 -2.794 30.493 1.00 96.81 414 ILE A N 1
ATOM 3342 C CA . ILE A 1 414 ? 3.471 -3.638 29.353 1.00 96.81 414 ILE A CA 1
ATOM 3343 C C . ILE A 1 414 ? 3.237 -2.900 28.034 1.00 96.81 414 ILE A C 1
ATOM 3345 O O . ILE A 1 414 ? 4.174 -2.738 27.250 1.00 96.81 414 ILE A O 1
ATOM 3349 N N . ALA A 1 415 ? 2.020 -2.407 27.791 1.00 97.88 415 ALA A N 1
ATOM 3350 C CA . ALA A 1 415 ? 1.701 -1.629 26.596 1.00 97.88 415 ALA A CA 1
ATOM 3351 C C . ALA A 1 415 ? 0.675 -0.530 26.888 1.00 97.88 415 ALA A C 1
ATOM 3353 O O . ALA A 1 415 ? -0.347 -0.749 27.539 1.00 97.88 415 ALA A O 1
ATOM 3354 N N . ARG A 1 416 ? 0.940 0.670 26.368 1.00 97.94 416 ARG A N 1
ATOM 3355 C CA . ARG A 1 416 ? 0.061 1.843 26.482 1.00 97.94 416 ARG A CA 1
ATOM 3356 C C . ARG A 1 416 ? -0.634 2.102 25.165 1.00 97.94 416 ARG A C 1
ATOM 3358 O O . ARG A 1 416 ? -0.062 1.825 24.121 1.00 97.94 416 ARG A O 1
ATOM 3365 N N . VAL A 1 417 ? -1.817 2.690 25.229 1.00 97.50 417 VAL A N 1
ATOM 3366 C CA . VAL A 1 417 ? -2.575 3.159 24.070 1.00 97.50 417 VAL A CA 1
ATOM 3367 C C . VAL A 1 417 ? -3.034 4.587 24.340 1.00 97.50 417 VAL A C 1
ATOM 3369 O O . VAL A 1 417 ? -3.399 4.905 25.477 1.00 97.50 417 VAL A O 1
ATOM 3372 N N . ASP A 1 418 ? -2.957 5.454 23.338 1.00 95.44 418 ASP A N 1
ATOM 3373 C CA . ASP A 1 418 ? -3.469 6.822 23.415 1.00 95.44 418 ASP A CA 1
ATOM 3374 C C . ASP A 1 418 ? -4.893 6.936 22.820 1.00 95.44 418 ASP A C 1
ATOM 3376 O O . ASP A 1 418 ? -5.422 5.951 22.294 1.00 95.44 418 ASP A O 1
ATOM 3380 N N . PRO A 1 419 ? -5.565 8.100 22.931 1.00 92.75 419 PRO A N 1
ATOM 3381 C CA . PRO A 1 419 ? -6.914 8.281 22.386 1.00 92.75 419 PRO A CA 1
ATOM 3382 C C . PRO A 1 419 ? -7.024 8.069 20.868 1.00 92.75 419 PRO A C 1
ATOM 3384 O O . PRO A 1 419 ? -8.104 7.722 20.394 1.00 92.75 419 PRO A O 1
ATOM 3387 N N . ASP A 1 420 ? -5.920 8.228 20.135 1.00 91.62 420 ASP A N 1
ATOM 3388 C CA . ASP A 1 420 ? -5.852 8.121 18.674 1.00 91.62 420 ASP A CA 1
ATOM 3389 C C . ASP A 1 420 ? -5.539 6.675 18.220 1.00 91.62 420 ASP A C 1
ATOM 3391 O O . ASP A 1 420 ? -5.380 6.397 17.031 1.00 91.62 420 ASP A O 1
ATOM 3395 N N . GLY A 1 421 ? -5.448 5.724 19.162 1.00 92.88 421 GLY A N 1
ATOM 3396 C CA . GLY A 1 421 ? -5.166 4.315 18.877 1.00 92.88 421 GLY A CA 1
ATOM 3397 C C . GLY A 1 421 ? -3.689 4.014 18.612 1.00 92.88 421 GLY A C 1
ATOM 3398 O O . GLY A 1 421 ? -3.359 2.965 18.047 1.00 92.88 421 GLY A O 1
ATOM 3399 N N . ARG A 1 422 ? -2.773 4.902 19.018 1.00 94.69 422 ARG A N 1
ATOM 3400 C CA . ARG A 1 422 ? -1.333 4.647 18.964 1.00 94.69 422 ARG A CA 1
ATOM 3401 C C . ARG A 1 422 ? -0.895 3.839 20.176 1.00 94.69 422 ARG A C 1
ATOM 3403 O O . ARG A 1 422 ? -1.030 4.263 21.323 1.00 94.69 422 ARG A O 1
ATOM 3410 N N . ILE A 1 423 ? -0.315 2.676 19.914 1.00 96.06 423 ILE A N 1
ATOM 3411 C CA . ILE A 1 423 ? 0.148 1.730 20.922 1.00 96.06 423 ILE A CA 1
ATOM 3412 C C . ILE A 1 423 ? 1.650 1.869 21.094 1.00 96.06 423 ILE A C 1
ATOM 3414 O O . ILE A 1 423 ? 2.400 1.829 20.122 1.00 96.06 423 ILE A O 1
ATOM 3418 N N . THR A 1 424 ? 2.094 1.998 22.339 1.00 96.50 424 THR A N 1
ATOM 3419 C CA . THR A 1 424 ? 3.508 2.032 22.723 1.00 96.50 424 THR A CA 1
ATOM 3420 C C . THR A 1 424 ? 3.837 0.806 23.561 1.00 96.50 424 THR A C 1
ATOM 3422 O O . THR A 1 424 ? 3.285 0.629 24.648 1.00 96.50 424 THR A O 1
ATOM 3425 N N . ALA A 1 425 ? 4.754 -0.024 23.070 1.00 96.12 425 ALA A N 1
ATOM 3426 C CA . ALA A 1 425 ? 5.289 -1.167 23.795 1.00 96.12 425 ALA A CA 1
ATOM 3427 C C . ALA A 1 425 ? 6.305 -0.696 24.845 1.00 96.12 425 ALA A C 1
ATOM 3429 O O . ALA A 1 425 ? 7.329 -0.099 24.505 1.00 96.12 425 ALA A O 1
ATOM 3430 N N . VAL A 1 426 ? 6.024 -0.961 26.120 1.00 96.25 426 VAL A N 1
ATOM 3431 C CA . VAL A 1 426 ? 6.802 -0.452 27.256 1.00 96.25 426 VAL A CA 1
ATOM 3432 C C . VAL A 1 426 ? 7.771 -1.515 27.765 1.00 96.25 426 VAL A C 1
ATOM 3434 O O . VAL A 1 426 ? 8.977 -1.332 27.640 1.00 96.25 426 VAL A O 1
ATOM 3437 N N . ASN A 1 427 ? 7.268 -2.629 28.294 1.00 94.00 427 ASN A N 1
ATOM 3438 C CA . ASN A 1 427 ? 8.092 -3.702 28.854 1.00 94.00 427 ASN A CA 1
ATOM 3439 C C . ASN A 1 427 ? 7.722 -5.049 28.230 1.00 94.00 427 ASN A C 1
ATOM 3441 O O . ASN A 1 427 ? 6.577 -5.253 27.827 1.00 94.00 427 ASN A O 1
ATOM 3445 N N . ARG A 1 428 ? 8.678 -5.988 28.192 1.00 93.44 428 ARG A N 1
ATOM 3446 C CA . ARG A 1 428 ? 8.413 -7.385 27.794 1.00 93.44 428 ARG A CA 1
ATOM 3447 C C . ARG A 1 428 ? 7.236 -7.973 28.583 1.00 93.44 428 ARG A C 1
ATOM 3449 O O . ARG A 1 428 ? 7.215 -7.919 29.810 1.00 93.44 428 ARG A O 1
ATOM 3456 N N . GLY A 1 429 ? 6.326 -8.627 27.873 1.00 93.69 429 GLY A N 1
ATOM 3457 C CA . GLY A 1 429 ? 5.136 -9.256 28.438 1.00 93.69 429 GLY A CA 1
ATOM 3458 C C . GLY A 1 429 ? 4.002 -9.250 27.425 1.00 93.69 429 GLY A C 1
ATOM 3459 O O . GLY A 1 429 ? 4.219 -8.934 26.259 1.00 93.69 429 GLY A O 1
ATOM 3460 N N . TYR A 1 430 ? 2.793 -9.571 27.866 1.00 96.31 430 TYR A N 1
ATOM 3461 C CA . TYR A 1 430 ? 1.593 -9.379 27.061 1.00 96.31 430 TYR A CA 1
ATOM 3462 C C . TYR A 1 430 ? 0.508 -8.689 27.885 1.00 96.31 430 TYR A C 1
ATOM 3464 O O . TYR A 1 430 ? 0.475 -8.821 29.106 1.00 96.31 430 TYR A O 1
ATOM 3472 N N . THR A 1 431 ? -0.372 -7.942 27.227 1.00 97.69 431 THR A N 1
ATOM 3473 C CA . THR A 1 431 ? -1.530 -7.308 27.868 1.00 97.69 431 THR A CA 1
ATOM 3474 C C . THR A 1 431 ? -2.704 -7.229 26.904 1.00 97.69 431 THR A C 1
ATOM 3476 O O . THR A 1 431 ? -2.502 -7.218 25.689 1.00 97.69 431 THR A O 1
ATOM 3479 N N . THR A 1 432 ? -3.922 -7.159 27.430 1.00 98.19 432 THR A N 1
ATOM 3480 C CA . THR A 1 432 ? -5.126 -6.970 26.621 1.00 98.19 432 THR A CA 1
ATOM 3481 C C . THR A 1 432 ? -5.423 -5.482 26.466 1.00 98.19 432 THR A C 1
ATOM 3483 O O . THR A 1 432 ? -5.439 -4.717 27.436 1.00 98.19 432 THR A O 1
ATOM 3486 N N . LEU A 1 433 ? -5.707 -5.070 25.236 1.00 98.25 433 LEU A N 1
ATOM 3487 C CA . LEU A 1 433 ? -6.263 -3.768 24.901 1.00 98.25 433 LEU A CA 1
ATOM 3488 C C . LEU A 1 433 ? -7.728 -3.926 24.504 1.00 98.25 433 LEU A C 1
ATOM 3490 O O . LEU A 1 433 ? -8.089 -4.849 23.782 1.00 98.25 433 LEU A O 1
ATOM 3494 N N . THR A 1 434 ? -8.567 -3.001 24.958 1.00 98.12 434 THR A N 1
ATOM 3495 C CA . THR A 1 434 ? -9.979 -2.902 24.575 1.00 98.12 434 THR A CA 1
ATOM 3496 C C . THR A 1 434 ? -10.212 -1.585 23.851 1.00 98.12 434 THR A C 1
ATOM 3498 O O . THR A 1 434 ? -9.800 -0.533 24.348 1.00 98.12 434 THR A O 1
ATOM 3501 N N . VAL A 1 435 ? -10.906 -1.639 22.714 1.00 98.06 435 VAL A N 1
ATOM 3502 C CA . VAL A 1 435 ? -11.490 -0.460 22.065 1.00 98.06 435 VAL A CA 1
ATOM 3503 C C . VAL A 1 435 ? -13.002 -0.495 22.215 1.00 98.06 435 VAL A C 1
ATOM 3505 O O . VAL A 1 435 ? -13.630 -1.549 22.116 1.00 98.06 435 VAL A O 1
ATOM 3508 N N . THR A 1 436 ? -13.596 0.660 22.478 1.00 97.88 436 THR A N 1
ATOM 3509 C CA . THR A 1 436 ? -15.043 0.849 22.549 1.00 97.88 436 THR A CA 1
ATOM 3510 C C . THR A 1 436 ? -15.435 2.011 21.654 1.00 97.88 436 THR A C 1
ATOM 3512 O O . THR A 1 436 ? -14.851 3.090 21.733 1.00 97.88 436 THR A O 1
ATOM 3515 N N . LEU A 1 437 ? -16.423 1.767 20.806 1.00 97.31 437 LEU A N 1
ATOM 3516 C CA . LEU A 1 437 ? -16.944 2.676 19.798 1.00 97.31 437 LEU A CA 1
ATOM 3517 C C . LEU A 1 437 ? -18.383 2.991 20.179 1.00 97.31 437 LEU A C 1
ATOM 3519 O O . LEU A 1 437 ? -19.168 2.066 20.378 1.00 97.31 437 LEU A O 1
ATOM 3523 N N . THR A 1 438 ? -18.718 4.269 20.309 1.00 97.25 438 THR A N 1
ATOM 3524 C CA . THR A 1 438 ? -20.080 4.717 20.620 1.00 97.25 438 THR A CA 1
ATOM 3525 C C . THR A 1 438 ? -20.571 5.624 19.510 1.00 97.25 438 THR A C 1
ATOM 3527 O O . THR A 1 438 ? -20.004 6.691 19.281 1.00 97.25 438 THR A O 1
ATOM 3530 N N . ASP A 1 439 ? -21.623 5.204 18.819 1.00 96.12 439 ASP A N 1
ATOM 3531 C CA . ASP A 1 439 ? -22.285 6.031 17.818 1.00 96.12 439 ASP A CA 1
ATOM 3532 C C . ASP A 1 439 ? -22.976 7.224 18.503 1.00 96.12 439 ASP A C 1
ATOM 3534 O O . ASP A 1 439 ? -23.761 7.053 19.440 1.00 96.12 439 ASP A O 1
ATOM 3538 N N . LYS A 1 440 ? -22.677 8.448 18.054 1.00 94.50 440 LYS A N 1
ATOM 3539 C CA . LYS A 1 440 ? -23.160 9.682 18.696 1.00 94.50 440 LYS A CA 1
ATOM 3540 C C . LYS A 1 440 ? -24.637 9.969 18.461 1.00 94.50 440 LYS A C 1
ATOM 3542 O O . LYS A 1 440 ? -25.239 10.704 19.244 1.00 94.50 440 LYS A O 1
ATOM 3547 N N . GLU A 1 441 ? -25.221 9.436 17.392 1.00 93.19 441 GLU A N 1
ATOM 3548 C CA . GLU A 1 441 ? -26.623 9.672 17.050 1.00 93.19 441 GLU A CA 1
ATOM 3549 C C . GLU A 1 441 ? -27.544 8.669 17.754 1.00 93.19 441 GLU A C 1
ATOM 3551 O O . GLU A 1 441 ? -28.578 9.042 18.312 1.00 93.19 441 GLU A O 1
ATOM 3556 N N . THR A 1 442 ? -27.169 7.394 17.734 1.00 94.00 442 THR A N 1
ATOM 3557 C CA . THR A 1 442 ? -27.974 6.272 18.228 1.00 94.00 442 THR A CA 1
ATOM 3558 C C . THR A 1 442 ? -27.629 5.878 19.664 1.00 94.00 442 THR A C 1
ATOM 3560 O O . THR A 1 442 ? -28.484 5.335 20.366 1.00 94.00 442 THR A O 1
ATOM 3563 N N . GLY A 1 443 ? -26.402 6.154 20.117 1.00 94.56 443 GLY A N 1
ATOM 3564 C CA . GLY A 1 443 ? -25.867 5.682 21.394 1.00 94.56 443 GLY A CA 1
ATOM 3565 C C . GLY A 1 443 ? -25.503 4.194 21.407 1.00 94.56 443 GLY A C 1
ATOM 3566 O O . GLY A 1 443 ? -25.234 3.655 22.481 1.00 94.56 443 GLY A O 1
ATOM 3567 N N . GLU A 1 444 ? -25.527 3.513 20.256 1.00 95.19 444 GLU A N 1
ATOM 3568 C CA . GLU A 1 444 ? -25.112 2.114 20.150 1.00 95.19 444 GLU A CA 1
ATOM 3569 C C . GLU A 1 444 ? -23.612 1.978 20.430 1.00 95.19 444 GLU A C 1
ATOM 3571 O O . GLU A 1 444 ? -22.799 2.770 19.948 1.00 95.19 444 GLU A O 1
ATOM 3576 N N . THR A 1 445 ? -23.249 0.962 21.214 1.00 96.19 445 THR A N 1
ATOM 3577 C CA . THR A 1 445 ? -21.861 0.687 21.590 1.00 96.19 445 THR A CA 1
ATOM 3578 C C . THR A 1 445 ? -21.391 -0.637 21.014 1.00 96.19 445 THR A C 1
ATOM 3580 O O . THR A 1 445 ? -22.018 -1.667 21.268 1.00 96.19 445 THR A O 1
ATOM 3583 N N . LYS A 1 446 ? -20.245 -0.620 20.337 1.00 96.88 446 LYS A N 1
ATOM 3584 C CA . LYS A 1 446 ? -19.509 -1.814 19.905 1.00 96.88 446 LYS A CA 1
ATOM 3585 C C . LYS A 1 446 ? -18.155 -1.851 20.599 1.00 96.88 446 LYS A C 1
ATOM 3587 O O . LYS A 1 446 ? -17.533 -0.807 20.798 1.00 96.88 446 LYS A O 1
ATOM 3592 N N . SER A 1 447 ? -17.676 -3.031 20.971 1.00 96.75 447 SER A N 1
ATOM 3593 C CA . SER A 1 447 ? -16.364 -3.173 21.608 1.00 96.75 447 SER A CA 1
ATOM 3594 C C . SER A 1 447 ? -15.671 -4.447 21.174 1.00 96.75 447 SER A C 1
ATOM 3596 O O . SER A 1 447 ? -16.313 -5.484 21.058 1.00 96.75 447 SER A O 1
ATOM 3598 N N . THR A 1 448 ? -14.357 -4.382 21.005 1.00 97.88 448 THR A N 1
ATOM 3599 C CA . THR A 1 448 ? -13.537 -5.558 20.711 1.00 97.88 448 THR A CA 1
ATOM 3600 C C . THR A 1 448 ? -12.201 -5.465 21.438 1.00 97.88 448 THR A C 1
ATOM 3602 O O . THR A 1 448 ? -11.790 -4.384 21.886 1.00 97.88 448 THR A O 1
ATOM 3605 N N . GLN A 1 449 ? -11.529 -6.603 21.564 1.00 97.88 449 GLN A N 1
ATOM 3606 C CA . GLN A 1 449 ? -10.263 -6.733 22.269 1.00 97.88 449 GLN A CA 1
ATOM 3607 C C . GLN A 1 449 ? -9.146 -7.250 21.361 1.00 97.88 449 GLN A C 1
ATOM 3609 O O . GLN A 1 449 ? -9.376 -7.886 20.331 1.00 97.88 449 GLN A O 1
ATOM 3614 N N . MET A 1 450 ? -7.911 -6.970 21.768 1.00 97.31 450 MET A N 1
ATOM 3615 C CA . MET A 1 450 ? -6.703 -7.563 21.202 1.00 97.31 450 MET A CA 1
ATOM 3616 C C . MET A 1 450 ? -5.647 -7.781 22.274 1.00 97.31 450 MET A C 1
ATOM 3618 O O . MET A 1 450 ? -5.616 -7.077 23.282 1.00 97.31 450 MET A O 1
ATOM 3622 N N . ILE A 1 451 ? -4.739 -8.712 22.020 1.00 97.50 451 ILE A N 1
ATOM 3623 C CA . ILE A 1 451 ? -3.568 -8.965 22.854 1.00 97.50 451 ILE A CA 1
ATOM 3624 C C . ILE A 1 451 ? -2.388 -8.235 22.236 1.00 97.50 451 ILE A C 1
ATOM 3626 O O . ILE A 1 451 ? -2.062 -8.452 21.074 1.00 97.50 451 ILE A O 1
ATOM 3630 N N . VAL A 1 452 ? -1.700 -7.409 23.013 1.00 96.81 452 VAL A N 1
ATOM 3631 C CA . VAL A 1 452 ? -0.390 -6.881 22.631 1.00 96.81 452 VAL A CA 1
ATOM 3632 C C . VAL A 1 452 ? 0.675 -7.749 23.258 1.00 96.81 452 VAL A C 1
ATOM 3634 O O . VAL A 1 452 ? 0.802 -7.782 24.477 1.00 96.81 452 VAL A O 1
ATOM 3637 N N . ASN A 1 453 ? 1.454 -8.420 22.422 1.00 95.69 453 ASN A N 1
ATOM 3638 C CA . ASN A 1 453 ? 2.616 -9.196 22.820 1.00 95.69 453 ASN A CA 1
ATOM 3639 C C . ASN A 1 453 ? 3.889 -8.378 22.588 1.00 95.69 453 ASN A C 1
ATOM 3641 O O . ASN A 1 453 ? 4.241 -8.070 21.449 1.00 95.69 453 ASN A O 1
ATOM 3645 N N . VAL A 1 454 ? 4.592 -8.037 23.664 1.00 94.81 454 VAL A N 1
ATOM 3646 C CA . VAL A 1 454 ? 5.833 -7.265 23.625 1.00 94.81 454 VAL A CA 1
ATOM 3647 C C . VAL A 1 454 ? 7.029 -8.202 23.746 1.00 94.81 454 VAL A C 1
ATOM 3649 O O . VAL A 1 454 ? 7.308 -8.770 24.807 1.00 94.81 454 VAL A O 1
ATOM 3652 N N . VAL A 1 455 ? 7.775 -8.326 22.651 1.00 91.06 455 VAL A N 1
ATOM 3653 C CA . VAL A 1 455 ? 8.982 -9.152 22.551 1.00 91.06 455 VAL A CA 1
ATOM 3654 C C . VAL A 1 455 ? 10.251 -8.308 22.643 1.00 91.06 455 VAL A C 1
ATOM 3656 O O . VAL A 1 455 ? 10.261 -7.111 22.348 1.00 91.06 455 VAL A O 1
ATOM 3659 N N . ARG A 1 456 ? 11.365 -8.936 23.035 1.00 83.12 456 ARG A N 1
ATOM 3660 C CA . ARG A 1 456 ? 12.669 -8.262 23.035 1.00 83.12 456 ARG A CA 1
ATOM 3661 C C . ARG A 1 456 ? 13.067 -7.853 21.622 1.00 83.12 456 ARG A C 1
ATOM 3663 O O . ARG A 1 456 ? 12.886 -8.608 20.667 1.00 83.12 456 ARG A O 1
ATOM 3670 N N . LYS A 1 457 ? 13.701 -6.688 21.520 1.00 71.31 457 LYS A N 1
ATOM 3671 C CA . LYS A 1 457 ? 14.402 -6.279 20.307 1.00 71.31 457 LYS A CA 1
ATOM 3672 C C . LYS A 1 457 ? 15.556 -7.264 20.042 1.00 71.31 457 LYS A C 1
ATOM 3674 O O . LYS A 1 457 ? 16.337 -7.505 20.967 1.00 71.31 457 LYS A O 1
ATOM 3679 N N . PRO A 1 458 ? 15.673 -7.859 18.841 1.00 61.34 458 PRO A N 1
ATOM 3680 C CA . PRO A 1 458 ? 16.854 -8.647 18.502 1.00 61.34 458 PRO A CA 1
ATOM 3681 C C . PRO A 1 458 ? 18.093 -7.740 18.575 1.00 61.34 458 PRO A C 1
ATOM 3683 O O . PRO A 1 458 ? 18.067 -6.624 18.051 1.00 61.34 458 PRO A O 1
ATOM 3686 N N . ILE A 1 459 ? 19.116 -8.199 19.307 1.00 49.91 459 ILE A N 1
ATOM 3687 C CA . ILE A 1 459 ? 20.390 -7.492 19.538 1.00 49.91 459 ILE A CA 1
ATOM 3688 C C . ILE A 1 459 ? 21.233 -7.493 18.267 1.00 49.91 459 ILE A C 1
ATOM 3690 O O . ILE A 1 459 ? 21.313 -8.570 17.632 1.00 49.91 459 ILE A O 1
#

Sequence (459 aa):
GFPTDLLLLDFNSVYSLEEKSESEYQYYLGKEDYMAPEIFLHQKAELGPWTDLYSVCAVFYEILTGEKLPKDRELERNSELVSPYSRILLHEKERTAEKLNAILRKGLELLPQNRYQDIGEMKGDIQELLGILNGTIRFAPLVPEKVQKKKGTGGKWRAFAQVSAGVLAGILLMGGLNWGYGLAMGRRVQSEAENPEAPETEELEDTQIDLSLIPLELDDSVVLTEKNVRWPLEDNILNLQEQTSTSVRVMLKDYSHKRNLEDVYEQYSLFCFYSGKGDKRGWQYGDRTYDFFRTEDNALQMVLPFQDTNDFDLSYIGVVFANYNYDKSTALLDITSCTLTDGEGNRHEITDLIGSHLLYFDEENWQWNLTTDQNQDFVTDFGDIYGGNLTVDAQVGYLEPVVDVTWKSEDPDIARVDPDGRITAVNRGYTTLTVTLTDKETGETKSTQMIVNVVRKPI